Protein AF-A0A2D5IQH3-F1 (afdb_monomer_lite)

pLDDT: mean 72.13, std 28.24, range [25.78, 98.62]

Secondary structure (DSSP, 8-state):
-----------------------------S-SS-STTSSSSSS----------------------------------------------------------------------------------------------------------------------------------------------------------------------------HHHHHHHHHHHHHHHHHHHHHHHSSPPHHHHHHHHBSS-TT--TTT--EEEEE-----SS--PPP---EEEEEETTEEEEEESS-EEB-HHHHHHHHHHHHT-B-SEEEEGGG-SSSSS--TGGGTBTTBSEEEEEEETTEEEEEEEEEEETTTEEEEEETT-SEEEEEESHHHIIIIIS-GGGGB--BSS---S-EEEEEEEETTEEEEEEEETTEEEEEESS-EEB-HHHHHHHHHHHTT-B-SEEEEESS--GGGGTBTTBSEEEEEEETTS-EEEEEEEEESSSSS--EEEEETTS-EEEEE-HHHHHHHS--GGGTB--BS----GGGEEEEEEEETTEEEEEEEETTEEEEEEEETTEEEEEEE-HHHHHHHHIIIIIPBPSEEEES---GGGEEEEEEEEETTS-EEEEEEEEESSTTPPEEEE-SSSEEEEE-TT-----SGGGS--B--

Foldseek 3Di:
DDDDDDDDDDDDDDDDDDDDDDDDDDDDDDDPPPDPPPVPPPPDDDDDDDDDDDDDDDDDDDDDDDDDDDDDDDDDDDDDDDDDDDDDDDDDDDDDDDDDDDDDDDDDDDDDDDDDDDDDDDDDDDYDDDDDDDDDDDDDDDDDDDDDDDDDDDDDDDDDDDDDDDDDDDDDDDDDDDDDDDDDDDDDDDDDDDDDDDDDDDDDDDDDDDDDPCDPVVVVVVVVVVVVVVVVVVVVVVVDQDPVNLQQVFWDDHPPLDLVQFFKKKKFAQDPPDDDPADDGKIFIWGQDPVGIWTPPPHTAAFAVPLVSLLSVVNRSWTFPDKFFQVRCPCPNDHHCVRFCVVVARMWMWTQGPVGIKIKGWTDDDPDQWGWIDIDPDRIITITGCSNVCSRPVDDCVVRGFQALDADPFQFAWKWKDAPVDIWIWGHPPPWIFTPPPFTAGWDCVLVVLLSVLNNDPGFPWWDDADDDDCVVQQQVVANMKMWTAGPVGDIKIKGWGDAPDPPFNKGWIDTPPGRTITIHGPVSVDSNDDDPFNTHFLALDADDPVFFQWKWKDFPNWIWIWGDDPPWIKIWTADPNDIDIATWDPVQVVLQCCRRHPDGFPTKDQAADPPVQWGMKMFTAGPVRHTPWIWTWGAPPDLGWIWIHTPGSMTNTGHSPRDHQRHPVSIDGDHD

Sequence (673 aa):
MGPRWRRRRLGADLAGDRPASRIDEGAGRRSARRASRQAILRLARDADPRRRIDGRIGGGPLGDPTEPAPLDRGRLAGRRRAHRTDAERRTVRGGGPGGGRGRAVRDRRAAAIDGGRGRRLGPLGAGERGRKPRRRSTGAGESGKSGTRDQRRGLARRARRTGGDGVERPGGRPIRRRHRCGPDRLGLRIVRGARPRPAAAGHDRLVGTEGDDVSIRAVITTWVLAVLLSLLAAVAWRGGETAADVMLRTAVLDEGFDVEAIDRLVIERPRTTEGSDAPAPEDLVFELGPEGWRQTSPFEIVAEGFPIRKVLIAAADLAASRRTPLAGLDGRNGPDLAGIGLDPPEAVVRFRGPDGERRVQLGARTVAGRSWIRVGDDDEVLVVGDDLHARVLDDDPRNWRSRRLFSSDREIDGIAVRNGDAGIELEREGRRWSLTAPVASRGDATTVDGLVGILGRVEHDGFIRDGDFDRARFGLEPPVAEIEVSRDDGTTERLLIGGPAGLVSRDRFAMVDGIPMVVRLDEATLRGLLPSVATLVEPTGSGVRPADVKSIEITAGDEFVRLERDLDRWLVEFVEDGTRASGETSTELVDALMTTLVETRATEVVIQPFPQALMVATVVFNGFDGRPLDAVRIAREGPGGRWAFENGDGVLRIIPASAELPLAIDSWPRFDP

Structure (mmCIF, N/CA/C/O backbone):
data_AF-A0A2D5IQH3-F1
#
_entry.id   AF-A0A2D5IQH3-F1
#
loop_
_atom_site.group_PDB
_atom_site.id
_atom_site.type_symbol
_atom_site.label_atom_id
_atom_site.label_alt_id
_atom_site.label_comp_id
_atom_site.label_asym_id
_atom_site.label_entity_id
_atom_site.label_seq_id
_atom_site.pdbx_PDB_ins_code
_atom_site.Cartn_x
_atom_site.Cartn_y
_atom_site.Cartn_z
_atom_site.occupancy
_atom_site.B_iso_or_equiv
_atom_site.auth_seq_id
_atom_site.auth_comp_id
_atom_site.auth_asym_id
_atom_site.auth_atom_id
_atom_site.pdbx_PDB_model_num
ATOM 1 N N . MET A 1 1 ? -51.646 31.563 3.058 1.00 29.91 1 MET A N 1
ATOM 2 C CA . MET A 1 1 ? -51.705 32.787 2.218 1.00 29.91 1 MET A CA 1
ATOM 3 C C . MET A 1 1 ? -50.282 32.996 1.704 1.00 29.91 1 MET A C 1
ATOM 5 O O . MET A 1 1 ? -49.395 32.878 2.531 1.00 29.91 1 MET A O 1
ATOM 9 N N . GLY A 1 2 ? -49.936 33.153 0.423 1.00 34.53 2 GLY A N 1
ATOM 10 C CA . GLY A 1 2 ? -50.629 33.685 -0.769 1.00 34.53 2 GLY A CA 1
ATOM 11 C C . GLY A 1 2 ? -49.727 34.794 -1.371 1.00 34.53 2 GLY A C 1
ATOM 12 O O . GLY A 1 2 ? -49.015 35.398 -0.572 1.00 34.53 2 GLY A O 1
ATOM 13 N N . PRO A 1 3 ? -49.698 35.095 -2.695 1.00 48.75 3 PRO A N 1
ATOM 14 C CA . PRO A 1 3 ? -50.691 34.793 -3.737 1.00 48.75 3 PRO A CA 1
ATOM 15 C C . PRO A 1 3 ? -50.125 34.089 -5.008 1.00 48.75 3 PRO A C 1
ATOM 17 O O . PRO A 1 3 ? -48.994 33.616 -5.033 1.00 48.75 3 PRO A O 1
ATOM 20 N N . ARG A 1 4 ? -50.940 34.014 -6.078 1.00 29.56 4 ARG A N 1
ATOM 21 C CA . ARG A 1 4 ? -50.635 33.444 -7.413 1.00 29.56 4 ARG A CA 1
ATOM 22 C C . ARG A 1 4 ? -50.559 34.524 -8.507 1.00 29.56 4 ARG A C 1
ATOM 24 O O . ARG A 1 4 ? -51.340 35.465 -8.452 1.00 29.56 4 ARG A O 1
ATOM 31 N N . TRP A 1 5 ? -49.806 34.256 -9.580 1.00 27.14 5 TRP A N 1
ATOM 32 C CA . TRP A 1 5 ? -50.037 34.656 -10.992 1.00 27.14 5 TRP A CA 1
ATOM 33 C C . TRP A 1 5 ? -49.144 33.757 -11.891 1.00 27.14 5 TRP A C 1
ATOM 35 O O . TRP A 1 5 ? -48.173 33.215 -11.379 1.00 27.14 5 TRP A O 1
ATOM 45 N N . ARG A 1 6 ? -49.368 33.504 -13.195 1.00 27.27 6 ARG A N 1
ATOM 46 C CA . ARG A 1 6 ? -50.486 33.762 -14.143 1.00 27.27 6 ARG A CA 1
ATOM 47 C C . ARG A 1 6 ? -50.526 32.628 -15.205 1.00 27.27 6 ARG A C 1
ATOM 49 O O . ARG A 1 6 ? -49.784 31.661 -15.096 1.00 27.27 6 ARG A O 1
ATOM 56 N N . ARG A 1 7 ? -51.388 32.725 -16.231 1.00 30.42 7 ARG A N 1
ATOM 57 C CA . ARG A 1 7 ? -51.398 31.860 -17.441 1.00 30.42 7 ARG A CA 1
ATOM 58 C C . ARG A 1 7 ? -51.118 32.684 -18.706 1.00 30.42 7 ARG A C 1
ATOM 60 O O . ARG A 1 7 ? -51.590 33.816 -18.776 1.00 30.42 7 ARG A O 1
ATOM 67 N N . ARG A 1 8 ? -50.562 32.048 -19.747 1.00 26.47 8 ARG A N 1
ATOM 68 C CA . ARG A 1 8 ? -50.966 32.206 -21.166 1.00 26.47 8 ARG A CA 1
ATOM 69 C C . ARG A 1 8 ? -50.777 30.872 -21.919 1.00 26.47 8 ARG A C 1
ATOM 71 O O . ARG A 1 8 ? -50.085 29.989 -21.424 1.00 26.47 8 ARG A O 1
ATOM 78 N N . ARG A 1 9 ? -51.450 30.719 -23.065 1.00 29.36 9 ARG A N 1
ATOM 79 C CA . ARG A 1 9 ? -51.340 29.610 -24.039 1.00 29.36 9 ARG A CA 1
ATOM 80 C C . ARG A 1 9 ? -51.265 30.199 -25.453 1.00 29.36 9 ARG A C 1
ATOM 82 O O . ARG A 1 9 ? -51.853 31.257 -25.651 1.00 29.36 9 ARG A O 1
ATOM 89 N N . LEU A 1 10 ? -50.613 29.467 -26.360 1.00 29.09 10 LEU A N 1
ATOM 90 C CA . LEU A 1 10 ? -50.649 29.407 -27.844 1.00 29.09 10 LEU A CA 1
ATOM 91 C C . LEU A 1 10 ? -49.496 28.421 -28.206 1.00 29.09 10 LEU A C 1
ATOM 93 O O . LEU A 1 10 ? -48.498 28.438 -27.491 1.00 29.09 10 LEU A O 1
ATOM 97 N N . GLY A 1 11 ? -49.532 27.480 -29.162 1.00 25.78 11 GLY A N 1
ATOM 98 C CA . GLY A 1 11 ? -50.505 27.140 -30.214 1.00 25.78 11 GLY A CA 1
ATOM 99 C C . GLY A 1 11 ? -50.265 27.941 -31.502 1.00 25.78 11 GLY A C 1
ATOM 100 O O . GLY A 1 11 ? -50.287 29.162 -31.410 1.00 25.78 11 GLY A O 1
ATOM 101 N N . ALA A 1 12 ? -50.070 27.372 -32.700 1.00 30.41 12 ALA A N 1
ATOM 102 C CA . ALA A 1 12 ? -49.910 25.973 -33.167 1.00 30.41 12 ALA A CA 1
ATOM 103 C C . ALA A 1 12 ? -49.268 26.015 -34.602 1.00 30.41 12 ALA A C 1
ATOM 105 O O . ALA A 1 12 ? -48.980 27.123 -35.051 1.00 30.41 12 ALA A O 1
ATOM 106 N N . ASP A 1 13 ? -48.989 24.971 -35.403 1.00 28.50 13 ASP A N 1
ATOM 107 C CA . ASP A 1 13 ? -49.177 23.499 -35.358 1.00 28.50 13 ASP A CA 1
ATOM 108 C C . ASP A 1 13 ? -48.143 22.811 -36.326 1.00 28.50 13 ASP A C 1
ATOM 110 O O . ASP A 1 13 ? -47.063 23.371 -36.497 1.00 28.50 13 ASP A O 1
ATOM 114 N N . LEU A 1 14 ? -48.489 21.696 -37.010 1.00 29.44 14 LEU A N 1
ATOM 115 C CA . LEU A 1 14 ? -47.759 20.940 -38.073 1.00 29.44 14 LEU A CA 1
ATOM 116 C C . LEU A 1 14 ? -46.634 19.998 -37.560 1.00 29.44 14 LEU A C 1
ATOM 118 O O . LEU A 1 14 ? -45.684 20.468 -36.945 1.00 29.44 14 LEU A O 1
ATOM 122 N N . ALA A 1 15 ? -46.646 18.654 -37.670 1.00 29.05 15 ALA A N 1
ATOM 123 C CA . ALA A 1 15 ? -47.176 17.644 -38.624 1.00 29.05 15 ALA A CA 1
ATOM 124 C C . ALA A 1 15 ? -46.276 17.394 -39.863 1.00 29.05 15 ALA A C 1
ATOM 126 O O . ALA A 1 15 ? -45.847 18.356 -40.490 1.00 29.05 15 ALA A O 1
ATOM 127 N N . GLY A 1 16 ? -45.973 16.157 -40.302 1.00 27.75 16 GLY A N 1
ATOM 128 C CA . GLY A 1 16 ? -46.260 14.799 -39.772 1.00 27.75 16 GLY A CA 1
ATOM 129 C C . GLY A 1 16 ? -44.973 13.990 -39.469 1.00 27.75 16 GLY A C 1
ATOM 130 O O . GLY A 1 16 ? -43.931 14.588 -39.231 1.00 27.75 16 GLY A O 1
ATOM 131 N N . ASP A 1 17 ? -44.950 12.651 -39.434 1.00 29.45 17 ASP A N 1
ATOM 132 C CA . ASP A 1 17 ? -46.030 11.660 -39.614 1.00 29.45 17 ASP A CA 1
ATOM 133 C C . ASP A 1 17 ? -45.701 10.319 -38.884 1.00 29.45 17 ASP A C 1
ATOM 135 O O . ASP A 1 17 ? -44.611 10.173 -38.326 1.00 29.45 17 ASP A O 1
ATOM 139 N N . ARG A 1 18 ? -46.621 9.338 -38.846 1.00 28.70 18 ARG A N 1
ATOM 140 C CA . ARG A 1 18 ? -46.428 7.974 -38.270 1.00 28.70 18 ARG A CA 1
ATOM 141 C C . ARG A 1 18 ? -46.628 6.879 -39.347 1.00 28.70 18 ARG A C 1
ATOM 143 O O . ARG A 1 18 ? -47.262 7.164 -40.356 1.00 28.70 18 ARG A O 1
ATOM 150 N N . PRO A 1 19 ? -46.124 5.633 -39.172 1.00 42.91 19 PRO A N 1
ATOM 151 C CA . PRO A 1 19 ? -46.709 4.628 -38.255 1.00 42.91 19 PRO A CA 1
ATOM 152 C C . PRO A 1 19 ? -45.696 4.158 -37.183 1.00 42.91 19 PRO A C 1
ATOM 154 O O . PRO A 1 19 ? -44.499 4.174 -37.427 1.00 42.91 19 PRO A O 1
ATOM 157 N N . ALA A 1 20 ? -46.027 3.791 -35.940 1.00 29.33 20 ALA A N 1
ATOM 158 C CA . ALA A 1 20 ? -47.188 3.100 -35.357 1.00 29.33 20 ALA A CA 1
ATOM 159 C C . ALA A 1 20 ? -47.143 1.555 -35.428 1.00 29.33 20 ALA A C 1
ATOM 161 O O . ALA A 1 20 ? -47.828 0.932 -36.232 1.00 29.33 20 ALA A O 1
ATOM 162 N N . SER A 1 21 ? -46.446 0.947 -34.463 1.00 30.25 21 SER A N 1
ATOM 163 C CA . SER A 1 21 ? -46.799 -0.359 -33.884 1.00 30.25 21 SER A CA 1
ATOM 164 C C . SER A 1 21 ? -46.901 -0.206 -32.362 1.00 30.25 21 SER A C 1
ATOM 166 O O . SER A 1 21 ? -46.136 0.554 -31.768 1.00 30.25 21 SER A O 1
ATOM 168 N N . ARG A 1 22 ? -47.872 -0.872 -31.729 1.00 27.94 22 ARG A N 1
ATOM 169 C CA . ARG A 1 22 ? -48.274 -0.629 -30.335 1.00 27.94 22 ARG A CA 1
ATOM 170 C C . ARG A 1 22 ? -48.550 -1.953 -29.634 1.00 27.94 22 ARG A C 1
ATOM 172 O O . ARG A 1 22 ? -49.444 -2.672 -30.064 1.00 27.94 22 ARG A O 1
ATOM 179 N N . ILE A 1 23 ? -47.835 -2.215 -28.547 1.00 29.66 23 ILE A N 1
ATOM 180 C CA . ILE A 1 23 ? -48.188 -3.218 -27.538 1.00 29.66 23 ILE A CA 1
ATOM 181 C C . ILE A 1 23 ? -47.919 -2.567 -26.174 1.00 29.66 23 ILE A C 1
ATOM 183 O O . ILE A 1 23 ? -46.950 -1.817 -26.031 1.00 29.66 23 ILE A O 1
ATOM 187 N N . ASP A 1 24 ? -48.813 -2.793 -25.216 1.00 28.50 24 ASP A N 1
ATOM 188 C CA . ASP A 1 24 ? -48.656 -2.422 -23.805 1.00 28.50 24 ASP A CA 1
ATOM 189 C C . ASP A 1 24 ? -47.556 -3.311 -23.140 1.00 28.50 24 ASP A C 1
ATOM 191 O O . ASP A 1 24 ? -46.951 -4.152 -23.800 1.00 28.50 24 ASP A O 1
ATOM 195 N N . GLU A 1 25 ? -47.147 -3.196 -21.875 1.00 29.23 25 GLU A N 1
ATOM 196 C CA . GLU A 1 25 ? -47.757 -2.596 -20.685 1.00 29.23 25 GLU A CA 1
ATOM 197 C C . GLU A 1 25 ? -46.668 -2.389 -19.595 1.00 29.23 25 GLU A C 1
ATOM 199 O O . GLU A 1 25 ? -45.500 -2.713 -19.804 1.00 29.23 25 GLU A O 1
ATOM 204 N N . GLY A 1 26 ? -47.049 -1.944 -18.391 1.00 27.23 26 GLY A N 1
ATOM 205 C CA . GLY A 1 26 ? -46.356 -2.358 -17.156 1.00 27.23 26 GLY A CA 1
ATOM 206 C C . GLY A 1 26 ? -45.178 -1.501 -16.655 1.00 27.23 26 GLY A C 1
ATOM 207 O O . GLY A 1 26 ? -44.096 -1.441 -17.232 1.00 27.23 26 GLY A O 1
ATOM 208 N N . ALA A 1 27 ? -45.351 -0.894 -15.477 1.00 28.64 27 ALA A N 1
ATOM 209 C CA . ALA A 1 27 ? -44.287 -0.187 -14.759 1.00 28.64 27 ALA A CA 1
ATOM 210 C C . ALA A 1 27 ? -43.247 -1.146 -14.132 1.00 28.64 27 ALA A C 1
ATOM 212 O O . ALA A 1 27 ? -43.619 -2.162 -13.551 1.00 28.64 27 ALA A O 1
ATOM 213 N N . GLY A 1 28 ? -41.951 -0.788 -14.152 1.00 27.81 28 GLY A N 1
ATOM 214 C CA . GLY A 1 28 ? -40.895 -1.708 -13.688 1.00 27.81 28 GLY A CA 1
ATOM 215 C C . GLY A 1 28 ? -39.502 -1.124 -13.400 1.00 27.81 28 GLY A C 1
ATOM 216 O O . GLY A 1 28 ? -38.513 -1.656 -13.891 1.00 27.81 28 GLY A O 1
ATOM 217 N N . ARG A 1 29 ? -39.368 -0.056 -12.592 1.00 34.53 29 ARG A N 1
ATOM 218 C CA . ARG A 1 29 ? -38.046 0.448 -12.123 1.00 34.53 29 ARG A CA 1
ATOM 219 C C . ARG A 1 29 ? -37.938 0.645 -10.598 1.00 34.53 29 ARG A C 1
ATOM 221 O O . ARG A 1 29 ? -37.569 1.720 -10.137 1.00 34.53 29 ARG A O 1
ATOM 228 N N . ARG A 1 30 ? -38.240 -0.397 -9.804 1.00 34.50 30 ARG A N 1
ATOM 229 C CA . ARG A 1 30 ? -37.930 -0.474 -8.349 1.00 34.50 30 ARG A CA 1
ATOM 230 C C . ARG A 1 30 ? -37.618 -1.903 -7.842 1.00 34.50 30 ARG A C 1
ATOM 232 O O . ARG A 1 30 ? -38.095 -2.292 -6.780 1.00 34.50 30 ARG A O 1
ATOM 239 N N . SER A 1 31 ? -36.834 -2.712 -8.565 1.00 31.94 31 SER A N 1
ATOM 240 C CA . SER A 1 31 ? -36.517 -4.087 -8.112 1.00 31.94 31 SER A CA 1
ATOM 241 C C . SER A 1 31 ? -35.253 -4.706 -8.737 1.00 31.94 31 SER A C 1
ATOM 243 O O . SER A 1 31 ? -35.347 -5.663 -9.498 1.00 31.94 31 SER A O 1
ATOM 245 N N . ALA A 1 32 ? -34.065 -4.206 -8.376 1.00 34.56 32 ALA A N 1
ATOM 246 C CA . ALA A 1 32 ? -32.767 -4.771 -8.798 1.00 34.56 32 ALA A CA 1
ATOM 247 C C . ALA A 1 32 ? -31.888 -5.292 -7.631 1.00 34.56 32 ALA A C 1
ATOM 249 O O . ALA A 1 32 ? -30.698 -5.522 -7.796 1.00 34.56 32 ALA A O 1
ATOM 250 N N . ARG A 1 33 ? -32.470 -5.514 -6.440 1.00 36.88 33 ARG A N 1
ATOM 251 C CA . ARG A 1 33 ? -31.819 -6.164 -5.275 1.00 36.88 33 ARG A CA 1
ATOM 252 C C . ARG A 1 33 ? -32.570 -7.431 -4.818 1.00 36.88 33 ARG A C 1
ATOM 254 O O . ARG A 1 33 ? -32.704 -7.693 -3.626 1.00 36.88 33 ARG A O 1
ATOM 261 N N . ARG A 1 34 ? -33.146 -8.197 -5.759 1.00 34.56 34 ARG A N 1
ATOM 262 C CA . ARG A 1 34 ? -33.998 -9.368 -5.439 1.00 34.56 34 ARG A CA 1
ATOM 263 C C . ARG A 1 34 ? -33.831 -10.584 -6.367 1.00 34.56 34 ARG A C 1
ATOM 265 O O . ARG A 1 34 ? -34.757 -11.377 -6.477 1.00 34.56 34 ARG A O 1
ATOM 272 N N . ALA A 1 35 ? -32.663 -10.741 -6.996 1.00 34.38 35 ALA A N 1
ATOM 273 C CA . ALA A 1 35 ? -32.343 -11.888 -7.860 1.00 34.38 35 ALA A CA 1
ATOM 274 C C . ALA A 1 35 ? -31.505 -12.981 -7.153 1.00 34.38 35 ALA A C 1
ATOM 276 O O . ALA A 1 35 ? -31.739 -14.168 -7.353 1.00 34.38 35 ALA A O 1
ATOM 277 N N . SER A 1 36 ? -30.592 -12.609 -6.249 1.00 39.66 36 SER A N 1
ATOM 278 C CA . SER A 1 36 ? -29.598 -13.531 -5.661 1.00 39.66 36 SER A CA 1
ATOM 279 C C . SER A 1 36 ? -30.075 -14.341 -4.440 1.00 39.66 36 SER A C 1
ATOM 281 O O . SER A 1 36 ? -29.256 -14.900 -3.720 1.00 39.66 36 SER A O 1
ATOM 283 N N . ARG A 1 37 ? -31.389 -14.402 -4.158 1.00 33.38 37 ARG A N 1
ATOM 284 C CA . ARG A 1 37 ? -31.944 -15.043 -2.938 1.00 33.38 37 ARG A CA 1
ATOM 285 C C . ARG A 1 37 ? -32.948 -16.178 -3.201 1.00 33.38 37 ARG A C 1
ATOM 287 O O . ARG A 1 37 ? -33.639 -16.596 -2.278 1.00 33.38 37 ARG A O 1
ATOM 294 N N . GLN A 1 38 ? -33.034 -16.685 -4.436 1.00 33.81 38 GLN A N 1
ATOM 295 C CA . GLN A 1 38 ? -33.914 -17.815 -4.796 1.00 33.81 38 GLN A CA 1
ATOM 296 C C . GLN A 1 38 ? -33.190 -19.111 -5.206 1.00 33.81 38 GLN A C 1
ATOM 298 O O . GLN A 1 38 ? -33.846 -20.141 -5.326 1.00 33.81 38 GLN A O 1
ATOM 303 N N . ALA A 1 39 ? -31.858 -19.108 -5.330 1.00 36.06 39 ALA A N 1
ATOM 304 C CA . ALA A 1 39 ? -31.081 -20.331 -5.574 1.00 36.06 39 ALA A CA 1
ATOM 305 C C . ALA A 1 39 ? -30.900 -21.213 -4.316 1.00 36.06 39 ALA A C 1
ATOM 307 O O . ALA A 1 39 ? -30.740 -22.422 -4.429 1.00 36.06 39 ALA A O 1
ATOM 308 N N . ILE A 1 40 ? -30.960 -20.621 -3.114 1.00 34.56 40 ILE A N 1
ATOM 309 C CA . ILE A 1 40 ? -30.574 -21.267 -1.838 1.00 34.56 40 ILE A CA 1
ATOM 310 C C . ILE A 1 40 ? -31.798 -21.748 -1.014 1.00 34.56 40 ILE A C 1
ATOM 312 O O . ILE A 1 40 ? -31.662 -22.312 0.064 1.00 34.56 40 ILE A O 1
ATOM 316 N N . LEU A 1 41 ? -33.024 -21.608 -1.537 1.00 31.97 41 LEU A N 1
ATOM 317 C CA . LEU A 1 41 ? -34.266 -22.053 -0.874 1.00 31.97 41 LEU A CA 1
ATOM 318 C C . LEU A 1 41 ? -34.999 -23.153 -1.661 1.00 31.97 41 LEU A C 1
ATOM 320 O O . LEU A 1 41 ? -36.202 -23.068 -1.909 1.00 31.97 41 LEU A O 1
ATOM 324 N N . ARG A 1 42 ? -34.263 -24.203 -2.053 1.00 32.78 42 ARG A N 1
ATOM 325 C CA . ARG A 1 42 ? -34.822 -25.391 -2.732 1.00 32.78 42 ARG A CA 1
ATOM 326 C C . ARG A 1 42 ? -34.332 -26.753 -2.212 1.00 32.78 42 ARG A C 1
ATOM 328 O O . ARG A 1 42 ? -34.621 -27.765 -2.835 1.00 32.78 42 ARG A O 1
ATOM 335 N N . LEU A 1 43 ? -33.638 -26.775 -1.068 1.00 34.00 43 LEU A N 1
ATOM 336 C CA . LEU A 1 43 ? -33.095 -27.986 -0.421 1.00 34.00 43 LEU A CA 1
ATOM 337 C C . LEU A 1 43 ? -33.430 -28.089 1.086 1.00 34.00 43 LEU A C 1
ATOM 339 O O . LEU A 1 43 ? -32.768 -28.806 1.826 1.00 34.00 43 LEU A O 1
ATOM 343 N N . ALA A 1 44 ? -34.457 -27.373 1.557 1.00 34.16 44 ALA A N 1
ATOM 344 C CA . ALA A 1 44 ? -34.830 -27.323 2.976 1.00 34.16 44 ALA A CA 1
ATOM 345 C C . ALA A 1 44 ? -36.357 -27.341 3.191 1.00 34.16 44 ALA A C 1
ATOM 347 O O . ALA A 1 44 ? -36.930 -26.404 3.747 1.00 34.16 44 ALA A O 1
ATOM 348 N N . ARG A 1 45 ? -37.017 -28.407 2.718 1.00 31.06 45 ARG A N 1
ATOM 349 C CA . ARG A 1 45 ? -38.383 -28.819 3.096 1.00 31.06 45 ARG A CA 1
ATOM 350 C C . ARG A 1 45 ? -38.597 -30.286 2.712 1.00 31.06 45 ARG A C 1
ATOM 352 O O . ARG A 1 45 ? -38.592 -30.581 1.522 1.00 31.06 45 ARG A O 1
ATOM 359 N N . ASP A 1 46 ? -38.683 -31.160 3.721 1.00 29.08 46 ASP A N 1
ATOM 360 C CA . ASP A 1 46 ? -39.701 -32.226 3.880 1.00 29.08 46 ASP A CA 1
ATOM 361 C C . ASP A 1 46 ? -39.243 -33.332 4.860 1.00 29.08 46 ASP A C 1
ATOM 363 O O . ASP A 1 46 ? -38.770 -34.400 4.485 1.00 29.08 46 ASP A O 1
ATOM 367 N N . ALA A 1 47 ? -39.413 -33.032 6.150 1.00 29.84 47 ALA A N 1
ATOM 368 C CA . ALA A 1 47 ? -39.531 -33.927 7.310 1.00 29.84 47 ALA A CA 1
ATOM 369 C C . ALA A 1 47 ? -40.142 -33.046 8.424 1.00 29.84 47 ALA A C 1
ATOM 371 O O . ALA A 1 47 ? -39.777 -31.874 8.515 1.00 29.84 47 ALA A O 1
ATOM 372 N N . ASP A 1 48 ? -41.099 -33.431 9.266 1.00 36.72 48 ASP A N 1
ATOM 373 C CA . ASP A 1 48 ? -41.755 -34.701 9.660 1.00 36.72 48 ASP A CA 1
ATOM 374 C C . ASP A 1 48 ? -43.306 -34.368 9.785 1.00 36.72 48 ASP A C 1
ATOM 376 O O . ASP A 1 48 ? -43.630 -33.209 9.497 1.00 36.72 48 ASP A O 1
ATOM 380 N N . PRO A 1 49 ? -44.307 -35.204 10.216 1.00 43.16 49 PRO A N 1
ATOM 381 C CA . PRO A 1 49 ? -44.149 -36.444 10.981 1.00 43.16 49 PRO A CA 1
ATOM 382 C C . PRO A 1 49 ? -45.208 -37.593 10.905 1.00 43.16 49 PRO A C 1
ATOM 384 O O . PRO A 1 49 ? -46.321 -37.451 10.401 1.00 43.16 49 PRO A O 1
ATOM 387 N N . ARG A 1 50 ? -44.885 -38.691 11.621 1.00 29.66 50 ARG A N 1
ATOM 388 C CA . ARG A 1 50 ? -45.755 -39.775 12.182 1.00 29.66 50 ARG A CA 1
ATOM 389 C C . ARG A 1 50 ? -46.362 -40.857 11.255 1.00 29.66 50 ARG A C 1
ATOM 391 O O . ARG A 1 50 ? -47.426 -40.656 10.674 1.00 29.66 50 ARG A O 1
ATOM 398 N N . ARG A 1 51 ? -45.926 -42.117 11.459 1.00 28.86 51 ARG A N 1
ATOM 399 C CA . ARG A 1 51 ? -46.819 -43.237 11.877 1.00 28.86 51 ARG A CA 1
ATOM 400 C C . ARG A 1 51 ? -46.059 -44.423 12.512 1.00 28.86 51 ARG A C 1
ATOM 402 O O . ARG A 1 51 ? -44.850 -44.530 12.368 1.00 28.86 51 ARG A O 1
ATOM 409 N N . ARG A 1 52 ? -46.783 -45.268 13.267 1.00 30.33 52 ARG A N 1
ATOM 410 C CA . ARG A 1 52 ? -46.290 -46.477 13.977 1.00 30.33 52 ARG A CA 1
ATOM 411 C C . ARG A 1 52 ? -46.218 -47.714 13.067 1.00 30.33 52 ARG A C 1
ATOM 413 O O . ARG A 1 52 ? -47.005 -47.783 12.127 1.00 30.33 52 ARG A O 1
ATOM 420 N N . ILE A 1 53 ? -45.464 -48.737 13.497 1.00 30.50 53 ILE A N 1
ATOM 421 C CA . ILE A 1 53 ? -45.958 -50.114 13.767 1.00 30.50 53 ILE A CA 1
ATOM 422 C C . ILE A 1 53 ? -44.961 -50.858 14.696 1.00 30.50 53 ILE A C 1
ATOM 424 O O . ILE A 1 53 ? -43.837 -50.394 14.880 1.00 30.50 53 ILE A O 1
ATOM 428 N N . ASP A 1 54 ? -45.412 -51.922 15.368 1.00 32.09 54 ASP A N 1
ATOM 429 C CA . ASP A 1 54 ? -44.787 -52.552 16.549 1.00 32.09 54 ASP A CA 1
ATOM 430 C C . ASP A 1 54 ? -43.918 -53.809 16.260 1.00 32.09 54 ASP A C 1
ATOM 432 O O . ASP A 1 54 ? -44.043 -54.427 15.205 1.00 32.09 54 ASP A O 1
ATOM 436 N N . GLY A 1 55 ? -43.118 -54.256 17.251 1.00 29.27 55 GLY A N 1
ATOM 437 C CA . GLY A 1 55 ? -42.432 -55.574 17.277 1.00 29.27 55 GLY A CA 1
ATOM 438 C C . GLY A 1 55 ? -40.924 -55.503 17.611 1.00 29.27 55 GLY A C 1
ATOM 439 O O . GLY A 1 55 ? -40.173 -55.101 16.738 1.00 29.27 55 GLY A O 1
ATOM 440 N N . ARG A 1 56 ? -40.326 -55.814 18.780 1.00 30.52 56 ARG A N 1
ATOM 441 C CA . ARG A 1 56 ? -40.576 -56.634 20.002 1.00 30.52 56 ARG A CA 1
ATOM 442 C C . ARG A 1 56 ? -39.485 -57.732 20.100 1.00 30.52 56 ARG A C 1
ATOM 444 O O . ARG A 1 56 ? -39.304 -58.472 19.145 1.00 30.52 56 ARG A O 1
ATOM 451 N N . ILE A 1 57 ? -38.890 -57.904 21.296 1.00 31.20 57 ILE A N 1
ATOM 452 C CA . ILE A 1 57 ? -37.840 -58.894 21.681 1.00 31.20 57 ILE A CA 1
ATOM 453 C C . ILE A 1 57 ? -36.427 -58.573 21.119 1.00 31.20 57 ILE A C 1
ATOM 455 O O . ILE A 1 57 ? -36.295 -58.311 19.934 1.00 31.20 57 ILE A O 1
ATOM 459 N N . GLY A 1 58 ? -35.330 -58.593 21.894 1.00 29.33 58 GLY A N 1
ATOM 460 C CA . GLY A 1 58 ? -35.190 -58.687 23.360 1.00 29.33 58 GLY A CA 1
ATOM 461 C C . GLY A 1 58 ? -33.800 -59.177 23.823 1.00 29.33 58 GLY A C 1
ATOM 462 O O . GLY A 1 58 ? -33.143 -59.908 23.095 1.00 29.33 58 GLY A O 1
ATOM 463 N N . GLY A 1 59 ? -33.402 -58.835 25.058 1.00 29.23 59 GLY A N 1
ATOM 464 C CA . GLY A 1 59 ? -32.223 -59.397 25.751 1.00 29.23 59 GLY A CA 1
ATOM 465 C C . GLY A 1 59 ? -30.901 -58.618 25.609 1.00 29.23 59 GLY A C 1
ATOM 466 O O . GLY A 1 59 ? -30.555 -58.148 24.532 1.00 29.23 59 GLY A O 1
ATOM 467 N N . GLY A 1 60 ? -30.161 -58.499 26.719 1.00 28.73 60 GLY A N 1
ATOM 468 C CA . GLY A 1 60 ? -28.724 -58.156 26.768 1.00 28.73 60 GLY A CA 1
ATOM 469 C C . GLY A 1 60 ? -27.931 -59.347 27.348 1.00 28.73 60 GLY A C 1
ATOM 470 O O . GLY A 1 60 ? -28.409 -60.470 27.177 1.00 28.73 60 GLY A O 1
ATOM 471 N N . PRO A 1 61 ? -26.834 -59.163 28.123 1.00 49.84 61 PRO A N 1
ATOM 472 C CA . PRO A 1 61 ? -26.175 -57.906 28.521 1.00 49.84 61 PRO A CA 1
ATOM 473 C C . PRO A 1 61 ? -24.615 -57.941 28.457 1.00 49.84 61 PRO A C 1
ATOM 475 O O . PRO A 1 61 ? -24.033 -58.938 28.058 1.00 49.84 61 PRO A O 1
ATOM 478 N N . LEU A 1 62 ? -23.973 -56.854 28.927 1.00 33.62 62 LEU A N 1
ATOM 479 C CA . LEU A 1 62 ? -22.658 -56.767 29.618 1.00 33.62 62 LEU A CA 1
ATOM 480 C C . LEU A 1 62 ? -21.436 -57.584 29.121 1.00 33.62 62 LEU A C 1
ATOM 482 O O . LEU A 1 62 ? -21.405 -58.805 29.238 1.00 33.62 62 LEU A O 1
ATOM 486 N N . GLY A 1 63 ? -20.334 -56.885 28.806 1.00 28.95 63 GLY A N 1
ATOM 487 C CA . GLY A 1 63 ? -18.985 -57.477 28.787 1.00 28.95 63 GLY A CA 1
ATOM 488 C C . GLY A 1 63 ? -17.903 -56.611 28.126 1.00 28.95 63 GLY A C 1
ATOM 489 O O . GLY A 1 63 ? -17.826 -56.568 26.905 1.00 28.95 63 GLY A O 1
ATOM 490 N N . ASP A 1 64 ? -17.049 -55.977 28.932 1.00 37.72 64 ASP A N 1
ATOM 491 C CA . ASP A 1 64 ? -15.711 -55.489 28.540 1.00 37.72 64 ASP A CA 1
ATOM 492 C C . ASP A 1 64 ? -14.674 -56.538 28.994 1.00 37.72 64 ASP A C 1
ATOM 494 O O . ASP A 1 64 ? -14.866 -57.129 30.067 1.00 37.72 64 ASP A O 1
ATOM 498 N N . PRO A 1 65 ? -13.640 -56.855 28.189 1.00 48.59 65 PRO A N 1
ATOM 499 C CA . PRO A 1 65 ? -12.295 -56.527 28.678 1.00 48.59 65 PRO A CA 1
ATOM 500 C C . PRO A 1 65 ? -11.229 -56.150 27.618 1.00 48.59 65 PRO A C 1
ATOM 502 O O . PRO A 1 65 ? -11.171 -56.676 26.507 1.00 48.59 65 PRO A O 1
ATOM 505 N N . THR A 1 66 ? -10.297 -55.322 28.094 1.00 33.84 66 THR A N 1
ATOM 506 C CA . THR A 1 66 ? -8.901 -55.039 27.678 1.00 33.84 66 THR A CA 1
ATOM 507 C C . THR A 1 66 ? -8.126 -56.023 26.767 1.00 33.84 66 THR A C 1
ATOM 509 O O . THR A 1 66 ? -8.192 -57.232 26.963 1.00 33.84 66 THR A O 1
ATOM 512 N N . GLU A 1 67 ? -7.274 -55.429 25.904 1.00 36.41 67 GLU A N 1
ATOM 513 C CA . GLU A 1 67 ? -5.933 -55.810 25.352 1.00 36.41 67 GLU A CA 1
ATOM 514 C C . GLU A 1 67 ? -5.266 -57.180 25.688 1.00 36.41 67 GLU A C 1
ATOM 516 O O . GLU A 1 67 ? -5.478 -57.688 26.789 1.00 36.41 67 GLU A O 1
ATOM 521 N N . PRO A 1 68 ? -4.339 -57.741 24.845 1.00 45.75 68 PRO A N 1
ATOM 522 C CA . PRO A 1 68 ? -3.415 -57.050 23.909 1.00 45.75 68 PRO A CA 1
ATOM 523 C C . PRO A 1 68 ? -3.144 -57.737 22.526 1.00 45.75 68 PRO A C 1
ATOM 525 O O . PRO A 1 68 ? -3.794 -58.701 22.133 1.00 45.75 68 PRO A O 1
ATOM 528 N N . ALA A 1 69 ? -2.149 -57.222 21.780 1.00 33.22 69 ALA A N 1
ATOM 529 C CA . ALA A 1 69 ? -1.565 -57.749 20.519 1.00 33.22 69 ALA A CA 1
ATOM 530 C C . ALA A 1 69 ? -0.444 -58.817 20.773 1.00 33.22 69 ALA A C 1
ATOM 532 O O . ALA A 1 69 ? -0.284 -59.189 21.939 1.00 33.22 69 ALA A O 1
ATOM 533 N N . PRO A 1 70 ? 0.414 -59.282 19.809 1.00 63.25 70 PRO A N 1
ATOM 534 C CA . PRO A 1 70 ? 0.524 -59.067 18.341 1.00 63.25 70 PRO A CA 1
ATOM 535 C C . PRO A 1 70 ? 0.783 -60.377 17.519 1.00 63.25 70 PRO A C 1
ATOM 537 O O . PRO A 1 70 ? 0.631 -61.457 18.071 1.00 63.25 70 PRO A O 1
ATOM 540 N N . LEU A 1 71 ? 1.194 -60.284 16.228 1.00 30.12 71 LEU A N 1
ATOM 541 C CA . LEU A 1 71 ? 2.072 -61.186 15.400 1.00 30.12 71 LEU A CA 1
ATOM 542 C C . LEU A 1 71 ? 1.892 -60.847 13.876 1.00 30.12 71 LEU A C 1
ATOM 544 O O . LEU A 1 71 ? 0.864 -60.279 13.528 1.00 30.12 71 LEU A O 1
ATOM 548 N N . ASP A 1 72 ? 2.723 -61.222 12.878 1.00 33.66 72 ASP A N 1
ATOM 549 C CA . ASP A 1 72 ? 4.194 -61.125 12.683 1.00 33.66 72 ASP A CA 1
ATOM 550 C C . ASP A 1 72 ? 4.595 -61.369 11.185 1.00 33.66 72 ASP A C 1
ATOM 552 O O . ASP A 1 72 ? 3.911 -62.090 10.469 1.00 33.66 72 ASP A O 1
ATOM 556 N N . ARG A 1 73 ? 5.751 -60.821 10.763 1.00 32.47 73 ARG A N 1
ATOM 557 C CA . ARG A 1 73 ? 6.701 -61.240 9.689 1.00 32.47 73 ARG A CA 1
ATOM 558 C C . ARG A 1 73 ? 6.286 -61.507 8.216 1.00 32.47 73 ARG A C 1
ATOM 560 O O . ARG A 1 73 ? 5.546 -62.428 7.906 1.00 32.47 73 ARG A O 1
ATOM 567 N N . GLY A 1 74 ? 7.040 -60.877 7.289 1.00 27.94 74 GLY A N 1
ATOM 568 C CA . GLY A 1 74 ? 7.239 -61.341 5.892 1.00 27.94 74 GLY A CA 1
ATOM 569 C C . GLY A 1 74 ? 7.428 -60.228 4.835 1.00 27.94 74 GLY A C 1
ATOM 570 O O . GLY A 1 74 ? 6.531 -60.014 4.038 1.00 27.94 74 GLY A O 1
ATOM 571 N N . ARG A 1 75 ? 8.455 -59.359 4.825 1.00 34.75 75 ARG A N 1
ATOM 572 C CA . ARG A 1 75 ? 9.931 -59.547 4.740 1.00 34.75 75 ARG A CA 1
ATOM 573 C C . ARG A 1 75 ? 10.456 -60.042 3.372 1.00 34.75 75 ARG A C 1
ATOM 575 O O . ARG A 1 75 ? 10.444 -61.244 3.156 1.00 34.75 75 ARG A O 1
ATOM 582 N N . LEU A 1 76 ? 11.077 -59.147 2.578 1.00 30.95 76 LEU A N 1
ATOM 583 C CA . LEU A 1 76 ? 12.299 -59.307 1.730 1.00 30.95 76 LEU A CA 1
ATOM 584 C C . LEU A 1 76 ? 12.521 -58.028 0.860 1.00 30.95 76 LEU A C 1
ATOM 586 O O . LEU A 1 76 ? 11.562 -57.306 0.629 1.00 30.95 76 LEU A O 1
ATOM 590 N N . ALA A 1 77 ? 13.696 -57.726 0.275 1.00 34.00 77 ALA A N 1
ATOM 591 C CA . ALA A 1 77 ? 14.963 -57.304 0.915 1.00 34.00 77 ALA A CA 1
ATOM 592 C C . ALA A 1 77 ? 15.950 -56.615 -0.080 1.00 34.00 77 ALA A C 1
ATOM 594 O O . ALA A 1 77 ? 16.056 -57.038 -1.224 1.00 34.00 77 ALA A O 1
ATOM 595 N N . GLY A 1 78 ? 16.770 -55.653 0.390 1.00 28.27 78 GLY A N 1
ATOM 596 C CA . GLY A 1 78 ? 17.921 -55.059 -0.343 1.00 28.27 78 GLY A CA 1
ATOM 597 C C . GLY A 1 78 ? 18.288 -53.650 0.177 1.00 28.27 78 GLY A C 1
ATOM 598 O O . GLY A 1 78 ? 17.525 -52.729 -0.053 1.00 28.27 78 GLY A O 1
ATOM 599 N N . ARG A 1 79 ? 19.265 -53.443 1.088 1.00 33.91 79 ARG A N 1
ATOM 600 C CA . ARG A 1 79 ? 20.757 -53.396 0.937 1.00 33.91 79 ARG A CA 1
ATOM 601 C C . ARG A 1 79 ? 21.262 -52.178 0.127 1.00 33.91 79 ARG A C 1
ATOM 603 O O . ARG A 1 79 ? 20.700 -51.934 -0.923 1.00 33.91 79 ARG A O 1
ATOM 610 N N . ARG A 1 80 ? 22.372 -51.466 0.429 1.00 33.34 80 ARG A N 1
ATOM 611 C CA . ARG A 1 80 ? 23.323 -51.235 1.577 1.00 33.34 80 ARG A CA 1
ATOM 612 C C . ARG A 1 80 ? 24.270 -50.082 1.104 1.00 33.34 80 ARG A C 1
ATOM 614 O O . ARG A 1 80 ? 24.415 -49.949 -0.101 1.00 33.34 80 ARG A O 1
ATOM 621 N N . ARG A 1 81 ? 24.998 -49.250 1.875 1.00 31.33 81 ARG A N 1
ATOM 622 C CA . ARG A 1 81 ? 25.387 -49.091 3.309 1.00 31.33 81 ARG A CA 1
ATOM 623 C C . ARG A 1 81 ? 25.020 -47.649 3.791 1.00 31.33 81 ARG A C 1
ATOM 625 O O . ARG A 1 81 ? 24.515 -46.904 2.969 1.00 31.33 81 ARG A O 1
ATOM 632 N N . ALA A 1 82 ? 25.198 -47.125 5.019 1.00 33.81 82 ALA A N 1
ATOM 633 C CA . ALA A 1 82 ? 25.801 -47.510 6.320 1.00 33.81 82 ALA A CA 1
ATOM 634 C C . ALA A 1 82 ? 27.327 -47.272 6.590 1.00 33.81 82 ALA A C 1
ATOM 636 O O . ALA A 1 82 ? 28.158 -48.107 6.236 1.00 33.81 82 ALA A O 1
ATOM 637 N N . HIS A 1 83 ? 27.684 -46.220 7.356 1.00 30.53 83 HIS A N 1
ATOM 638 C CA . HIS A 1 83 ? 28.902 -46.149 8.202 1.00 30.53 83 HIS A CA 1
ATOM 639 C C . HIS A 1 83 ? 28.635 -45.400 9.530 1.00 30.53 83 HIS A C 1
ATOM 641 O O . HIS A 1 83 ? 27.718 -44.584 9.590 1.00 30.53 83 HIS A O 1
ATOM 647 N N . ARG A 1 84 ? 29.385 -45.730 10.597 1.00 31.36 84 ARG A N 1
ATOM 648 C CA . ARG A 1 84 ? 29.168 -45.294 11.998 1.00 31.36 84 ARG A CA 1
ATOM 649 C C . ARG A 1 84 ? 30.453 -45.407 12.841 1.00 31.36 84 ARG A C 1
ATOM 651 O O . ARG A 1 84 ? 31.169 -46.390 12.675 1.00 31.36 84 ARG A O 1
ATOM 658 N N . THR A 1 85 ? 30.628 -44.479 13.787 1.00 32.62 85 THR A N 1
ATOM 659 C CA . THR A 1 85 ? 31.484 -44.486 15.007 1.00 32.62 85 THR A CA 1
ATOM 660 C C . THR A 1 85 ? 30.876 -43.416 15.948 1.00 32.62 85 THR A C 1
ATOM 662 O O . THR A 1 85 ? 30.569 -42.344 15.432 1.00 32.62 85 THR A O 1
ATOM 665 N N . ASP A 1 86 ? 30.517 -43.577 17.233 1.00 34.34 86 ASP A N 1
ATOM 666 C CA . ASP A 1 86 ? 31.061 -44.310 18.409 1.00 34.34 86 ASP A CA 1
ATOM 667 C C . ASP A 1 86 ? 32.474 -43.819 18.804 1.00 34.34 86 ASP A C 1
ATOM 669 O O . ASP A 1 86 ? 33.333 -43.754 17.935 1.00 34.34 86 ASP A O 1
ATOM 673 N N . ALA A 1 87 ? 32.836 -43.466 20.051 1.00 33.53 87 ALA A N 1
ATOM 674 C CA . ALA A 1 87 ? 32.157 -43.402 21.369 1.00 33.53 87 ALA A CA 1
ATOM 675 C C . ALA A 1 87 ? 32.784 -42.216 22.197 1.00 33.53 87 ALA A C 1
ATOM 677 O O . ALA A 1 87 ? 33.411 -41.359 21.584 1.00 33.53 87 ALA A O 1
ATOM 678 N N . GLU A 1 88 ? 32.714 -42.000 23.526 1.00 30.45 88 GLU A N 1
ATOM 679 C CA . GLU A 1 88 ? 32.262 -42.783 24.700 1.00 30.45 88 GLU A CA 1
ATOM 680 C C . GLU A 1 88 ? 31.702 -41.850 25.821 1.00 30.45 88 GLU A C 1
ATOM 682 O O . GLU A 1 88 ? 30.598 -41.335 25.650 1.00 30.45 88 GLU A O 1
ATOM 687 N N . ARG A 1 89 ? 32.391 -41.610 26.959 1.00 32.03 89 ARG A N 1
ATOM 688 C CA . ARG A 1 89 ? 31.888 -40.838 28.129 1.00 32.03 89 ARG A CA 1
ATOM 689 C C . ARG A 1 89 ? 32.976 -40.059 28.893 1.00 32.03 89 ARG A C 1
ATOM 691 O O . ARG A 1 89 ? 34.150 -40.410 28.849 1.00 32.03 89 ARG A O 1
ATOM 698 N N . ARG A 1 90 ? 32.551 -39.132 29.776 1.00 28.84 90 ARG A N 1
ATOM 699 C CA . ARG A 1 90 ? 32.957 -39.127 31.209 1.00 28.84 90 ARG A CA 1
ATOM 700 C C . ARG A 1 90 ? 32.037 -38.277 32.100 1.00 28.84 90 ARG A C 1
ATOM 702 O O . ARG A 1 90 ? 31.336 -37.396 31.621 1.00 28.84 90 ARG A O 1
ATOM 709 N N . THR A 1 91 ? 32.033 -38.576 33.401 1.00 34.38 91 THR A N 1
ATOM 710 C CA . THR A 1 91 ? 31.098 -38.054 34.421 1.00 34.38 91 THR A CA 1
ATOM 711 C C . THR A 1 91 ? 31.824 -37.463 35.633 1.00 34.38 91 THR A C 1
ATOM 713 O O . THR A 1 91 ? 32.740 -38.110 36.140 1.00 34.38 91 THR A O 1
ATOM 716 N N . VAL A 1 92 ? 31.334 -36.346 36.188 1.00 30.48 92 VAL A N 1
ATOM 717 C CA . VAL A 1 92 ? 31.534 -35.927 37.599 1.00 30.48 92 VAL A CA 1
ATOM 718 C C . VAL A 1 92 ? 30.198 -35.366 38.141 1.00 30.48 92 VAL A C 1
ATOM 720 O O . VAL A 1 92 ? 29.262 -35.156 37.373 1.00 30.48 92 VAL A O 1
ATOM 723 N N . ARG A 1 93 ? 30.058 -35.238 39.468 1.00 33.03 93 ARG A N 1
ATOM 724 C CA . ARG A 1 93 ? 28.791 -35.243 40.225 1.00 33.03 93 ARG A CA 1
ATOM 725 C C . ARG A 1 93 ? 28.782 -34.180 41.337 1.00 33.03 93 ARG A C 1
ATOM 727 O O . ARG A 1 93 ? 29.783 -34.057 42.032 1.00 33.03 93 ARG A O 1
ATOM 734 N N . GLY A 1 94 ? 27.617 -33.583 41.615 1.00 29.36 94 GLY A N 1
ATOM 735 C CA . GLY A 1 94 ? 27.247 -33.090 42.958 1.00 29.36 94 GLY A CA 1
ATOM 736 C C . GLY A 1 94 ? 27.096 -31.571 43.148 1.00 29.36 94 GLY A C 1
ATOM 737 O O . GLY A 1 94 ? 27.777 -30.786 42.500 1.00 29.36 94 GLY A O 1
ATOM 738 N N . GLY A 1 95 ? 26.214 -31.185 44.082 1.00 28.50 95 GLY A N 1
ATOM 739 C CA . GLY A 1 95 ? 25.994 -29.798 44.531 1.00 28.50 95 GLY A CA 1
ATOM 740 C C . GLY A 1 95 ? 24.509 -29.453 44.719 1.00 28.50 95 GLY A C 1
ATOM 741 O O . GLY A 1 95 ? 23.822 -29.171 43.745 1.00 28.50 95 GLY A O 1
ATOM 742 N N . GLY A 1 96 ? 24.008 -29.505 45.961 1.00 31.81 96 GLY A N 1
ATOM 743 C CA . GLY A 1 96 ? 22.631 -29.122 46.321 1.00 31.81 96 GLY A CA 1
ATOM 744 C C . GLY A 1 96 ? 22.482 -27.643 46.732 1.00 31.81 96 GLY A C 1
ATOM 745 O O . GLY A 1 96 ? 23.484 -26.932 46.810 1.00 31.81 96 GLY A O 1
ATOM 746 N N . PRO A 1 97 ? 21.248 -27.165 46.993 1.00 57.69 97 PRO A N 1
ATOM 747 C CA . PRO A 1 97 ? 20.941 -25.738 47.133 1.00 57.69 97 PRO A CA 1
ATOM 748 C C . PRO A 1 97 ? 21.101 -25.182 48.559 1.00 57.69 97 PRO A C 1
ATOM 750 O O . PRO A 1 97 ? 21.032 -25.912 49.546 1.00 57.69 97 PRO A O 1
ATOM 753 N N . GLY A 1 98 ? 21.196 -23.852 48.663 1.00 29.56 98 GLY A N 1
ATOM 754 C CA . GLY A 1 98 ? 21.078 -23.098 49.914 1.00 29.56 98 GLY A CA 1
ATOM 755 C C . GLY A 1 98 ? 20.477 -21.710 49.665 1.00 29.56 98 GLY A C 1
ATOM 756 O O . GLY A 1 98 ? 20.858 -21.036 48.712 1.00 29.56 98 GLY A O 1
ATOM 757 N N . GLY A 1 99 ? 19.518 -21.294 50.496 1.00 31.75 99 GLY A N 1
ATOM 758 C CA . GLY A 1 99 ? 18.877 -19.973 50.424 1.00 31.75 99 GLY A CA 1
ATOM 759 C C . GLY A 1 99 ? 19.314 -19.040 51.558 1.00 31.75 99 GLY A C 1
ATOM 760 O O . GLY A 1 99 ? 19.817 -19.498 52.581 1.00 31.75 99 GLY A O 1
ATOM 761 N N . GLY A 1 100 ? 19.077 -17.732 51.410 1.00 28.83 100 GLY A N 1
ATOM 762 C CA . GLY A 1 100 ? 19.409 -16.734 52.434 1.00 28.83 100 GLY A CA 1
ATOM 763 C C . GLY A 1 100 ? 18.481 -15.516 52.418 1.00 28.83 100 GLY A C 1
ATOM 764 O O . GLY A 1 100 ? 18.285 -14.891 51.382 1.00 28.83 100 GLY A O 1
ATOM 765 N N . ARG A 1 101 ? 17.918 -15.163 53.583 1.00 33.88 101 ARG A N 1
ATOM 766 C CA . ARG A 1 101 ? 17.188 -13.901 53.826 1.00 33.88 101 ARG A CA 1
ATOM 767 C C . ARG A 1 101 ? 18.142 -12.895 54.490 1.00 33.88 101 ARG A C 1
ATOM 769 O O . ARG A 1 101 ? 18.820 -13.277 55.438 1.00 33.88 101 ARG A O 1
ATOM 776 N N . GLY A 1 102 ? 18.161 -11.623 54.069 1.00 29.44 102 GLY A N 1
ATOM 777 C CA . GLY A 1 102 ? 19.179 -10.652 54.525 1.00 29.44 102 GLY A CA 1
ATOM 778 C C . GLY A 1 102 ? 18.739 -9.181 54.579 1.00 29.44 102 GLY A C 1
ATOM 779 O O . GLY A 1 102 ? 19.086 -8.401 53.708 1.00 29.44 102 GLY A O 1
ATOM 780 N N . ARG A 1 103 ? 17.979 -8.833 55.625 1.00 30.44 103 ARG A N 1
ATOM 781 C CA . ARG A 1 103 ? 17.653 -7.491 56.174 1.00 30.44 103 ARG A CA 1
ATOM 782 C C . ARG A 1 103 ? 18.112 -6.200 55.451 1.00 30.44 103 ARG A C 1
ATOM 784 O O . ARG A 1 103 ? 19.286 -5.854 55.425 1.00 30.44 103 ARG A O 1
ATOM 791 N N . ALA A 1 104 ? 17.095 -5.397 55.138 1.00 31.44 104 ALA A N 1
ATOM 792 C CA . ALA A 1 104 ? 16.964 -3.948 55.345 1.00 31.44 104 ALA A CA 1
ATOM 793 C C . ALA A 1 104 ? 18.080 -3.164 56.080 1.00 31.44 104 ALA A C 1
ATOM 795 O O . ALA A 1 104 ? 18.489 -3.512 57.189 1.00 31.44 104 ALA A O 1
ATOM 796 N N . VAL A 1 105 ? 18.360 -1.967 55.551 1.00 30.92 105 VAL A N 1
ATOM 797 C CA . VAL A 1 105 ? 18.939 -0.818 56.268 1.00 30.92 105 VAL A CA 1
ATOM 798 C C . VAL A 1 105 ? 17.908 0.319 56.268 1.00 30.92 105 VAL A C 1
ATOM 800 O O . VAL A 1 105 ? 17.269 0.579 55.252 1.00 30.92 105 VAL A O 1
ATOM 803 N N . ARG A 1 106 ? 17.721 0.982 57.415 1.00 34.94 106 ARG A N 1
ATOM 804 C CA . ARG A 1 106 ? 17.020 2.275 57.507 1.00 34.94 106 ARG A CA 1
ATOM 805 C C . ARG A 1 106 ? 18.037 3.388 57.296 1.00 34.94 106 ARG A C 1
ATOM 807 O O . ARG A 1 106 ? 19.131 3.272 57.837 1.00 34.94 106 ARG A O 1
ATOM 814 N N . ASP A 1 107 ? 17.606 4.522 56.758 1.00 33.91 107 ASP A N 1
ATOM 815 C CA . ASP A 1 107 ? 18.070 5.781 57.339 1.00 33.91 107 ASP A CA 1
ATOM 816 C C . ASP A 1 107 ? 16.965 6.845 57.383 1.00 33.91 107 ASP A C 1
ATOM 818 O O . ASP A 1 107 ? 15.957 6.755 56.680 1.00 33.91 107 ASP A O 1
ATOM 822 N N . ARG A 1 108 ? 17.125 7.818 58.280 1.00 34.22 108 ARG A N 1
ATOM 823 C CA . ARG A 1 108 ? 16.218 8.950 58.496 1.00 34.22 108 ARG A CA 1
ATOM 824 C C . ARG A 1 108 ? 16.958 10.245 58.195 1.00 34.22 108 ARG A C 1
ATOM 826 O O . ARG A 1 108 ? 18.032 10.468 58.744 1.00 34.22 108 ARG A O 1
ATOM 833 N N . ARG A 1 109 ? 16.288 11.193 57.541 1.00 28.83 109 ARG A N 1
ATOM 834 C CA . ARG A 1 109 ? 16.427 12.621 57.874 1.00 28.83 109 ARG A CA 1
ATOM 835 C C . ARG A 1 109 ? 15.168 13.376 57.480 1.00 28.83 109 ARG A C 1
ATOM 837 O O . ARG A 1 109 ? 14.603 13.132 56.423 1.00 28.83 109 ARG A O 1
ATOM 844 N N . ALA A 1 110 ? 14.742 14.270 58.363 1.00 30.95 110 ALA A N 1
ATOM 845 C CA . ALA A 1 110 ? 13.647 15.196 58.130 1.00 30.95 110 ALA A CA 1
ATOM 846 C C . ALA A 1 110 ? 14.205 16.621 58.186 1.00 30.95 110 ALA A C 1
ATOM 848 O O . ALA A 1 110 ? 15.132 16.885 58.954 1.00 30.95 110 ALA A O 1
ATOM 849 N N . ALA A 1 111 ? 13.619 17.528 57.412 1.00 30.56 111 ALA A N 1
ATOM 850 C CA . ALA A 1 111 ? 13.763 18.966 57.587 1.00 30.56 111 ALA A CA 1
ATOM 851 C C . ALA A 1 111 ? 12.497 19.643 57.049 1.00 30.56 111 ALA A C 1
ATOM 853 O O . ALA A 1 111 ? 12.083 19.369 55.925 1.00 30.56 111 ALA A O 1
ATOM 854 N N . ALA A 1 112 ? 11.887 20.504 57.858 1.00 32.56 112 ALA A N 1
ATOM 855 C CA . ALA A 1 112 ? 10.765 21.356 57.480 1.00 32.56 112 ALA A CA 1
ATOM 856 C C . ALA A 1 112 ? 10.922 22.711 58.184 1.00 32.56 112 ALA A C 1
ATOM 858 O O . ALA A 1 112 ? 11.337 22.731 59.339 1.00 32.56 112 ALA A O 1
ATOM 859 N N . ILE A 1 113 ? 10.625 23.791 57.455 1.00 30.56 113 ILE A N 1
ATOM 860 C CA . ILE A 1 113 ? 10.507 25.225 57.813 1.00 30.56 113 ILE A CA 1
ATOM 861 C C . ILE A 1 113 ? 10.071 25.867 56.470 1.00 30.56 113 ILE A C 1
ATOM 863 O O . ILE A 1 113 ? 10.707 25.593 55.455 1.00 30.56 113 ILE A O 1
ATOM 867 N N . ASP A 1 114 ? 8.866 26.423 56.290 1.00 29.95 114 ASP A N 1
ATOM 868 C CA . ASP A 1 114 ? 8.266 27.645 56.880 1.00 29.95 114 ASP A CA 1
ATOM 869 C C . ASP A 1 114 ? 8.924 28.946 56.343 1.00 29.95 114 ASP A C 1
ATOM 871 O O . ASP A 1 114 ? 10.145 29.048 56.331 1.00 29.95 114 ASP A O 1
ATOM 875 N N . GLY A 1 115 ? 8.211 29.966 55.836 1.00 28.95 115 GLY A N 1
ATOM 876 C CA . GLY A 1 115 ? 6.758 30.131 55.647 1.00 28.95 115 GLY A CA 1
ATOM 877 C C . GLY A 1 115 ? 6.361 31.504 55.050 1.00 28.95 115 GLY A C 1
ATOM 878 O O . GLY A 1 115 ? 7.206 32.227 54.532 1.00 28.95 115 GLY A O 1
ATOM 879 N N . GLY A 1 116 ? 5.074 31.881 55.165 1.00 27.97 116 GLY A N 1
ATOM 880 C CA . GLY A 1 116 ? 4.503 33.197 54.770 1.00 27.97 116 GLY A CA 1
ATOM 881 C C . GLY A 1 116 ? 3.830 33.217 53.376 1.00 27.97 116 GLY A C 1
ATOM 882 O O . GLY A 1 116 ? 4.447 32.771 52.421 1.00 27.97 116 GLY A O 1
ATOM 883 N N . ARG A 1 117 ? 2.566 33.614 53.101 1.00 32.09 117 ARG A N 1
ATOM 884 C CA . ARG A 1 117 ? 1.470 34.454 53.684 1.00 32.09 117 ARG A CA 1
ATOM 885 C C . ARG A 1 117 ? 1.290 35.851 53.036 1.00 32.09 117 ARG A C 1
ATOM 887 O O . ARG A 1 117 ? 2.111 36.731 53.243 1.00 32.09 117 ARG A O 1
ATOM 894 N N . GLY A 1 118 ? 0.117 36.082 52.414 1.00 29.16 118 GLY A N 1
ATOM 895 C CA . GLY A 1 118 ? -0.439 37.403 52.016 1.00 29.16 118 GLY A CA 1
ATOM 896 C C . GLY A 1 118 ? -1.324 37.328 50.749 1.00 29.16 118 GLY A C 1
ATOM 897 O O . GLY A 1 118 ? -0.787 37.204 49.660 1.00 29.16 118 GLY A O 1
ATOM 898 N N . ARG A 1 119 ? -2.657 37.134 50.817 1.00 32.75 119 ARG A N 1
ATOM 899 C CA . ARG A 1 119 ? -3.763 38.130 50.987 1.00 32.75 119 ARG A CA 1
ATOM 900 C C . ARG A 1 119 ? -3.814 39.208 49.870 1.00 32.75 119 ARG A C 1
ATOM 902 O O . ARG A 1 119 ? -2.866 39.962 49.747 1.00 32.75 119 ARG A O 1
ATOM 909 N N . ARG A 1 120 ? -4.825 39.192 48.969 1.00 32.25 120 ARG A N 1
ATOM 910 C CA . ARG A 1 120 ? -6.194 39.823 49.040 1.00 32.25 120 ARG A CA 1
ATOM 911 C C . ARG A 1 120 ? -6.143 41.372 48.911 1.00 32.25 120 ARG A C 1
ATOM 913 O O . ARG A 1 120 ? -5.333 41.955 49.611 1.00 32.25 120 ARG A O 1
ATOM 920 N N . LEU A 1 121 ? -6.961 42.110 48.128 1.00 30.06 121 LEU A N 1
ATOM 921 C CA . LEU A 1 121 ? -8.276 41.895 47.454 1.00 30.06 121 LEU A CA 1
ATOM 922 C C . LEU A 1 121 ? -8.351 42.537 46.021 1.00 30.06 121 LEU A C 1
ATOM 924 O O . LEU A 1 121 ? -7.375 43.128 45.577 1.00 30.06 121 LEU A O 1
ATOM 928 N N . GLY A 1 122 ? -9.504 42.432 45.321 1.00 26.92 122 GLY A N 1
ATOM 929 C CA . GLY A 1 122 ? -9.887 43.201 44.099 1.00 26.92 122 GLY A CA 1
ATOM 930 C C . GLY A 1 122 ? -10.640 44.521 44.421 1.00 26.92 122 GLY A C 1
ATOM 931 O O . GLY A 1 122 ? -10.253 45.132 45.417 1.00 26.92 122 GLY A O 1
ATOM 932 N N . PRO A 1 123 ? -11.742 44.939 43.725 1.00 55.75 123 PRO A N 1
ATOM 933 C CA . PRO A 1 123 ? -12.479 44.273 42.620 1.00 55.75 123 PRO A CA 1
ATOM 934 C C . PRO A 1 123 ? -13.167 45.212 41.551 1.00 55.75 123 PRO A C 1
ATOM 936 O O . PRO A 1 123 ? -12.984 46.422 41.569 1.00 55.75 123 PRO A O 1
ATOM 939 N N . LEU A 1 124 ? -14.066 44.630 40.723 1.00 31.45 124 LEU A N 1
ATOM 940 C CA . LEU A 1 124 ? -15.250 45.212 40.016 1.00 31.45 124 LEU A CA 1
ATOM 941 C C . LEU A 1 124 ? -15.120 46.142 38.774 1.00 31.45 124 LEU A C 1
ATOM 943 O O . LEU A 1 124 ? -14.272 47.021 38.698 1.00 31.45 124 LEU A O 1
ATOM 947 N N . GLY A 1 125 ? -16.116 46.006 37.871 1.00 28.17 125 GLY A N 1
ATOM 948 C CA . GLY A 1 125 ? -16.539 47.003 36.862 1.00 28.17 125 GLY A CA 1
ATOM 949 C C . GLY A 1 125 ? -16.133 46.739 35.393 1.00 28.17 125 GLY A C 1
ATOM 950 O O . GLY A 1 125 ? -14.948 46.617 35.122 1.00 28.17 125 GLY A O 1
ATOM 951 N N . ALA A 1 126 ? -16.974 46.809 34.346 1.00 30.62 126 ALA A N 1
ATOM 952 C CA . ALA A 1 126 ? -18.350 46.354 34.047 1.00 30.62 126 ALA A CA 1
ATOM 953 C C . ALA A 1 126 ? -18.907 47.164 32.838 1.00 30.62 126 ALA A C 1
ATOM 955 O O . ALA A 1 126 ? -19.136 48.363 32.965 1.00 30.62 126 ALA A O 1
ATOM 956 N N . GLY A 1 127 ? -19.186 46.507 31.699 1.00 29.56 127 GLY A N 1
ATOM 957 C CA . GLY A 1 127 ? -19.902 47.075 30.532 1.00 29.56 127 GLY A CA 1
ATOM 958 C C . GLY A 1 127 ? -19.114 48.031 29.603 1.00 29.56 127 GLY A C 1
ATOM 959 O O . GLY A 1 127 ? -18.021 48.466 29.936 1.00 29.56 127 GLY A O 1
ATOM 960 N N . GLU A 1 128 ? -19.601 48.390 28.402 1.00 33.62 128 GLU A N 1
ATOM 961 C CA . GLU A 1 128 ? -20.695 47.799 27.604 1.00 33.62 128 GLU A CA 1
ATOM 962 C C . GLU A 1 128 ? -20.677 48.260 26.112 1.00 33.62 128 GLU A C 1
ATOM 964 O O . GLU A 1 128 ? -20.143 49.313 25.789 1.00 33.62 128 GLU A O 1
ATOM 969 N N . ARG A 1 129 ? -21.313 47.474 25.218 1.00 30.95 129 ARG A N 1
ATOM 970 C CA . ARG A 1 129 ? -21.894 47.798 23.875 1.00 30.95 129 ARG A CA 1
ATOM 971 C C . ARG A 1 129 ? -21.186 48.810 22.924 1.00 30.95 129 ARG A C 1
ATOM 973 O O . ARG A 1 129 ? -21.242 50.015 23.128 1.00 30.95 129 ARG A O 1
ATOM 980 N N . GLY A 1 130 ? -20.792 48.360 21.717 1.00 29.42 130 GLY A N 1
ATOM 981 C CA . GLY A 1 130 ? -20.425 49.247 20.584 1.00 29.42 130 GLY A CA 1
ATOM 982 C C . GLY A 1 130 ? -20.632 48.629 19.184 1.00 29.42 130 GLY A C 1
ATOM 983 O O . GLY A 1 130 ? -19.850 47.796 18.743 1.00 29.42 130 GLY A O 1
ATOM 984 N N . ARG A 1 131 ? -21.704 48.999 18.462 1.00 30.78 131 ARG A N 1
ATOM 985 C CA . ARG A 1 131 ? -22.120 48.374 17.178 1.00 30.78 131 ARG A CA 1
ATOM 986 C C . ARG A 1 131 ? -21.563 49.071 15.912 1.00 30.78 131 ARG A C 1
ATOM 988 O O . ARG A 1 131 ? -21.890 50.233 15.715 1.00 30.78 131 ARG A O 1
ATOM 995 N N . LYS A 1 132 ? -21.092 48.260 14.934 1.00 30.83 132 LYS A N 1
ATOM 996 C CA . LYS A 1 132 ? -21.295 48.415 13.452 1.00 30.83 132 LYS A CA 1
ATOM 997 C C . LYS A 1 132 ? -20.611 49.624 12.728 1.00 30.83 132 LYS A C 1
ATOM 999 O O . LYS A 1 132 ? -20.150 50.529 13.403 1.00 30.83 132 LYS A O 1
ATOM 1004 N N . PRO A 1 133 ? -20.643 49.735 11.366 1.00 48.44 133 PRO A N 1
ATOM 1005 C CA . PRO A 1 133 ? -20.549 48.695 10.310 1.00 48.44 133 PRO A CA 1
ATOM 1006 C C . PRO A 1 133 ? -19.742 49.060 9.013 1.00 48.44 133 PRO A C 1
ATOM 1008 O O . PRO A 1 133 ? -19.629 50.213 8.628 1.00 48.44 133 PRO A O 1
ATOM 1011 N N . ARG A 1 134 ? -19.378 48.022 8.231 1.00 31.55 134 ARG A N 1
ATOM 1012 C CA . ARG A 1 134 ? -19.363 47.900 6.735 1.00 31.55 134 ARG A CA 1
ATOM 1013 C C . ARG A 1 134 ? -19.127 49.127 5.803 1.00 31.55 134 ARG A C 1
ATOM 1015 O O . ARG A 1 134 ? -20.037 49.934 5.631 1.00 31.55 134 ARG A O 1
ATOM 1022 N N . ARG A 1 135 ? -18.109 49.006 4.925 1.00 28.75 135 ARG A N 1
ATOM 1023 C CA . ARG A 1 135 ? -18.099 48.954 3.414 1.00 28.75 135 ARG A CA 1
ATOM 1024 C C . ARG A 1 135 ? -16.628 49.158 2.966 1.00 28.75 135 ARG A C 1
ATOM 1026 O O . ARG A 1 135 ? -15.954 49.942 3.610 1.00 28.75 135 ARG A O 1
ATOM 1033 N N . ARG A 1 136 ? -15.972 48.456 2.025 1.00 34.81 136 ARG A N 1
ATOM 1034 C CA . ARG A 1 136 ? -16.261 47.736 0.754 1.00 34.81 136 ARG A CA 1
ATOM 1035 C C . ARG A 1 136 ? -16.293 48.620 -0.518 1.00 34.81 136 ARG A C 1
ATOM 1037 O O . ARG A 1 136 ? -17.366 49.040 -0.938 1.00 34.81 136 ARG A O 1
ATOM 1044 N N . SER A 1 137 ? -15.115 48.773 -1.135 1.00 30.16 137 SER A N 1
ATOM 1045 C CA . SER A 1 137 ? -14.785 49.215 -2.514 1.00 30.16 137 SER A CA 1
ATOM 1046 C C . SER A 1 137 ? -13.361 48.683 -2.820 1.00 30.16 137 SER A C 1
ATOM 1048 O O . SER A 1 137 ? -12.530 48.784 -1.923 1.00 30.16 137 SER A O 1
ATOM 1050 N N . THR A 1 138 ? -13.019 47.908 -3.863 1.00 31.09 138 THR A N 1
ATOM 1051 C CA . THR A 1 138 ? -13.105 48.045 -5.347 1.00 31.09 138 THR A CA 1
ATOM 1052 C C . THR A 1 138 ? -12.061 48.993 -5.961 1.00 31.09 138 THR A C 1
ATOM 1054 O O . THR A 1 138 ? -11.978 50.141 -5.544 1.00 31.09 138 THR A O 1
ATOM 1057 N N . GLY A 1 139 ? -11.325 48.499 -6.973 1.00 27.88 139 GLY A N 1
ATOM 1058 C CA . GLY A 1 139 ? -10.055 49.041 -7.510 1.00 27.88 139 GLY A CA 1
ATOM 1059 C C . GLY A 1 139 ? -8.898 48.087 -7.144 1.00 27.88 139 GLY A C 1
ATOM 1060 O O . GLY A 1 139 ? -8.819 47.691 -5.986 1.00 27.88 139 GLY A O 1
ATOM 1061 N N . ALA A 1 140 ? -8.040 47.556 -8.026 1.00 29.44 140 ALA A N 1
ATOM 1062 C CA . ALA A 1 140 ? -7.611 47.962 -9.374 1.00 29.44 140 ALA A CA 1
ATOM 1063 C C . ALA A 1 140 ? -6.955 49.363 -9.398 1.00 29.44 140 ALA A C 1
ATOM 1065 O O . ALA A 1 140 ? -7.642 50.334 -9.105 1.00 29.44 140 ALA A O 1
ATOM 1066 N N . GLY A 1 141 ? -5.667 49.548 -9.720 1.00 27.69 141 GLY A N 1
ATOM 1067 C CA . GLY A 1 141 ? -4.566 48.586 -9.931 1.00 27.69 141 GLY A CA 1
ATOM 1068 C C . GLY A 1 141 ? -3.698 48.968 -11.135 1.00 27.69 141 GLY A C 1
ATOM 1069 O O . GLY A 1 141 ? -4.233 49.073 -12.231 1.00 27.69 141 GLY A O 1
ATOM 1070 N N . GLU A 1 142 ? -2.384 49.161 -10.952 1.00 28.80 142 GLU A N 1
ATOM 1071 C CA . GLU A 1 142 ? -1.475 49.531 -12.052 1.00 28.80 142 GLU A CA 1
ATOM 1072 C C . GLU A 1 142 ? 0.015 49.210 -11.775 1.00 28.80 142 GLU A C 1
ATOM 1074 O O . GLU A 1 142 ? 0.401 48.838 -10.667 1.00 28.80 142 GLU A O 1
ATOM 1079 N N . SER A 1 143 ? 0.845 49.312 -12.818 1.00 29.58 143 SER A N 1
ATOM 1080 C CA . SER A 1 143 ? 2.259 48.892 -12.895 1.00 29.58 143 SER A CA 1
ATOM 1081 C C . SER A 1 143 ? 3.279 49.824 -12.209 1.00 29.58 143 SER A C 1
ATOM 1083 O O . SER A 1 143 ? 3.099 51.039 -12.235 1.00 29.58 143 SER A O 1
ATOM 1085 N N . GLY A 1 144 ? 4.425 49.296 -11.730 1.00 27.91 144 GLY A N 1
ATOM 1086 C CA . GLY A 1 144 ? 5.444 50.104 -11.019 1.00 27.91 144 GLY A CA 1
ATOM 1087 C C . GLY A 1 144 ? 6.899 49.582 -10.972 1.00 27.91 144 GLY A C 1
ATOM 1088 O O . GLY A 1 144 ? 7.390 49.231 -9.910 1.00 27.91 144 GLY A O 1
ATOM 1089 N N . LYS A 1 145 ? 7.591 49.570 -12.121 1.00 30.61 145 LYS A N 1
ATOM 1090 C CA . LYS A 1 145 ? 9.059 49.744 -12.339 1.00 30.61 145 LYS A CA 1
ATOM 1091 C C . LYS A 1 145 ? 10.096 49.474 -11.205 1.00 30.61 145 LYS A C 1
ATOM 1093 O O . LYS A 1 145 ? 10.335 50.318 -10.354 1.00 30.61 145 LYS A O 1
ATOM 1098 N N . SER A 1 146 ? 10.872 48.396 -11.392 1.00 28.31 146 SER A N 1
ATOM 1099 C CA . SER A 1 146 ? 12.362 48.334 -11.484 1.00 28.31 146 SER A CA 1
ATOM 1100 C C . SER A 1 146 ? 13.316 49.154 -10.570 1.00 28.31 146 SER A C 1
ATOM 1102 O O . SER A 1 146 ? 13.349 50.380 -10.646 1.00 28.31 146 SER A O 1
ATOM 1104 N N . GLY A 1 147 ? 14.302 48.456 -9.973 1.00 27.75 147 GLY A N 1
ATOM 1105 C CA . GLY A 1 147 ? 15.576 49.004 -9.439 1.00 27.75 147 GLY A CA 1
ATOM 1106 C C . GLY A 1 147 ? 15.561 49.301 -7.927 1.00 27.75 147 GLY A C 1
ATOM 1107 O O . GLY A 1 147 ? 14.513 49.632 -7.395 1.00 27.75 147 GLY A O 1
ATOM 1108 N N . THR A 1 148 ? 16.646 49.180 -7.147 1.00 29.27 148 THR A N 1
ATOM 1109 C CA . THR A 1 148 ? 18.077 48.831 -7.379 1.00 29.27 148 THR A CA 1
ATOM 1110 C C . THR A 1 148 ? 18.611 47.988 -6.190 1.00 29.27 148 THR A C 1
ATOM 1112 O O . THR A 1 148 ? 17.975 47.952 -5.145 1.00 29.27 148 THR A O 1
ATOM 1115 N N . ARG A 1 149 ? 19.672 47.163 -6.314 1.00 30.61 149 ARG A N 1
ATOM 1116 C CA . ARG A 1 149 ? 21.096 47.479 -5.973 1.00 30.61 149 ARG A CA 1
ATOM 1117 C C . ARG A 1 149 ? 21.256 48.368 -4.711 1.00 30.61 149 ARG A C 1
ATOM 1119 O O . ARG A 1 149 ? 20.596 49.394 -4.628 1.00 30.61 149 ARG A O 1
ATOM 1126 N N . ASP A 1 150 ? 22.153 48.104 -3.751 1.00 34.34 150 ASP A N 1
ATOM 1127 C CA . ASP A 1 150 ? 23.361 47.245 -3.719 1.00 34.34 150 ASP A CA 1
ATOM 1128 C C . ASP A 1 150 ? 23.836 46.977 -2.254 1.00 34.34 150 ASP A C 1
ATOM 1130 O O . ASP A 1 150 ? 23.243 47.498 -1.313 1.00 34.34 150 ASP A O 1
ATOM 1134 N N . GLN A 1 151 ? 24.972 46.275 -2.099 1.00 31.78 151 GLN A N 1
ATOM 1135 C CA . GLN A 1 151 ? 25.997 46.348 -1.028 1.00 31.78 151 GLN A CA 1
ATOM 1136 C C . GLN A 1 151 ? 26.264 45.090 -0.169 1.00 31.78 151 GLN A C 1
ATOM 1138 O O . GLN A 1 151 ? 25.546 44.095 -0.187 1.00 31.78 151 GLN A O 1
ATOM 1143 N N . ARG A 1 152 ? 27.447 45.094 0.472 1.00 32.81 152 ARG A N 1
ATOM 1144 C CA . ARG A 1 152 ? 28.240 43.926 0.914 1.00 32.81 152 ARG A CA 1
ATOM 1145 C C . ARG A 1 152 ? 28.702 44.044 2.380 1.00 32.81 152 ARG A C 1
ATOM 1147 O O . ARG A 1 152 ? 28.735 45.142 2.922 1.00 32.81 152 ARG A O 1
ATOM 1154 N N . ARG A 1 153 ? 29.323 42.951 2.871 1.00 32.59 153 ARG A N 1
ATOM 1155 C CA . ARG A 1 153 ? 30.098 42.780 4.132 1.00 32.59 153 ARG A CA 1
ATOM 1156 C C . ARG A 1 153 ? 29.198 42.541 5.361 1.00 32.59 153 ARG A C 1
ATOM 1158 O O . ARG A 1 153 ? 28.250 43.278 5.560 1.00 32.59 153 ARG A O 1
ATOM 1165 N N . GLY A 1 154 ? 29.424 41.556 6.238 1.00 28.22 154 GLY A N 1
ATOM 1166 C CA . GLY A 1 154 ? 30.423 40.473 6.268 1.00 28.22 154 GLY A CA 1
ATOM 1167 C C . GLY A 1 154 ? 31.556 40.692 7.283 1.00 28.22 154 GLY A C 1
ATOM 1168 O O . GLY A 1 154 ? 32.315 41.650 7.154 1.00 28.22 154 GLY A O 1
ATOM 1169 N N . LEU A 1 155 ? 31.695 39.784 8.261 1.00 31.89 155 LEU A N 1
ATOM 1170 C CA . LEU A 1 155 ? 32.769 39.767 9.269 1.00 31.89 155 LEU A CA 1
ATOM 1171 C C . LEU A 1 155 ? 32.919 38.370 9.913 1.00 31.89 155 LEU A C 1
ATOM 1173 O O . LEU A 1 155 ? 31.930 37.668 10.091 1.00 31.89 155 LEU A O 1
ATOM 1177 N N . ALA A 1 156 ? 34.147 37.982 10.288 1.00 36.22 156 ALA A N 1
ATOM 1178 C CA . ALA A 1 156 ? 34.457 36.732 11.004 1.00 36.22 156 ALA A CA 1
ATOM 1179 C C . ALA A 1 156 ? 35.750 36.855 11.847 1.00 36.22 156 ALA A C 1
ATOM 1181 O O . ALA A 1 156 ? 36.679 37.548 11.427 1.00 36.22 156 ALA A O 1
ATOM 1182 N N . ARG A 1 157 ? 35.803 36.191 13.022 1.00 33.88 157 ARG A N 1
ATOM 1183 C CA . ARG A 1 157 ? 36.934 35.971 13.984 1.00 33.88 157 ARG A CA 1
ATOM 1184 C C . ARG A 1 157 ? 36.346 35.282 15.246 1.00 33.88 157 ARG A C 1
ATOM 1186 O O . ARG A 1 157 ? 35.177 35.518 15.507 1.00 33.88 157 ARG A O 1
ATOM 1193 N N . ARG A 1 158 ? 37.019 34.507 16.122 1.00 34.53 158 ARG A N 1
ATOM 1194 C CA . ARG A 1 158 ? 38.327 33.785 16.227 1.00 34.53 158 ARG A CA 1
ATOM 1195 C C . ARG A 1 158 ? 38.164 32.789 17.418 1.00 34.53 158 ARG A C 1
ATOM 1197 O O . ARG A 1 158 ? 37.583 33.191 18.412 1.00 34.53 158 ARG A O 1
ATOM 1204 N N . ALA A 1 159 ? 38.489 31.491 17.360 1.00 35.16 159 ALA A N 1
ATOM 1205 C CA . ALA A 1 159 ? 39.806 30.810 17.349 1.00 35.16 159 ALA A CA 1
ATOM 1206 C C . ALA A 1 159 ? 40.628 30.820 18.675 1.00 35.16 159 ALA A C 1
ATOM 1208 O O . ALA A 1 159 ? 41.030 31.895 19.119 1.00 35.16 159 ALA A O 1
ATOM 1209 N N . ARG A 1 160 ? 40.984 29.626 19.215 1.00 31.12 160 ARG A N 1
ATOM 1210 C CA . ARG A 1 160 ? 42.152 29.302 20.100 1.00 31.12 160 ARG A CA 1
ATOM 1211 C C . ARG A 1 160 ? 42.426 27.766 20.156 1.00 31.12 160 ARG A C 1
ATOM 1213 O O . ARG A 1 160 ? 41.720 27.028 19.480 1.00 31.12 160 ARG A O 1
ATOM 1220 N N . ARG A 1 161 ? 43.493 27.305 20.849 1.00 36.34 161 ARG A N 1
ATOM 1221 C CA . ARG A 1 161 ? 44.132 25.953 20.750 1.00 36.34 161 ARG A CA 1
ATOM 1222 C C . ARG A 1 161 ? 44.498 25.288 22.104 1.00 36.34 161 ARG A C 1
ATOM 1224 O O . ARG A 1 161 ? 44.917 26.005 23.008 1.00 36.34 161 ARG A O 1
ATOM 1231 N N . THR A 1 162 ? 44.536 23.944 22.107 1.00 32.28 162 THR A N 1
ATOM 1232 C CA . THR A 1 162 ? 45.274 22.953 22.962 1.00 32.28 162 THR A CA 1
ATOM 1233 C C . THR A 1 162 ? 45.611 21.712 22.077 1.00 32.28 162 THR A C 1
ATOM 1235 O O . THR A 1 162 ? 45.301 21.770 20.887 1.00 32.28 162 THR A O 1
ATOM 1238 N N . GLY A 1 163 ? 46.275 20.597 22.454 1.00 29.31 163 GLY A N 1
ATOM 1239 C CA . GLY A 1 163 ? 46.931 20.123 23.699 1.00 29.31 163 GLY A CA 1
ATOM 1240 C C . GLY A 1 163 ? 46.193 18.935 24.370 1.00 29.31 163 GLY A C 1
ATOM 1241 O O . GLY A 1 163 ? 45.022 19.115 24.683 1.00 29.31 163 GLY A O 1
ATOM 1242 N N . GLY A 1 164 ? 46.778 17.747 24.630 1.00 28.75 164 GLY A N 1
ATOM 1243 C CA . GLY A 1 164 ? 48.124 17.211 24.311 1.00 28.75 164 GLY A CA 1
ATOM 1244 C C . GLY A 1 164 ? 48.382 15.770 24.848 1.00 28.75 164 GLY A C 1
ATOM 1245 O O . GLY A 1 164 ? 47.504 15.206 25.489 1.00 28.75 164 GLY A O 1
ATOM 1246 N N . ASP A 1 165 ? 49.600 15.248 24.608 1.00 30.16 165 ASP A N 1
ATOM 1247 C CA . ASP A 1 165 ? 50.319 14.112 25.263 1.00 30.16 165 ASP A CA 1
ATOM 1248 C C . ASP A 1 165 ? 49.857 12.621 25.135 1.00 30.16 165 ASP A C 1
ATOM 1250 O O . ASP A 1 165 ? 48.702 12.323 24.859 1.00 30.16 165 ASP A O 1
ATOM 1254 N N . GLY A 1 166 ? 50.813 11.681 25.349 1.00 28.19 166 GLY A N 1
ATOM 1255 C CA . GLY A 1 166 ? 50.668 10.196 25.459 1.00 28.19 166 GLY A CA 1
ATOM 1256 C C . GLY A 1 166 ? 50.590 9.410 24.123 1.00 28.19 166 GLY A C 1
ATOM 1257 O O . GLY A 1 166 ? 49.683 9.653 23.342 1.00 28.19 166 GLY A O 1
ATOM 1258 N N . VAL A 1 167 ? 51.496 8.509 23.680 1.00 29.48 167 VAL A N 1
ATOM 1259 C CA . VAL A 1 167 ? 52.202 7.342 24.299 1.00 29.48 167 VAL A CA 1
ATOM 1260 C C . VAL A 1 167 ? 51.187 6.264 24.742 1.00 29.48 167 VAL A C 1
ATOM 1262 O O . VAL A 1 167 ? 50.316 6.577 25.535 1.00 29.48 167 VAL A O 1
ATOM 1265 N N . GLU A 1 168 ? 51.151 5.022 24.219 1.00 27.92 168 GLU A N 1
ATOM 1266 C CA . GLU A 1 168 ? 52.229 4.004 24.173 1.00 27.92 168 GLU A CA 1
ATOM 1267 C C . GLU A 1 168 ? 52.016 2.865 23.118 1.00 27.92 168 GLU A C 1
ATOM 1269 O O . GLU A 1 168 ? 50.952 2.742 22.512 1.00 27.92 168 GLU A O 1
ATOM 1274 N N . ARG A 1 169 ? 53.024 1.992 22.909 1.00 37.53 169 ARG A N 1
ATOM 1275 C CA . ARG A 1 169 ? 52.944 0.670 22.226 1.00 37.53 169 ARG A CA 1
ATOM 1276 C C . ARG A 1 169 ? 53.973 -0.305 22.826 1.00 37.53 169 ARG A C 1
ATOM 1278 O O . ARG A 1 169 ? 55.129 0.090 22.976 1.00 37.53 169 ARG A O 1
ATOM 1285 N N . PRO A 1 170 ? 53.640 -1.602 22.970 1.00 46.94 170 PRO A N 1
ATOM 1286 C CA . PRO A 1 170 ? 54.631 -2.647 22.663 1.00 46.94 170 PRO A CA 1
ATOM 1287 C C . PRO A 1 170 ? 54.057 -3.903 21.967 1.00 46.94 170 PRO A C 1
ATOM 1289 O O . PRO A 1 170 ? 52.868 -4.189 22.047 1.00 46.94 170 PRO A O 1
ATOM 1292 N N . GLY A 1 171 ? 54.930 -4.696 21.326 1.00 28.20 171 GLY A N 1
ATOM 1293 C CA . GLY A 1 171 ? 54.612 -6.055 20.845 1.00 28.20 171 GLY A CA 1
ATOM 1294 C C . GLY A 1 171 ? 55.246 -6.419 19.495 1.00 28.20 171 GLY A C 1
ATOM 1295 O O . GLY A 1 171 ? 54.843 -5.903 18.458 1.00 28.20 171 GLY A O 1
ATOM 1296 N N . GLY A 1 172 ? 56.232 -7.323 19.480 1.00 27.47 172 GLY A N 1
ATOM 1297 C CA . GLY A 1 172 ? 56.810 -7.865 18.240 1.00 27.47 172 GLY A CA 1
ATOM 1298 C C . GLY A 1 172 ? 58.052 -8.736 18.463 1.00 27.47 172 GLY A C 1
ATOM 1299 O O . GLY A 1 172 ? 58.420 -8.973 19.613 1.00 27.47 172 GLY A O 1
ATOM 1300 N N . ARG A 1 173 ? 58.737 -9.087 17.350 1.00 33.69 173 ARG A N 1
ATOM 1301 C CA . ARG A 1 173 ? 59.971 -9.919 17.194 1.00 33.69 173 ARG A CA 1
ATOM 1302 C C . ARG A 1 173 ? 59.730 -11.432 16.972 1.00 33.69 173 ARG A C 1
ATOM 1304 O O . ARG A 1 173 ? 58.719 -11.943 17.432 1.00 33.69 173 ARG A O 1
ATOM 1311 N N . PRO A 1 174 ? 60.732 -12.185 16.456 1.00 54.50 174 PRO A N 1
ATOM 1312 C CA . PRO A 1 174 ? 61.639 -11.892 15.319 1.00 54.50 174 PRO A CA 1
ATOM 1313 C C . PRO A 1 174 ? 61.886 -13.147 14.429 1.00 54.50 174 PRO A C 1
ATOM 1315 O O . PRO A 1 174 ? 61.330 -14.199 14.710 1.00 54.50 174 PRO A O 1
ATOM 1318 N N . ILE A 1 175 ? 62.852 -13.113 13.485 1.00 31.22 175 ILE A N 1
ATOM 1319 C CA . ILE A 1 175 ? 63.944 -14.122 13.466 1.00 31.22 175 ILE A CA 1
ATOM 1320 C C . ILE A 1 175 ? 65.211 -13.694 12.673 1.00 31.22 175 ILE A C 1
ATOM 1322 O O . ILE A 1 175 ? 65.153 -13.118 11.598 1.00 31.22 175 ILE A O 1
ATOM 1326 N N . ARG A 1 176 ? 66.349 -13.977 13.326 1.00 30.83 176 ARG A N 1
ATOM 1327 C CA . ARG A 1 176 ? 67.799 -14.062 12.995 1.00 30.83 176 ARG A CA 1
ATOM 1328 C C . ARG A 1 176 ? 68.439 -13.490 11.702 1.00 30.83 176 ARG A C 1
ATOM 1330 O O . ARG A 1 176 ? 68.019 -13.721 10.580 1.00 30.83 176 ARG A O 1
ATOM 1337 N N . ARG A 1 177 ? 69.627 -12.899 11.931 1.00 30.19 177 ARG A N 1
ATOM 1338 C CA . ARG A 1 177 ? 70.684 -12.490 10.974 1.00 30.19 177 ARG A CA 1
ATOM 1339 C C . ARG A 1 177 ? 71.582 -13.661 10.522 1.00 30.19 177 ARG A C 1
ATOM 1341 O O . ARG A 1 177 ? 71.729 -14.628 11.270 1.00 30.19 177 ARG A O 1
ATOM 1348 N N . ARG A 1 178 ? 72.423 -13.412 9.504 1.00 30.70 178 ARG A N 1
ATOM 1349 C CA . ARG A 1 178 ? 73.890 -13.644 9.588 1.00 30.70 178 ARG A CA 1
ATOM 1350 C C . ARG A 1 178 ? 74.680 -12.417 9.079 1.00 30.70 178 ARG A C 1
ATOM 1352 O O . ARG A 1 178 ? 74.091 -11.485 8.548 1.00 30.70 178 ARG A O 1
ATOM 1359 N N . HIS A 1 179 ? 75.983 -12.383 9.370 1.00 32.91 179 HIS A N 1
ATOM 1360 C CA . HIS A 1 179 ? 76.951 -11.317 9.029 1.00 32.91 179 HIS A CA 1
ATOM 1361 C C . HIS A 1 179 ? 77.699 -11.666 7.698 1.00 32.91 179 HIS A C 1
ATOM 1363 O O . HIS A 1 179 ? 77.417 -12.731 7.160 1.00 32.91 179 HIS A O 1
ATOM 1369 N N . ARG A 1 180 ? 78.651 -10.905 7.109 1.00 30.11 180 ARG A N 1
ATOM 1370 C CA . ARG A 1 180 ? 79.629 -9.914 7.639 1.00 30.11 180 ARG A CA 1
ATOM 1371 C C . ARG A 1 180 ? 80.333 -9.123 6.495 1.00 30.11 180 ARG A C 1
ATOM 1373 O O . ARG A 1 180 ? 80.445 -9.663 5.406 1.00 30.11 180 ARG A O 1
ATOM 1380 N N . CYS A 1 181 ? 80.947 -7.977 6.835 1.00 29.03 181 CYS A N 1
ATOM 1381 C CA . CYS A 1 181 ? 82.045 -7.264 6.125 1.00 29.03 181 CYS A CA 1
ATOM 1382 C C . CYS A 1 181 ? 81.801 -6.590 4.749 1.00 29.03 181 CYS A C 1
ATOM 1384 O O . CYS A 1 181 ? 81.019 -7.063 3.939 1.00 29.03 181 CYS A O 1
ATOM 1386 N N . GLY A 1 182 ? 82.595 -5.535 4.481 1.00 27.11 182 GLY A N 1
ATOM 1387 C CA . GLY A 1 182 ? 82.829 -4.938 3.151 1.00 27.11 182 GLY A CA 1
ATOM 1388 C C . GLY A 1 182 ? 82.111 -3.598 2.895 1.00 27.11 182 GLY A C 1
ATOM 1389 O O . GLY A 1 182 ? 80.884 -3.575 2.954 1.00 27.11 182 GLY A O 1
ATOM 1390 N N . PRO A 1 183 ? 82.826 -2.484 2.622 1.00 48.44 183 PRO A N 1
ATOM 1391 C CA . PRO A 1 183 ? 82.213 -1.196 2.285 1.00 48.44 183 PRO A CA 1
ATOM 1392 C C . PRO A 1 183 ? 82.247 -0.884 0.778 1.00 48.44 183 PRO A C 1
ATOM 1394 O O . PRO A 1 183 ? 83.236 -1.193 0.120 1.00 48.44 183 PRO A O 1
ATOM 1397 N N . ASP A 1 184 ? 81.258 -0.134 0.278 1.00 29.72 184 ASP A N 1
ATOM 1398 C CA . ASP A 1 184 ? 81.551 1.037 -0.565 1.00 29.72 184 ASP A CA 1
ATOM 1399 C C . ASP A 1 184 ? 80.419 2.096 -0.520 1.00 29.72 184 ASP A C 1
ATOM 1401 O O . ASP A 1 184 ? 79.268 1.780 -0.226 1.00 29.72 184 ASP A O 1
ATOM 1405 N N . ARG A 1 185 ? 80.791 3.346 -0.828 1.00 32.72 185 ARG A N 1
ATOM 1406 C CA . ARG A 1 185 ? 79.983 4.534 -1.203 1.00 32.72 185 ARG A CA 1
ATOM 1407 C C . ARG A 1 185 ? 78.862 5.045 -0.275 1.00 32.72 185 ARG A C 1
ATOM 1409 O O . ARG A 1 185 ? 77.720 4.593 -0.267 1.00 32.72 185 ARG A O 1
ATOM 1416 N N . LEU A 1 186 ? 79.201 6.163 0.375 1.00 30.80 186 LEU A N 1
ATOM 1417 C CA . LEU A 1 186 ? 78.300 7.212 0.874 1.00 30.80 186 LEU A CA 1
ATOM 1418 C C . LEU A 1 186 ? 77.476 7.846 -0.280 1.00 30.80 186 LEU A C 1
ATOM 1420 O O . LEU A 1 186 ? 77.855 7.724 -1.440 1.00 30.80 186 LEU A O 1
ATOM 1424 N N . GLY A 1 187 ? 76.388 8.597 -0.063 1.00 27.33 187 GLY A N 1
ATOM 1425 C CA . GLY A 1 187 ? 75.685 8.922 1.187 1.00 27.33 187 GLY A CA 1
ATOM 1426 C C . GLY A 1 187 ? 75.537 10.432 1.469 1.00 27.33 187 GLY A C 1
ATOM 1427 O O . GLY A 1 187 ? 76.530 11.084 1.751 1.00 27.33 187 GLY A O 1
ATOM 1428 N N . LEU A 1 188 ? 74.279 10.918 1.519 1.00 28.97 188 LEU A N 1
ATOM 1429 C CA . LEU A 1 188 ? 73.794 12.194 2.116 1.00 28.97 188 LEU A CA 1
ATOM 1430 C C . LEU A 1 188 ? 74.311 13.527 1.494 1.00 28.97 188 LEU A C 1
ATOM 1432 O O . LEU A 1 188 ? 75.499 13.742 1.334 1.00 28.97 188 LEU A O 1
ATOM 1436 N N . ARG A 1 189 ? 73.447 14.421 0.974 1.00 28.83 189 ARG A N 1
ATOM 1437 C CA . ARG A 1 189 ? 72.494 15.391 1.598 1.00 28.83 189 ARG A CA 1
ATOM 1438 C C . ARG A 1 189 ? 73.067 16.817 1.782 1.00 28.83 189 ARG A C 1
ATOM 1440 O O . ARG A 1 189 ? 74.006 17.012 2.531 1.00 28.83 189 ARG A O 1
ATOM 1447 N N . ILE A 1 190 ? 72.344 17.789 1.206 1.00 37.97 190 ILE A N 1
ATOM 1448 C CA . ILE A 1 190 ? 71.797 19.026 1.825 1.00 37.97 190 ILE A CA 1
ATOM 1449 C C . ILE A 1 190 ? 72.669 19.792 2.848 1.00 37.97 190 ILE A C 1
ATOM 1451 O O . ILE A 1 190 ? 72.882 19.287 3.943 1.00 37.97 190 ILE A O 1
ATOM 1455 N N . VAL A 1 191 ? 72.911 21.096 2.601 1.00 30.75 191 VAL A N 1
ATOM 1456 C CA . VAL A 1 191 ? 72.598 22.221 3.532 1.00 30.75 191 VAL A CA 1
ATOM 1457 C C . VAL A 1 191 ? 72.771 23.596 2.845 1.00 30.75 191 VAL A C 1
ATOM 1459 O O . VAL A 1 191 ? 73.597 23.755 1.952 1.00 30.75 191 VAL A O 1
ATOM 1462 N N . ARG A 1 192 ? 71.982 24.602 3.261 1.00 35.69 192 ARG A N 1
ATOM 1463 C CA . ARG A 1 192 ? 72.193 26.046 2.992 1.00 35.69 192 ARG A CA 1
ATOM 1464 C C . ARG A 1 192 ? 72.720 26.715 4.270 1.00 35.69 192 ARG A C 1
ATOM 1466 O O . ARG A 1 192 ? 72.102 26.509 5.311 1.00 35.69 192 ARG A O 1
ATOM 1473 N N . GLY A 1 193 ? 73.734 27.590 4.207 1.00 30.22 193 GLY A N 1
ATOM 1474 C CA . GLY A 1 193 ? 74.129 28.370 5.394 1.00 30.22 193 GLY A CA 1
ATOM 1475 C C . GLY A 1 193 ? 75.228 29.434 5.228 1.00 30.22 193 GLY A C 1
ATOM 1476 O O . GLY A 1 193 ? 76.400 29.095 5.219 1.00 30.22 193 GLY A O 1
ATOM 1477 N N . ALA A 1 194 ? 74.815 30.710 5.256 1.00 30.58 194 ALA A N 1
ATOM 1478 C CA . ALA A 1 194 ? 75.578 31.900 5.691 1.00 30.58 194 ALA A CA 1
ATOM 1479 C C . ALA A 1 194 ? 76.856 32.368 4.929 1.00 30.58 194 ALA A C 1
ATOM 1481 O O . ALA A 1 194 ? 77.378 31.723 4.029 1.00 30.58 194 ALA A O 1
ATOM 1482 N N . ARG A 1 195 ? 77.291 33.594 5.276 1.00 37.62 195 ARG A N 1
ATOM 1483 C CA . ARG A 1 195 ? 78.453 34.385 4.789 1.00 37.62 195 ARG A CA 1
ATOM 1484 C C . ARG A 1 195 ? 79.387 34.654 6.005 1.00 37.62 195 ARG A C 1
ATOM 1486 O O . ARG A 1 195 ? 78.834 34.626 7.108 1.00 37.62 195 ARG A O 1
ATOM 1493 N N . PRO A 1 196 ? 80.709 34.960 5.887 1.00 38.59 196 PRO A N 1
ATOM 1494 C CA . PRO A 1 196 ? 81.199 36.259 5.371 1.00 38.59 196 PRO A CA 1
ATOM 1495 C C . PRO A 1 196 ? 82.583 36.262 4.645 1.00 38.59 196 PRO A C 1
ATOM 1497 O O . PRO A 1 196 ? 83.130 35.229 4.286 1.00 38.59 196 PRO A O 1
ATOM 1500 N N . ARG A 1 197 ? 83.084 37.487 4.387 1.00 33.72 197 ARG A N 1
ATOM 1501 C CA . ARG A 1 197 ? 84.401 37.935 3.844 1.00 33.72 197 ARG A CA 1
ATOM 1502 C C . ARG A 1 197 ? 85.591 37.617 4.806 1.00 33.72 197 ARG A C 1
ATOM 1504 O O . ARG A 1 197 ? 85.268 37.254 5.936 1.00 33.72 197 ARG A O 1
ATOM 1511 N N . PRO A 1 198 ? 86.903 37.846 4.479 1.00 43.16 198 PRO A N 1
ATOM 1512 C CA . PRO A 1 198 ? 87.467 38.698 3.403 1.00 43.16 198 PRO A CA 1
ATOM 1513 C C . PRO A 1 198 ? 88.753 38.208 2.659 1.00 43.16 198 PRO A C 1
ATOM 1515 O O . PRO A 1 198 ? 89.291 37.151 2.946 1.00 43.16 198 PRO A O 1
ATOM 1518 N N . ALA A 1 199 ? 89.268 39.108 1.800 1.00 29.06 199 ALA A N 1
ATOM 1519 C CA . ALA A 1 199 ? 90.681 39.346 1.430 1.00 29.06 199 ALA A CA 1
ATOM 1520 C C . ALA A 1 199 ? 91.414 38.446 0.398 1.00 29.06 199 ALA A C 1
ATOM 1522 O O . ALA A 1 199 ? 91.556 37.251 0.591 1.00 29.06 199 ALA A O 1
ATOM 1523 N N . ALA A 1 200 ? 91.932 39.131 -0.641 1.00 33.66 200 ALA A N 1
ATOM 1524 C CA . ALA A 1 200 ? 93.276 39.075 -1.258 1.00 33.66 200 ALA A CA 1
ATOM 1525 C C . ALA A 1 200 ? 94.002 37.732 -1.539 1.00 33.66 200 ALA A C 1
ATOM 1527 O O . ALA A 1 200 ? 93.968 36.804 -0.749 1.00 33.66 200 ALA A O 1
ATOM 1528 N N . ALA A 1 201 ? 94.832 37.617 -2.581 1.00 33.03 201 ALA A N 1
ATOM 1529 C CA . ALA A 1 201 ? 94.971 38.377 -3.832 1.00 33.03 201 ALA A CA 1
ATOM 1530 C C . ALA A 1 201 ? 95.827 37.533 -4.797 1.00 33.03 201 ALA A C 1
ATOM 1532 O O . ALA A 1 201 ? 96.768 36.872 -4.367 1.00 33.03 201 ALA A O 1
ATOM 1533 N N . GLY A 1 202 ? 95.531 37.577 -6.094 1.00 32.50 202 GLY A N 1
ATOM 1534 C CA . GLY A 1 202 ? 96.297 36.866 -7.115 1.00 32.50 202 GLY A CA 1
ATOM 1535 C C . GLY A 1 202 ? 95.911 37.389 -8.488 1.00 32.50 202 GLY A C 1
ATOM 1536 O O . GLY A 1 202 ? 94.780 37.195 -8.925 1.00 32.50 202 GLY A O 1
ATOM 1537 N N . HIS A 1 203 ? 96.821 38.118 -9.126 1.00 35.75 203 HIS A N 1
ATOM 1538 C CA . HIS A 1 203 ? 96.625 38.572 -10.495 1.00 35.75 203 HIS A CA 1
ATOM 1539 C C . HIS A 1 203 ? 96.933 37.427 -11.453 1.00 35.75 203 HIS A C 1
ATOM 1541 O O . HIS A 1 203 ? 97.974 36.795 -11.310 1.00 35.75 203 HIS A O 1
ATOM 1547 N N . ASP A 1 204 ? 96.133 37.294 -12.506 1.00 34.28 204 ASP A N 1
ATOM 1548 C CA . ASP A 1 204 ? 96.753 37.327 -13.825 1.00 34.28 204 ASP A CA 1
ATOM 1549 C C . ASP A 1 204 ? 95.856 38.025 -14.852 1.00 34.28 204 ASP A C 1
ATOM 1551 O O . ASP A 1 204 ? 94.653 38.200 -14.633 1.00 34.28 204 ASP A O 1
ATOM 1555 N N . ARG A 1 205 ? 96.457 38.508 -15.941 1.00 38.34 205 ARG A N 1
ATOM 1556 C CA . ARG A 1 205 ? 95.763 39.241 -17.009 1.00 38.34 205 ARG A CA 1
ATOM 1557 C C . ARG A 1 205 ? 95.497 38.329 -18.199 1.00 38.34 205 ARG A C 1
ATOM 1559 O O . ARG A 1 205 ? 96.436 37.802 -18.782 1.00 38.34 205 ARG A O 1
ATOM 1566 N N . LEU A 1 206 ? 94.261 38.335 -18.691 1.00 39.03 206 LEU A N 1
ATOM 1567 C CA . LEU A 1 206 ? 94.011 38.208 -20.125 1.00 39.03 206 LEU A CA 1
ATOM 1568 C C . LEU A 1 206 ? 93.139 39.376 -20.585 1.00 39.03 206 LEU A C 1
ATOM 1570 O O . LEU A 1 206 ? 92.144 39.719 -19.949 1.00 39.03 206 LEU A O 1
ATOM 1574 N N . VAL A 1 207 ? 93.573 40.015 -21.668 1.00 43.34 207 VAL A N 1
ATOM 1575 C CA . VAL A 1 207 ? 92.853 41.091 -22.354 1.00 43.34 207 VAL A CA 1
ATOM 1576 C C . VAL A 1 207 ? 92.134 40.467 -23.542 1.00 43.34 207 VAL A C 1
ATOM 1578 O O . VAL A 1 207 ? 92.740 39.712 -24.297 1.00 43.34 207 VAL A O 1
ATOM 1581 N N . GLY A 1 208 ? 90.857 40.796 -23.705 1.00 37.31 208 GLY A N 1
ATOM 1582 C CA . GLY A 1 208 ? 90.037 40.375 -24.835 1.00 37.31 208 GLY A CA 1
ATOM 1583 C C . GLY A 1 208 ? 88.901 41.368 -25.016 1.00 37.31 208 GLY A C 1
ATOM 1584 O O . GLY A 1 208 ? 87.919 41.330 -24.281 1.00 37.31 208 GLY A O 1
ATOM 1585 N N . THR A 1 209 ? 89.084 42.304 -25.940 1.00 47.88 209 THR A N 1
ATOM 1586 C CA . THR A 1 209 ? 88.035 43.210 -26.411 1.00 47.88 209 THR A CA 1
ATOM 1587 C C . THR A 1 209 ? 87.238 42.525 -27.506 1.00 47.88 209 THR A C 1
ATOM 1589 O O . THR A 1 209 ? 87.850 42.016 -28.433 1.00 47.88 209 THR A O 1
ATOM 1592 N N . GLU A 1 210 ? 85.914 42.600 -27.449 1.00 43.03 210 GLU A N 1
ATOM 1593 C CA . GLU A 1 210 ? 85.076 42.807 -28.634 1.00 43.03 210 GLU A CA 1
ATOM 1594 C C . GLU A 1 210 ? 83.711 43.324 -28.157 1.00 43.03 210 GLU A C 1
ATOM 1596 O O . GLU A 1 210 ? 83.259 42.974 -27.061 1.00 43.03 210 GLU A O 1
ATOM 1601 N N . GLY A 1 211 ? 83.080 44.202 -28.933 1.00 51.38 211 GLY A N 1
ATOM 1602 C CA . GLY A 1 211 ? 81.765 44.760 -28.623 1.00 51.38 211 GLY A CA 1
ATOM 1603 C C . GLY A 1 211 ? 80.785 44.442 -29.740 1.00 51.38 211 GLY A C 1
ATOM 1604 O O . GLY A 1 211 ? 80.724 45.184 -30.714 1.00 51.38 211 GLY A O 1
ATOM 1605 N N . ASP A 1 212 ? 80.021 43.358 -29.597 1.00 53.22 212 ASP A N 1
ATOM 1606 C CA . ASP A 1 212 ? 78.997 42.989 -30.578 1.00 53.22 212 ASP A CA 1
ATOM 1607 C C . ASP A 1 212 ? 77.803 43.954 -30.505 1.00 53.22 212 ASP A C 1
ATOM 1609 O O . ASP A 1 212 ? 76.870 43.781 -29.713 1.00 53.22 212 ASP A O 1
ATOM 1613 N N . ASP A 1 213 ? 77.820 44.968 -31.372 1.00 56.09 213 ASP A N 1
ATOM 1614 C CA . ASP A 1 213 ? 76.662 45.810 -31.667 1.00 56.09 213 ASP A CA 1
ATOM 1615 C C . ASP A 1 213 ? 75.528 44.940 -32.235 1.00 56.09 213 ASP A C 1
ATOM 1617 O O . ASP A 1 213 ? 75.470 44.632 -33.432 1.00 56.09 213 ASP A O 1
ATOM 1621 N N . VAL A 1 214 ? 74.581 44.553 -31.372 1.00 58.28 214 VAL A N 1
ATOM 1622 C CA . VAL A 1 214 ? 73.347 43.867 -31.776 1.00 58.28 214 VAL A CA 1
ATOM 1623 C C . VAL A 1 214 ? 72.540 44.818 -32.655 1.00 58.28 214 VAL A C 1
ATOM 1625 O O . VAL A 1 214 ? 71.770 45.647 -32.168 1.00 58.28 214 VAL A O 1
ATOM 1628 N N . SER A 1 215 ? 72.752 44.719 -33.971 1.00 69.12 215 SER A N 1
ATOM 1629 C CA . SER A 1 215 ? 72.238 45.709 -34.913 1.00 69.12 215 SER A CA 1
ATOM 1630 C C . SER A 1 215 ? 70.730 45.911 -34.749 1.00 69.12 215 SER A C 1
ATOM 1632 O O . SER A 1 215 ? 69.956 44.955 -34.647 1.00 69.12 215 SER A O 1
ATOM 1634 N N . ILE A 1 216 ? 70.290 47.171 -34.791 1.00 70.62 216 ILE A N 1
ATOM 1635 C CA . ILE A 1 216 ? 68.870 47.535 -34.647 1.00 70.62 216 ILE A CA 1
ATOM 1636 C C . ILE A 1 216 ? 68.001 46.784 -35.677 1.00 70.62 216 ILE A C 1
ATOM 1638 O O . ILE A 1 216 ? 66.864 46.421 -35.387 1.00 70.62 216 ILE A O 1
ATOM 1642 N N . ARG A 1 217 ? 68.562 46.452 -36.851 1.00 72.88 217 ARG A N 1
ATOM 1643 C CA . ARG A 1 217 ? 67.922 45.589 -37.857 1.00 72.88 217 ARG A CA 1
ATOM 1644 C C . ARG A 1 217 ? 67.631 44.175 -37.344 1.00 72.88 217 ARG A C 1
ATOM 1646 O O . ARG A 1 217 ? 66.524 43.706 -37.571 1.00 72.88 217 ARG A O 1
ATOM 1653 N N . ALA A 1 218 ? 68.564 43.527 -36.644 1.00 71.88 218 ALA A N 1
ATOM 1654 C CA . ALA A 1 218 ? 68.371 42.191 -36.069 1.00 71.88 218 ALA A CA 1
ATOM 1655 C C . ALA A 1 218 ? 67.321 42.183 -34.943 1.00 71.88 218 ALA A C 1
ATOM 1657 O O . ALA A 1 218 ? 66.514 41.257 -34.843 1.00 71.88 218 ALA A O 1
ATOM 1658 N N . VAL A 1 219 ? 67.276 43.245 -34.131 1.00 76.81 219 VAL A N 1
ATOM 1659 C CA . VAL A 1 219 ? 66.216 43.433 -33.126 1.00 76.81 219 VAL A CA 1
ATOM 1660 C C . VAL A 1 219 ? 64.855 43.587 -33.815 1.00 76.81 2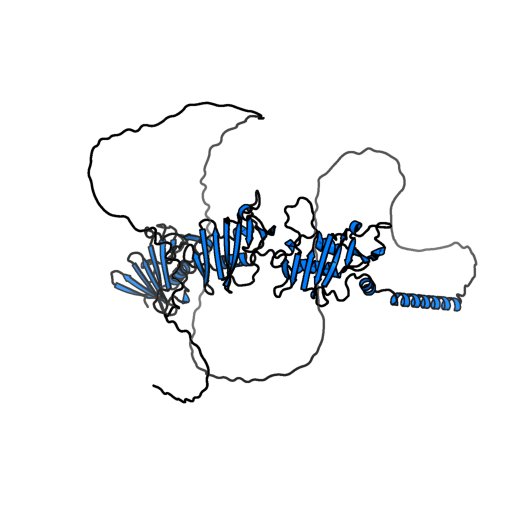19 VAL A C 1
ATOM 1662 O O . VAL A 1 219 ? 63.904 42.894 -33.456 1.00 76.81 219 VAL A O 1
ATOM 1665 N N . ILE A 1 220 ? 64.765 44.435 -34.846 1.00 82.44 220 ILE A N 1
ATOM 1666 C CA . ILE A 1 220 ? 63.527 44.655 -35.607 1.00 82.44 220 ILE A CA 1
ATOM 1667 C C . ILE A 1 220 ? 63.064 43.377 -36.317 1.00 82.44 220 ILE A C 1
ATOM 1669 O O . ILE A 1 220 ? 61.889 43.042 -36.205 1.00 82.44 220 ILE A O 1
ATOM 1673 N N . THR A 1 221 ? 63.937 42.624 -36.998 1.00 83.75 221 THR A N 1
ATOM 1674 C CA . THR A 1 221 ? 63.526 41.362 -37.642 1.00 83.75 221 THR A CA 1
ATOM 1675 C C . THR A 1 221 ? 63.083 40.316 -36.626 1.00 83.75 221 THR A C 1
ATOM 1677 O O . THR A 1 221 ? 62.109 39.618 -36.890 1.00 83.75 221 THR A O 1
ATOM 1680 N N . THR A 1 222 ? 63.710 40.246 -35.447 1.00 84.56 222 THR A N 1
ATOM 1681 C CA . THR A 1 222 ? 63.274 39.351 -34.361 1.00 84.56 222 THR A CA 1
ATOM 1682 C C . THR A 1 222 ? 61.871 39.714 -33.867 1.00 84.56 222 THR A C 1
ATOM 1684 O O . THR A 1 222 ? 61.017 38.835 -33.750 1.00 84.56 222 THR A O 1
ATOM 1687 N N . TRP A 1 223 ? 61.585 41.002 -33.643 1.00 89.56 223 TRP A N 1
ATOM 1688 C CA . TRP A 1 223 ? 60.248 41.459 -33.242 1.00 89.56 223 TRP A CA 1
ATOM 1689 C C . TRP A 1 223 ? 59.200 41.289 -34.345 1.00 89.56 223 TRP A C 1
ATOM 1691 O O . TRP A 1 223 ? 58.089 40.852 -34.054 1.00 89.56 223 TRP A O 1
ATOM 1701 N N . VAL A 1 224 ? 59.540 41.562 -35.609 1.00 91.62 224 VAL A N 1
ATOM 1702 C CA . VAL A 1 224 ? 58.647 41.310 -36.752 1.00 91.62 224 VAL A CA 1
ATOM 1703 C C . VAL A 1 224 ? 58.338 39.818 -36.870 1.00 91.62 224 VAL A C 1
ATOM 1705 O O . VAL A 1 224 ? 57.170 39.462 -36.996 1.00 91.62 224 VAL A O 1
ATOM 1708 N N . LEU A 1 225 ? 59.338 38.937 -36.755 1.00 91.25 225 LEU A N 1
ATOM 1709 C CA . LEU A 1 225 ? 59.134 37.488 -36.798 1.00 91.25 225 LEU A CA 1
ATOM 1710 C C . LEU A 1 225 ? 58.274 37.003 -35.621 1.00 91.25 225 LEU A C 1
ATOM 1712 O O . LEU A 1 225 ? 57.372 36.196 -35.825 1.00 91.25 225 LEU A O 1
ATOM 1716 N N . ALA A 1 226 ? 58.494 37.526 -34.410 1.00 87.69 226 ALA A N 1
ATOM 1717 C CA . ALA A 1 226 ? 57.694 37.200 -33.229 1.00 87.69 226 ALA A CA 1
ATOM 1718 C C . ALA A 1 226 ? 56.234 37.673 -33.352 1.00 87.69 226 ALA A C 1
ATOM 1720 O O . ALA A 1 226 ? 55.317 36.936 -32.988 1.00 87.69 226 ALA A O 1
ATOM 1721 N N . VAL A 1 227 ? 55.992 38.865 -33.909 1.00 92.06 227 VAL A N 1
ATOM 1722 C CA . VAL A 1 227 ? 54.641 39.374 -34.208 1.00 92.06 227 VAL A CA 1
ATOM 1723 C C . VAL A 1 227 ? 53.971 38.552 -35.311 1.00 92.06 227 VAL A C 1
ATOM 1725 O O . VAL A 1 227 ? 52.794 38.228 -35.188 1.00 92.06 227 VAL A O 1
ATOM 1728 N N . LEU A 1 228 ? 54.705 38.157 -36.354 1.00 91.38 228 LEU A N 1
ATOM 1729 C CA . LEU A 1 228 ? 54.178 37.362 -37.468 1.00 91.38 228 LEU A CA 1
ATOM 1730 C C . LEU A 1 228 ? 53.867 35.917 -37.029 1.00 91.38 228 LEU A C 1
ATOM 1732 O O . LEU A 1 228 ? 52.806 35.398 -37.362 1.00 91.38 228 LEU A O 1
ATOM 1736 N N . LEU A 1 229 ? 54.707 35.313 -36.180 1.00 89.50 229 LEU A N 1
ATOM 1737 C CA . LEU A 1 229 ? 54.414 34.052 -35.485 1.00 89.50 229 LEU A CA 1
ATOM 1738 C C . LEU A 1 229 ? 53.210 34.175 -34.542 1.00 89.50 229 LEU A C 1
ATOM 1740 O O . LEU A 1 229 ? 52.380 33.273 -34.504 1.00 89.50 229 LEU A O 1
ATOM 1744 N N . SER A 1 230 ? 53.074 35.291 -33.820 1.00 83.19 230 SER A N 1
ATOM 1745 C CA . SER A 1 230 ? 51.918 35.539 -32.942 1.00 83.19 230 SER A CA 1
ATOM 1746 C C . SER A 1 230 ? 50.619 35.724 -33.734 1.00 83.19 230 SER A C 1
ATOM 1748 O O . SER A 1 230 ? 49.567 35.256 -33.307 1.00 83.19 230 SER A O 1
ATOM 1750 N N . LEU A 1 231 ? 50.685 36.354 -34.911 1.00 86.56 231 LEU A N 1
ATOM 1751 C CA . LEU A 1 231 ? 49.570 36.463 -35.855 1.00 86.56 231 LEU A CA 1
ATOM 1752 C C . LEU A 1 231 ? 49.208 35.108 -36.468 1.00 86.56 231 LEU A C 1
ATOM 1754 O O . LEU A 1 231 ? 48.031 34.766 -36.492 1.00 86.56 231 LEU A O 1
ATOM 1758 N N . LEU A 1 232 ? 50.192 34.312 -36.900 1.00 81.38 232 LEU A N 1
ATOM 1759 C CA . LEU A 1 232 ? 49.967 32.942 -37.375 1.00 81.38 232 LEU A CA 1
ATOM 1760 C C . LEU A 1 232 ? 49.339 32.068 -36.284 1.00 81.38 232 LEU A C 1
ATOM 1762 O O . LEU A 1 232 ? 48.368 31.370 -36.557 1.00 81.38 232 LEU A O 1
ATOM 1766 N N . ALA A 1 233 ? 49.825 32.160 -35.043 1.00 75.94 233 ALA A N 1
ATOM 1767 C CA . ALA A 1 233 ? 49.236 31.471 -33.902 1.00 75.94 233 ALA A CA 1
ATOM 1768 C C . ALA A 1 233 ? 47.794 31.935 -33.638 1.00 75.94 233 ALA A C 1
ATOM 1770 O O . ALA A 1 233 ? 46.918 31.096 -33.472 1.00 75.94 233 ALA A O 1
ATOM 1771 N N . ALA A 1 234 ? 47.512 33.242 -33.664 1.00 76.62 234 ALA A N 1
ATOM 1772 C CA . ALA A 1 234 ? 46.163 33.780 -33.463 1.00 76.62 234 ALA A CA 1
ATOM 1773 C C . ALA A 1 234 ? 45.186 33.440 -34.608 1.00 76.62 234 ALA A C 1
ATOM 1775 O O . ALA A 1 234 ? 43.992 33.267 -34.363 1.00 76.62 234 ALA A O 1
ATOM 1776 N N . VAL A 1 235 ? 45.674 33.319 -35.847 1.00 75.88 235 VAL A N 1
ATOM 1777 C CA . VAL A 1 235 ? 44.892 32.828 -36.994 1.00 75.88 235 VAL A CA 1
ATOM 1778 C C . VAL A 1 235 ? 44.637 31.327 -36.861 1.00 75.88 235 VAL A C 1
ATOM 1780 O O . VAL A 1 235 ? 43.494 30.906 -37.003 1.00 75.88 235 VAL A O 1
ATOM 1783 N N . ALA A 1 236 ? 45.644 30.531 -36.492 1.00 68.94 236 ALA A N 1
ATOM 1784 C CA . ALA A 1 236 ? 45.478 29.103 -36.216 1.00 68.94 236 ALA A CA 1
ATOM 1785 C C . ALA A 1 236 ? 44.533 28.839 -35.028 1.00 68.94 236 ALA A C 1
ATOM 1787 O O . ALA A 1 236 ? 43.764 27.889 -35.067 1.00 68.94 236 ALA A O 1
ATOM 1788 N N . TRP A 1 237 ? 44.518 29.703 -34.007 1.00 69.00 237 TRP A N 1
ATOM 1789 C CA . TRP A 1 237 ? 43.567 29.627 -32.888 1.00 69.00 237 TRP A CA 1
ATOM 1790 C C . TRP A 1 237 ? 42.141 30.054 -33.270 1.00 69.00 237 TRP A C 1
ATOM 1792 O O . TRP A 1 237 ? 41.187 29.611 -32.644 1.00 69.00 237 TRP A O 1
ATOM 1802 N N . ARG A 1 238 ? 41.979 30.893 -34.304 1.00 63.28 238 ARG A N 1
ATOM 1803 C CA . ARG A 1 238 ? 40.670 31.239 -34.893 1.00 63.28 238 ARG A CA 1
ATOM 1804 C C . ARG A 1 238 ? 40.168 30.227 -35.925 1.00 63.28 238 ARG A C 1
ATOM 1806 O O . ARG A 1 238 ? 38.975 30.211 -36.193 1.00 63.28 238 ARG A O 1
ATOM 1813 N N . GLY A 1 239 ? 41.066 29.439 -36.514 1.00 58.50 239 GLY A N 1
ATOM 1814 C CA . GLY A 1 239 ? 40.754 28.339 -37.432 1.00 58.50 239 GLY A CA 1
ATOM 1815 C C . GLY A 1 239 ? 40.811 26.952 -36.787 1.00 58.50 239 GLY A C 1
ATOM 1816 O O . GLY A 1 239 ? 40.662 25.958 -37.491 1.00 58.50 239 GLY A O 1
ATOM 1817 N N . GLY A 1 240 ? 41.064 26.871 -35.478 1.00 56.69 240 GLY A N 1
ATOM 1818 C CA . GLY A 1 240 ? 41.001 25.627 -34.723 1.00 56.69 240 GLY A CA 1
ATOM 1819 C C . GLY A 1 240 ? 39.547 25.267 -34.451 1.00 56.69 240 GLY A C 1
ATOM 1820 O O . GLY A 1 240 ? 38.819 26.077 -33.881 1.00 56.69 240 GLY A O 1
ATOM 1821 N N . GLU A 1 241 ? 39.142 24.065 -34.857 1.00 56.62 241 GLU A N 1
ATOM 1822 C CA . GLU A 1 241 ? 37.802 23.535 -34.601 1.00 56.62 241 GLU A CA 1
ATOM 1823 C C . GLU A 1 241 ? 37.499 23.582 -33.099 1.00 56.62 241 GLU A C 1
ATOM 1825 O O . GLU A 1 241 ? 38.289 23.115 -32.270 1.00 56.62 241 GLU A O 1
ATOM 1830 N N . THR A 1 242 ? 36.362 24.167 -32.728 1.00 64.75 242 THR A N 1
ATOM 1831 C CA . THR A 1 242 ? 35.907 24.140 -31.340 1.00 64.75 242 THR A CA 1
ATOM 1832 C C . THR A 1 242 ? 35.431 22.733 -30.981 1.00 64.75 242 THR A C 1
ATOM 1834 O O . THR A 1 242 ? 35.105 21.922 -31.848 1.00 64.75 242 THR A O 1
ATOM 1837 N N . ALA A 1 243 ? 35.323 22.436 -29.683 1.00 60.91 243 ALA A N 1
ATOM 1838 C CA . ALA A 1 243 ? 34.737 21.170 -29.240 1.00 60.91 243 ALA A CA 1
ATOM 1839 C C . ALA A 1 243 ? 33.311 20.962 -29.798 1.00 60.91 243 ALA A C 1
ATOM 1841 O O . ALA A 1 243 ? 32.944 19.830 -30.091 1.00 60.91 243 ALA A O 1
ATOM 1842 N N . ALA A 1 244 ? 32.549 22.044 -30.015 1.00 59.56 244 ALA A N 1
ATOM 1843 C CA . ALA A 1 244 ? 31.235 21.983 -30.647 1.00 59.56 244 ALA A CA 1
ATOM 1844 C C . ALA A 1 244 ? 31.323 21.601 -32.136 1.00 59.56 244 ALA A C 1
ATOM 1846 O O . ALA A 1 244 ? 30.581 20.725 -32.565 1.00 59.56 244 ALA A O 1
ATOM 1847 N N . ASP A 1 245 ? 32.262 22.168 -32.904 1.00 58.94 245 ASP A N 1
ATOM 1848 C CA . ASP A 1 245 ? 32.458 21.812 -34.322 1.00 58.94 245 ASP A CA 1
ATOM 1849 C C . ASP A 1 245 ? 32.851 20.333 -34.493 1.00 58.94 245 ASP A C 1
ATOM 1851 O O . ASP A 1 245 ? 32.372 19.651 -35.400 1.00 58.94 245 ASP A O 1
ATOM 1855 N N . VAL A 1 246 ? 33.697 19.814 -33.595 1.00 61.16 246 VAL A N 1
ATOM 1856 C CA . VAL A 1 246 ? 34.100 18.397 -33.584 1.00 61.16 246 VAL A CA 1
ATOM 1857 C C . VAL A 1 246 ? 32.941 17.489 -33.160 1.00 61.16 246 VAL A C 1
ATOM 1859 O O . VAL A 1 246 ? 32.753 16.431 -33.763 1.00 61.16 246 VAL A O 1
ATOM 1862 N N . MET A 1 247 ? 32.133 17.891 -32.172 1.00 59.59 247 MET A N 1
ATOM 1863 C CA . MET A 1 247 ? 30.921 17.156 -31.788 1.00 59.59 247 MET A CA 1
ATOM 1864 C C . MET A 1 247 ? 29.907 17.118 -32.938 1.00 59.59 247 MET A C 1
ATOM 1866 O O . MET A 1 247 ? 29.501 16.032 -33.329 1.00 59.59 247 MET A O 1
ATOM 1870 N N . LEU A 1 248 ? 29.590 18.254 -33.567 1.00 59.97 248 LEU A N 1
ATOM 1871 C CA . LEU A 1 248 ? 28.672 18.334 -34.714 1.00 59.97 248 LEU A CA 1
ATOM 1872 C C . LEU A 1 248 ? 29.123 17.479 -35.912 1.00 59.97 248 LEU A C 1
ATOM 1874 O O . LEU A 1 248 ? 28.295 16.900 -36.606 1.00 59.97 248 LEU A O 1
ATOM 1878 N N . ARG A 1 249 ? 30.437 17.347 -36.144 1.00 67.44 249 ARG A N 1
ATOM 1879 C CA . ARG A 1 249 ? 30.994 16.477 -37.201 1.00 67.44 249 ARG A CA 1
ATOM 1880 C C . ARG A 1 249 ? 31.007 14.988 -36.853 1.00 67.44 249 ARG A C 1
ATOM 1882 O O . ARG A 1 249 ? 31.039 14.154 -37.759 1.00 67.44 249 ARG A O 1
ATOM 1889 N N . THR A 1 250 ? 31.041 14.643 -35.568 1.00 75.25 250 THR A N 1
ATOM 1890 C CA . THR A 1 250 ? 31.096 13.245 -35.104 1.00 75.25 250 THR A CA 1
ATOM 1891 C C . THR A 1 250 ? 29.742 12.700 -34.663 1.00 75.25 250 THR A C 1
ATOM 1893 O O . THR A 1 250 ? 29.597 11.479 -34.611 1.00 75.25 250 THR A O 1
ATOM 1896 N N . ALA A 1 251 ? 28.757 13.567 -34.421 1.00 81.12 251 ALA A N 1
ATOM 1897 C CA . ALA A 1 251 ? 27.380 13.215 -34.111 1.00 81.12 251 ALA A CA 1
ATOM 1898 C C . ALA A 1 251 ? 26.792 12.228 -35.132 1.00 81.12 251 ALA A C 1
ATOM 1900 O O . ALA A 1 251 ? 27.056 12.287 -36.339 1.00 81.12 251 ALA A O 1
ATOM 1901 N N . VAL A 1 252 ? 26.019 11.281 -34.612 1.00 87.25 252 VAL A N 1
ATOM 1902 C CA . VAL A 1 252 ? 25.369 10.216 -35.382 1.00 87.25 252 VAL A CA 1
ATOM 1903 C C . VAL A 1 252 ? 23.920 10.552 -35.700 1.00 87.25 252 VAL A C 1
ATOM 1905 O O . VAL A 1 252 ? 23.471 10.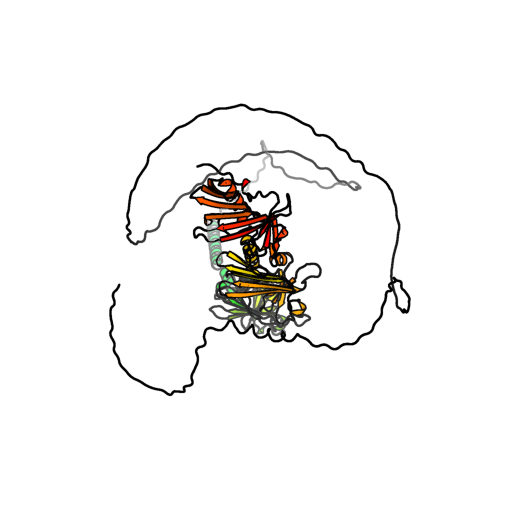291 -36.811 1.00 87.25 252 VAL A O 1
ATOM 1908 N N . LEU A 1 253 ? 23.208 11.117 -34.727 1.00 86.19 253 LEU A N 1
ATOM 1909 C CA . LEU A 1 253 ? 21.860 11.644 -34.901 1.00 86.19 253 LEU A CA 1
ATOM 1910 C C . LEU A 1 253 ? 21.952 13.151 -35.180 1.00 86.19 253 LEU A C 1
ATOM 1912 O O . LEU A 1 253 ? 22.906 13.810 -34.765 1.00 86.19 253 LEU A O 1
ATOM 1916 N N . ASP A 1 254 ? 20.994 13.673 -35.938 1.00 77.38 254 ASP A N 1
ATOM 1917 C CA . ASP A 1 254 ? 20.948 15.076 -36.355 1.00 77.38 254 ASP A CA 1
ATOM 1918 C C . ASP A 1 254 ? 20.571 16.044 -35.216 1.00 77.38 254 ASP A C 1
ATOM 1920 O O . ASP A 1 254 ? 20.092 15.635 -34.158 1.00 77.38 254 ASP A O 1
ATOM 1924 N N . GLU A 1 255 ? 20.744 17.352 -35.454 1.00 65.38 255 GLU A N 1
ATOM 1925 C CA . GLU A 1 255 ? 20.399 18.422 -34.499 1.00 65.38 255 GLU A CA 1
ATOM 1926 C C . GLU A 1 255 ? 18.919 18.412 -34.051 1.00 65.38 255 GLU A C 1
ATOM 1928 O O . GLU A 1 255 ? 18.592 19.040 -33.047 1.00 65.38 255 GLU A O 1
ATOM 1933 N N . GLY A 1 256 ? 18.028 17.703 -34.761 1.00 71.00 256 GLY A N 1
ATOM 1934 C CA . GLY A 1 256 ? 16.621 17.520 -34.391 1.00 71.00 256 GLY A CA 1
ATOM 1935 C C . GLY A 1 256 ? 16.363 16.431 -33.340 1.00 71.00 256 GLY A C 1
ATOM 1936 O O . GLY A 1 256 ? 15.216 16.239 -32.938 1.00 71.00 256 GLY A O 1
ATOM 1937 N N . PHE A 1 257 ? 17.383 15.703 -32.870 1.00 88.38 257 PHE A N 1
ATOM 1938 C CA . PHE A 1 257 ? 17.212 14.679 -31.833 1.00 88.38 257 PHE A CA 1
ATOM 1939 C C . PHE A 1 257 ? 17.114 15.282 -30.415 1.00 88.38 257 PHE A C 1
ATOM 1941 O O . PHE A 1 257 ? 18.011 15.135 -29.582 1.00 88.38 257 PHE A O 1
ATOM 1948 N N . ASP A 1 258 ? 16.004 15.967 -30.125 1.00 91.25 258 ASP A N 1
ATOM 1949 C CA . ASP A 1 258 ? 15.694 16.451 -28.774 1.00 91.25 258 ASP A CA 1
ATOM 1950 C C . ASP A 1 258 ? 15.183 15.310 -27.876 1.00 91.25 258 ASP A C 1
ATOM 1952 O O . ASP A 1 258 ? 14.069 14.807 -28.032 1.00 91.25 258 ASP A O 1
ATOM 1956 N N . VAL A 1 259 ? 16.004 14.942 -26.888 1.00 94.06 259 VAL A N 1
ATOM 1957 C CA . VAL A 1 259 ? 15.721 13.938 -25.849 1.00 94.06 259 VAL A CA 1
ATOM 1958 C C . VAL A 1 259 ? 14.420 14.207 -25.086 1.00 94.06 259 VAL A C 1
ATOM 1960 O O . VAL A 1 259 ? 13.748 13.250 -24.704 1.00 94.06 259 VAL A O 1
ATOM 1963 N N . GLU A 1 260 ? 14.047 15.469 -24.858 1.00 94.25 260 GLU A N 1
ATOM 1964 C CA . GLU A 1 260 ? 12.816 15.818 -24.131 1.00 94.25 260 GLU A CA 1
ATOM 1965 C C . GLU A 1 260 ? 11.571 15.822 -25.040 1.00 94.25 260 GLU A C 1
ATOM 1967 O O . GLU A 1 260 ? 10.448 15.899 -24.540 1.00 94.25 260 GLU A O 1
ATOM 1972 N N . ALA A 1 261 ? 11.757 15.716 -26.361 1.00 95.19 261 ALA A N 1
ATOM 1973 C CA . ALA A 1 261 ? 10.688 15.640 -27.355 1.00 95.19 261 ALA A CA 1
ATOM 1974 C C . ALA A 1 261 ? 10.422 14.209 -27.869 1.00 95.19 261 ALA A C 1
ATOM 1976 O O . ALA A 1 261 ? 9.485 14.010 -28.646 1.00 95.19 261 ALA A O 1
ATOM 1977 N N . ILE A 1 262 ? 11.215 13.211 -27.449 1.00 96.94 262 ILE A N 1
ATOM 1978 C CA . ILE A 1 262 ? 10.949 11.798 -27.750 1.00 96.94 262 ILE A CA 1
ATOM 1979 C C . ILE A 1 262 ? 9.787 11.298 -26.888 1.00 96.94 262 ILE A C 1
ATOM 1981 O O . ILE A 1 262 ? 9.889 11.229 -25.664 1.00 96.94 262 ILE A O 1
ATOM 1985 N N . ASP A 1 263 ? 8.696 10.896 -27.537 1.00 97.12 263 ASP A N 1
ATOM 1986 C CA . ASP A 1 263 ? 7.459 10.457 -26.882 1.00 97.12 263 ASP A CA 1
ATOM 1987 C C . ASP A 1 263 ? 7.218 8.938 -26.974 1.00 97.12 263 ASP A C 1
ATOM 1989 O O . ASP A 1 263 ? 6.282 8.413 -26.367 1.00 97.12 263 ASP A O 1
ATOM 1993 N N . ARG A 1 264 ? 8.062 8.216 -27.723 1.00 97.69 264 ARG A N 1
ATOM 1994 C CA . ARG A 1 264 ? 7.991 6.760 -27.883 1.00 97.69 264 ARG A CA 1
ATOM 1995 C C . ARG A 1 264 ? 9.361 6.148 -28.152 1.00 97.69 264 ARG A C 1
ATOM 1997 O O . ARG A 1 264 ? 10.116 6.629 -28.997 1.00 97.69 264 ARG A O 1
ATOM 2004 N N . LEU A 1 265 ? 9.630 5.043 -27.466 1.00 97.44 265 LEU A N 1
ATOM 2005 C CA . LEU A 1 265 ? 10.824 4.212 -27.590 1.00 97.44 265 LEU A CA 1
ATOM 2006 C C . LEU A 1 265 ? 10.394 2.775 -27.910 1.00 97.44 265 LEU A C 1
ATOM 2008 O O . LEU A 1 265 ? 9.580 2.204 -27.189 1.00 97.44 265 LEU A O 1
ATOM 2012 N N . VAL A 1 266 ? 10.953 2.181 -28.962 1.00 96.50 266 VAL A N 1
ATOM 2013 C CA . VAL A 1 266 ? 10.789 0.756 -29.292 1.00 96.50 266 VAL A CA 1
ATOM 2014 C C . VAL A 1 266 ? 12.152 0.078 -29.229 1.00 96.50 266 VAL A C 1
ATOM 2016 O O . VAL A 1 266 ? 13.115 0.604 -29.787 1.00 96.50 266 VAL A O 1
ATOM 2019 N N . ILE A 1 267 ? 12.237 -1.078 -28.570 1.00 94.31 267 ILE A N 1
ATOM 2020 C CA . ILE A 1 267 ? 13.434 -1.926 -28.538 1.00 94.31 267 ILE A CA 1
ATOM 2021 C C . ILE A 1 267 ? 13.073 -3.335 -29.003 1.00 94.31 267 ILE A C 1
ATOM 2023 O O . ILE A 1 267 ? 12.278 -4.032 -28.374 1.00 94.31 267 ILE A O 1
ATOM 2027 N N . GLU A 1 268 ? 13.720 -3.757 -30.081 1.00 91.75 268 GLU A N 1
ATOM 2028 C CA . GLU A 1 268 ? 13.514 -5.033 -30.762 1.00 91.75 268 GLU A CA 1
ATOM 2029 C C . GLU A 1 268 ? 14.812 -5.837 -30.612 1.00 91.75 268 GLU A C 1
ATOM 2031 O O . GLU A 1 268 ? 15.882 -5.369 -31.008 1.00 91.75 268 GLU A O 1
ATOM 2036 N N . ARG A 1 269 ? 14.755 -7.030 -30.010 1.00 86.19 269 ARG A N 1
ATOM 2037 C CA . ARG A 1 269 ? 15.917 -7.923 -29.841 1.00 86.19 269 ARG A CA 1
ATOM 2038 C C . ARG A 1 269 ? 15.657 -9.226 -30.618 1.00 86.19 269 ARG A C 1
ATOM 2040 O O . ARG A 1 269 ? 14.585 -9.809 -30.443 1.00 86.19 269 ARG A O 1
ATOM 2047 N N . PRO A 1 270 ? 16.584 -9.719 -31.462 1.00 71.06 270 PRO A N 1
ATOM 2048 C CA . PRO A 1 270 ? 16.420 -11.002 -32.143 1.00 71.06 270 PRO A CA 1
ATOM 2049 C C . PRO A 1 270 ? 16.410 -12.160 -31.131 1.00 71.06 270 PRO A C 1
ATOM 2051 O O . PRO A 1 270 ? 16.876 -12.029 -29.998 1.00 71.06 270 PRO A O 1
ATOM 2054 N N . ARG A 1 271 ? 15.909 -13.336 -31.539 1.00 60.12 271 ARG A N 1
ATOM 2055 C CA . ARG A 1 271 ? 15.910 -14.526 -30.670 1.00 60.12 271 ARG A CA 1
ATOM 2056 C C . ARG A 1 271 ? 17.334 -14.922 -30.272 1.00 60.12 271 ARG A C 1
ATOM 2058 O O . ARG A 1 271 ? 18.101 -15.376 -31.118 1.00 60.12 271 ARG A O 1
ATOM 2065 N N . THR A 1 272 ? 17.613 -14.938 -28.974 1.00 53.06 272 THR A N 1
ATOM 2066 C CA . THR A 1 272 ? 18.669 -15.773 -28.392 1.00 53.06 272 THR A CA 1
ATOM 2067 C C . THR A 1 272 ? 18.217 -17.236 -28.402 1.00 53.06 272 THR A C 1
ATOM 2069 O O . THR A 1 272 ? 17.636 -17.747 -27.446 1.00 53.06 272 THR A O 1
ATOM 2072 N N . THR A 1 273 ? 18.435 -17.930 -29.521 1.00 42.12 273 THR A N 1
ATOM 2073 C CA . THR A 1 273 ? 18.077 -19.348 -29.671 1.00 42.12 273 THR A CA 1
ATOM 2074 C C . THR A 1 273 ? 19.038 -20.275 -28.925 1.00 42.12 273 THR A C 1
ATOM 2076 O O . THR A 1 273 ? 19.816 -20.974 -29.564 1.00 42.12 273 THR A O 1
ATOM 2079 N N . GLU A 1 274 ? 18.946 -20.332 -27.592 1.00 38.84 274 GLU A N 1
ATOM 2080 C CA . GLU A 1 274 ? 19.317 -21.529 -26.821 1.00 38.84 274 GLU A CA 1
ATOM 2081 C C . GLU A 1 274 ? 18.740 -21.536 -25.388 1.00 38.84 274 GLU A C 1
ATOM 2083 O O . GLU A 1 274 ? 18.863 -20.574 -24.634 1.00 38.84 274 GLU A O 1
ATOM 2088 N N . GLY A 1 275 ? 18.126 -22.660 -24.998 1.00 45.03 275 GLY A N 1
ATOM 2089 C CA . GLY A 1 275 ? 17.973 -23.113 -23.604 1.00 45.03 275 GLY A CA 1
ATOM 2090 C C . GLY A 1 275 ? 17.059 -22.354 -22.625 1.00 45.03 275 GLY A C 1
ATOM 2091 O O . GLY A 1 275 ? 16.811 -22.887 -21.547 1.00 45.03 275 GLY A O 1
ATOM 2092 N N . SER A 1 276 ? 16.565 -21.155 -22.939 1.00 46.22 276 SER A N 1
ATOM 2093 C CA . SER A 1 276 ? 15.761 -20.349 -22.002 1.00 46.22 276 SER A CA 1
ATOM 2094 C C . SER A 1 276 ? 14.251 -20.600 -22.115 1.00 46.22 276 SER A C 1
ATOM 2096 O O . SER A 1 276 ? 13.700 -20.553 -23.210 1.00 46.22 276 SER A O 1
ATOM 2098 N N . ASP A 1 277 ? 13.564 -20.742 -20.973 1.00 49.56 277 ASP A N 1
ATOM 2099 C CA . ASP A 1 277 ? 12.089 -20.754 -20.853 1.00 49.56 277 ASP A CA 1
ATOM 2100 C C . ASP A 1 277 ? 11.432 -19.386 -21.164 1.00 49.56 277 ASP A C 1
ATOM 2102 O O . ASP A 1 277 ? 10.220 -19.218 -20.981 1.00 49.56 277 ASP A O 1
ATOM 2106 N N . ALA A 1 278 ? 12.210 -18.364 -21.536 1.00 47.56 278 ALA A N 1
ATOM 2107 C CA . ALA A 1 278 ? 11.723 -17.010 -21.796 1.00 47.56 278 ALA A CA 1
ATOM 2108 C C . ALA A 1 278 ? 10.580 -16.978 -22.839 1.00 47.56 278 ALA A C 1
ATOM 2110 O O . ALA A 1 278 ? 10.574 -17.791 -23.767 1.00 47.56 278 ALA A O 1
ATOM 2111 N N . PRO A 1 279 ? 9.609 -16.049 -22.707 1.00 50.56 279 PRO A N 1
ATOM 2112 C CA . PRO A 1 279 ? 8.621 -15.809 -23.756 1.00 50.56 279 PRO A CA 1
ATOM 2113 C C . PRO A 1 279 ? 9.294 -15.364 -25.068 1.00 50.56 279 PRO A C 1
ATOM 2115 O O . PRO A 1 279 ? 10.489 -15.058 -25.107 1.00 50.56 279 PRO A O 1
ATOM 2118 N N . ALA A 1 280 ? 8.519 -15.349 -26.154 1.00 48.78 280 ALA A N 1
ATOM 2119 C CA . ALA A 1 280 ? 8.996 -14.908 -27.461 1.00 48.78 280 ALA A CA 1
ATOM 2120 C C . ALA A 1 280 ? 9.549 -13.465 -27.411 1.00 48.78 280 ALA A C 1
ATOM 2122 O O . ALA A 1 280 ? 9.140 -12.687 -26.547 1.00 48.78 280 ALA A O 1
ATOM 2123 N N . PRO A 1 281 ? 10.460 -13.078 -28.328 1.00 53.78 281 PRO A N 1
ATOM 2124 C CA . PRO A 1 281 ? 10.817 -11.677 -28.493 1.00 53.78 281 PRO A CA 1
ATOM 2125 C C . PRO A 1 281 ? 9.597 -10.915 -29.018 1.00 53.78 281 PRO A C 1
ATOM 2127 O O . PRO A 1 281 ? 9.252 -10.995 -30.196 1.00 53.78 281 PRO A O 1
ATOM 2130 N N . GLU A 1 282 ? 8.942 -10.212 -28.107 1.00 67.69 282 GLU A N 1
ATOM 2131 C CA . GLU A 1 282 ? 7.908 -9.224 -28.378 1.00 67.69 282 GLU A CA 1
ATOM 2132 C C . GLU A 1 282 ? 8.542 -7.842 -28.198 1.00 67.69 282 GLU A C 1
ATOM 2134 O O . GLU A 1 282 ? 9.291 -7.620 -27.241 1.00 67.69 282 GLU A O 1
ATOM 2139 N N . ASP A 1 283 ? 8.292 -6.933 -29.141 1.00 85.81 283 ASP A N 1
ATOM 2140 C CA . ASP A 1 283 ? 8.953 -5.629 -29.166 1.00 85.81 283 ASP A CA 1
ATOM 2141 C C . ASP A 1 283 ? 8.599 -4.830 -27.908 1.00 85.81 283 ASP A C 1
ATOM 2143 O O . ASP A 1 283 ? 7.426 -4.655 -27.566 1.00 85.81 283 ASP A O 1
ATOM 2147 N N . LEU A 1 284 ? 9.619 -4.333 -27.211 1.00 91.75 284 LEU A N 1
ATOM 2148 C CA . LEU A 1 284 ? 9.443 -3.558 -25.990 1.00 91.75 284 LEU A CA 1
ATOM 2149 C C . LEU A 1 284 ? 9.117 -2.118 -26.372 1.00 91.75 284 LEU A C 1
ATOM 2151 O O . LEU A 1 284 ? 10.006 -1.335 -26.712 1.00 91.75 284 LEU A O 1
ATOM 2155 N N . VAL A 1 285 ? 7.828 -1.790 -26.336 1.00 95.62 285 VAL A N 1
ATOM 2156 C CA . VAL A 1 285 ? 7.313 -0.459 -26.663 1.00 95.62 285 VAL A CA 1
ATOM 2157 C C . VAL A 1 285 ? 7.052 0.307 -25.372 1.00 95.62 285 VAL A C 1
ATOM 2159 O O . VAL A 1 285 ? 6.306 -0.156 -24.510 1.00 95.62 285 VAL A O 1
ATOM 2162 N N . PHE A 1 286 ? 7.636 1.498 -25.270 1.00 97.19 286 PHE A N 1
ATOM 2163 C CA . PHE A 1 286 ? 7.388 2.475 -24.218 1.00 97.19 286 PHE A CA 1
ATOM 2164 C C . PHE A 1 286 ? 6.849 3.765 -24.840 1.00 97.19 286 PHE A C 1
ATOM 2166 O O . PHE A 1 286 ? 7.409 4.261 -25.817 1.00 97.19 286 PHE A O 1
ATOM 2173 N N . GLU A 1 287 ? 5.785 4.321 -24.269 1.00 97.62 287 GLU A N 1
ATOM 2174 C CA . GLU A 1 287 ? 5.113 5.537 -24.742 1.00 97.62 287 GLU A CA 1
ATOM 2175 C C . GLU A 1 287 ? 4.922 6.527 -23.581 1.00 97.62 287 GLU A C 1
ATOM 2177 O O . GLU A 1 287 ? 4.640 6.134 -22.445 1.00 97.62 287 GLU A O 1
ATOM 2182 N N . LEU A 1 288 ? 5.115 7.818 -23.858 1.00 97.50 288 LEU A N 1
ATOM 2183 C CA . LEU A 1 288 ? 4.988 8.911 -22.899 1.00 97.50 288 LEU A CA 1
ATOM 2184 C C . LEU A 1 288 ? 3.542 9.423 -22.870 1.00 97.50 288 LEU A C 1
ATOM 2186 O O . LEU A 1 288 ? 3.087 10.123 -23.774 1.00 97.50 288 LEU A O 1
ATOM 2190 N N . GLY A 1 289 ? 2.815 9.063 -21.814 1.00 93.25 289 GLY A N 1
ATOM 2191 C CA . GLY A 1 289 ? 1.454 9.521 -21.549 1.00 93.25 289 GLY A CA 1
ATOM 2192 C C . GLY A 1 289 ? 1.386 10.735 -20.609 1.00 93.25 289 GLY A C 1
ATOM 2193 O O . GLY A 1 289 ? 2.407 11.204 -20.101 1.00 93.25 289 GLY A O 1
ATOM 2194 N N . PRO A 1 290 ? 0.169 11.233 -20.309 1.00 89.75 290 PRO A N 1
ATOM 2195 C CA . PRO A 1 290 ? -0.036 12.361 -19.392 1.00 89.75 290 PRO A CA 1
ATOM 2196 C C . PRO A 1 290 ? 0.367 12.057 -17.938 1.00 89.75 290 PRO A C 1
ATOM 2198 O O . PRO A 1 290 ? 0.611 12.981 -17.168 1.00 89.75 290 PRO A O 1
ATOM 2201 N N . GLU A 1 291 ? 0.449 10.776 -17.571 1.00 88.19 291 GLU A N 1
ATOM 2202 C CA . GLU A 1 291 ? 0.883 10.283 -16.253 1.00 88.19 291 GLU A CA 1
ATOM 2203 C C . GLU A 1 291 ? 2.376 9.889 -16.233 1.00 88.19 291 GLU A C 1
ATOM 2205 O O . GLU A 1 291 ? 2.866 9.348 -15.245 1.00 88.19 291 GLU A O 1
ATOM 2210 N N . GLY A 1 292 ? 3.115 10.153 -17.318 1.00 94.25 292 GLY A N 1
ATOM 2211 C CA . GLY A 1 292 ? 4.494 9.705 -17.513 1.00 94.25 292 GLY A CA 1
ATOM 2212 C C . GLY A 1 292 ? 4.603 8.502 -18.453 1.00 94.25 292 GLY A C 1
ATOM 2213 O O . GLY A 1 292 ? 3.704 8.220 -19.245 1.00 94.25 292 GLY A O 1
ATOM 2214 N N . TRP A 1 293 ? 5.742 7.812 -18.403 1.00 96.94 293 TRP A N 1
ATOM 2215 C CA . TRP A 1 293 ? 6.032 6.692 -19.299 1.00 96.94 293 TRP A CA 1
ATOM 2216 C C . TRP A 1 293 ? 5.237 5.434 -18.923 1.00 96.94 293 TRP A C 1
ATOM 2218 O O . TRP A 1 293 ? 5.076 5.094 -17.751 1.00 96.94 293 TRP A O 1
ATOM 2228 N N . ARG A 1 294 ? 4.778 4.699 -19.935 1.00 96.12 294 ARG A N 1
ATOM 2229 C CA . ARG A 1 294 ? 4.167 3.370 -19.797 1.00 96.12 294 ARG A CA 1
ATOM 2230 C C . ARG A 1 294 ? 4.816 2.430 -20.806 1.00 96.12 294 ARG A C 1
ATOM 2232 O O . ARG A 1 294 ? 5.038 2.816 -21.949 1.00 96.12 294 ARG A O 1
ATOM 2239 N N . GLN A 1 295 ? 5.113 1.201 -20.399 1.00 95.38 295 GLN A N 1
ATOM 2240 C CA . GLN A 1 295 ? 5.302 0.107 -21.347 1.00 95.38 295 GLN A CA 1
ATOM 2241 C C . GLN A 1 295 ? 3.917 -0.233 -21.917 1.00 95.38 295 GLN A C 1
ATOM 2243 O O . GLN A 1 295 ? 2.970 -0.342 -21.141 1.00 95.38 295 GLN A O 1
ATOM 2248 N N . THR A 1 296 ? 3.786 -0.395 -23.233 1.00 95.12 296 THR A N 1
ATOM 2249 C CA . THR A 1 296 ? 2.531 -0.792 -23.907 1.00 95.12 296 THR A CA 1
ATOM 2250 C C . THR A 1 296 ? 2.609 -2.184 -24.543 1.00 95.12 296 THR A C 1
ATOM 2252 O O . THR A 1 296 ? 1.576 -2.807 -24.771 1.00 95.12 296 THR A O 1
ATOM 2255 N N . SER A 1 297 ? 3.821 -2.704 -24.769 1.00 92.81 297 SER A N 1
ATOM 2256 C CA . SER A 1 297 ? 4.102 -4.054 -25.281 1.00 92.81 297 SER A CA 1
ATOM 2257 C C . SER A 1 297 ? 5.275 -4.671 -24.500 1.00 92.81 297 SER A C 1
ATOM 2259 O O . SER A 1 297 ? 6.237 -3.944 -24.227 1.00 92.81 297 SER A O 1
ATOM 2261 N N . PRO A 1 298 ? 5.233 -5.960 -24.095 1.00 90.00 298 PRO A N 1
ATOM 2262 C CA . PRO A 1 298 ? 4.223 -6.987 -24.420 1.00 90.00 298 PRO A CA 1
ATOM 2263 C C . PRO A 1 298 ? 2.853 -6.803 -23.741 1.00 90.00 298 PRO A C 1
ATOM 2265 O O . PRO A 1 298 ? 1.855 -7.376 -24.166 1.00 90.00 298 PRO A O 1
ATOM 2268 N N . PHE A 1 299 ? 2.780 -5.991 -22.686 1.00 92.12 299 PHE A N 1
ATOM 2269 C CA . PHE A 1 299 ? 1.532 -5.630 -22.008 1.00 92.12 299 PHE A CA 1
ATOM 2270 C C . PHE A 1 299 ? 1.639 -4.240 -21.379 1.00 92.12 299 PHE A C 1
ATOM 2272 O O . PHE A 1 299 ? 2.744 -3.717 -21.198 1.00 92.12 299 PHE A O 1
ATOM 2279 N N . GLU A 1 300 ? 0.497 -3.650 -21.027 1.00 92.62 300 GLU A N 1
ATOM 2280 C CA . GLU A 1 300 ? 0.452 -2.307 -20.457 1.00 92.62 300 GLU A CA 1
ATOM 2281 C C . GLU A 1 300 ? 0.860 -2.287 -18.973 1.00 92.62 300 GLU A C 1
ATOM 2283 O O . GLU A 1 300 ? 0.275 -2.996 -18.153 1.00 92.62 300 GLU A O 1
ATOM 2288 N N . ILE A 1 301 ? 1.860 -1.474 -18.617 1.00 93.62 301 ILE A N 1
ATOM 2289 C CA . ILE A 1 301 ? 2.294 -1.242 -17.228 1.00 93.62 301 ILE A CA 1
ATOM 2290 C C . ILE A 1 301 ? 3.076 0.078 -17.102 1.00 93.62 301 ILE A C 1
ATOM 2292 O O . ILE A 1 301 ? 3.761 0.501 -18.032 1.00 93.62 301 ILE A O 1
ATOM 2296 N N . VAL A 1 302 ? 2.993 0.741 -15.943 1.00 94.56 302 VAL A N 1
ATOM 2297 C CA . VAL A 1 302 ? 3.726 1.990 -15.654 1.00 94.56 302 VAL A CA 1
ATOM 2298 C C . VAL A 1 302 ? 5.241 1.777 -15.745 1.00 94.56 302 VAL A C 1
ATOM 2300 O O . VAL A 1 302 ? 5.773 0.795 -15.219 1.00 94.56 302 VAL A O 1
ATOM 2303 N N . ALA A 1 303 ? 5.944 2.717 -16.380 1.00 95.38 303 ALA A N 1
ATOM 2304 C CA . ALA A 1 303 ? 7.391 2.698 -16.545 1.00 95.38 303 ALA A CA 1
ATOM 2305 C C . ALA A 1 303 ? 8.062 3.937 -15.929 1.00 95.38 303 ALA A C 1
ATOM 2307 O O . ALA A 1 303 ? 7.585 5.065 -16.020 1.00 95.38 303 ALA A O 1
ATOM 2308 N N . GLU A 1 304 ? 9.214 3.718 -15.309 1.00 94.62 304 GLU A N 1
ATOM 2309 C CA . GLU A 1 304 ? 10.043 4.755 -14.717 1.00 94.62 304 GLU A CA 1
ATOM 2310 C C . GLU A 1 304 ? 10.757 5.542 -15.826 1.00 94.62 304 GLU A C 1
ATOM 2312 O O . GLU A 1 304 ? 11.565 5.006 -16.589 1.00 94.62 304 GLU A O 1
ATOM 2317 N N . GLY A 1 305 ? 10.510 6.852 -15.896 1.00 94.94 305 GLY A N 1
ATOM 2318 C CA . GLY A 1 305 ? 11.101 7.702 -16.936 1.00 94.94 305 GLY A CA 1
ATOM 2319 C C . GLY A 1 305 ? 12.626 7.854 -16.843 1.00 94.94 305 GLY A C 1
ATOM 2320 O O . GLY A 1 305 ? 13.273 8.172 -17.837 1.00 94.94 305 GLY A O 1
ATOM 2321 N N . PHE A 1 306 ? 13.236 7.618 -15.674 1.00 95.06 306 PHE A N 1
ATOM 2322 C CA . PHE A 1 306 ? 14.679 7.813 -15.480 1.00 95.06 306 PHE A CA 1
ATOM 2323 C C . PHE A 1 306 ? 15.554 6.758 -16.189 1.00 95.06 306 PHE A C 1
ATOM 2325 O O . PHE A 1 306 ? 16.503 7.164 -16.864 1.00 95.06 306 PHE A O 1
ATOM 2332 N N . PRO A 1 307 ? 15.277 5.439 -16.104 1.00 95.06 307 PRO A N 1
ATOM 2333 C CA . PRO A 1 307 ? 15.897 4.444 -16.980 1.00 95.06 307 PRO A CA 1
ATOM 2334 C C . PRO A 1 307 ? 15.728 4.757 -18.472 1.00 95.06 307 PRO A C 1
ATOM 2336 O O . PRO A 1 307 ? 16.731 4.823 -19.179 1.00 95.06 307 PRO A O 1
ATOM 2339 N N . ILE A 1 308 ? 14.504 5.049 -18.927 1.00 96.44 308 ILE A N 1
ATOM 2340 C CA . ILE A 1 308 ? 14.209 5.360 -20.338 1.00 96.44 308 ILE A CA 1
ATOM 2341 C C . ILE A 1 308 ? 15.032 6.565 -20.816 1.00 96.44 308 ILE A C 1
ATOM 2343 O O . ILE A 1 308 ? 15.735 6.476 -21.821 1.00 96.44 308 ILE A O 1
ATOM 2347 N N . ARG A 1 309 ? 15.060 7.663 -20.049 1.00 96.31 309 ARG A N 1
ATOM 2348 C CA . ARG A 1 309 ? 15.830 8.872 -20.388 1.00 96.31 309 ARG A CA 1
ATOM 2349 C C . ARG A 1 309 ? 17.344 8.631 -20.489 1.00 96.31 309 ARG A C 1
ATOM 2351 O O . ARG A 1 309 ? 18.014 9.368 -21.205 1.00 96.31 309 ARG A O 1
ATOM 2358 N N . LYS A 1 310 ? 17.903 7.592 -19.849 1.00 96.19 310 LYS A N 1
ATOM 2359 C CA . LYS A 1 310 ? 19.308 7.193 -20.082 1.00 96.19 310 LYS A CA 1
ATOM 2360 C C . LYS A 1 310 ? 19.517 6.579 -21.464 1.00 96.19 310 LYS A C 1
ATOM 2362 O O . LYS A 1 310 ? 20.555 6.837 -22.056 1.00 96.19 310 LYS A O 1
ATOM 2367 N N . VAL A 1 311 ? 18.557 5.808 -21.980 1.00 96.69 311 VAL A N 1
ATOM 2368 C CA . VAL A 1 311 ? 18.594 5.283 -23.359 1.00 96.69 311 VAL A CA 1
ATOM 2369 C C . VAL A 1 311 ? 18.573 6.440 -24.356 1.00 96.69 311 VAL A C 1
ATOM 2371 O O . VAL A 1 311 ? 19.370 6.462 -25.288 1.00 96.69 311 VAL A O 1
ATOM 2374 N N . LEU A 1 312 ? 17.705 7.430 -24.118 1.00 96.88 312 LEU A N 1
ATOM 2375 C CA . LEU A 1 312 ? 17.585 8.621 -24.962 1.00 96.88 312 LEU A CA 1
ATOM 2376 C C . LEU A 1 312 ? 18.882 9.450 -24.968 1.00 96.88 312 LEU A C 1
ATOM 2378 O O . LEU A 1 312 ? 19.370 9.809 -26.034 1.00 96.88 312 LEU A O 1
ATOM 2382 N N . ILE A 1 313 ? 19.494 9.686 -23.801 1.00 96.12 313 ILE A N 1
ATOM 2383 C CA . ILE A 1 313 ? 20.804 10.357 -23.709 1.00 96.12 313 ILE A CA 1
ATOM 2384 C C . ILE A 1 313 ? 21.898 9.535 -24.399 1.00 96.12 313 ILE A C 1
ATOM 2386 O O . ILE A 1 313 ? 22.654 10.083 -25.190 1.00 96.12 313 ILE A O 1
ATOM 2390 N N . ALA A 1 314 ? 21.955 8.220 -24.169 1.00 96.44 314 ALA A N 1
ATOM 2391 C CA . ALA A 1 314 ? 22.946 7.348 -24.799 1.00 96.44 314 ALA A CA 1
ATOM 2392 C C . ALA A 1 314 ? 22.825 7.303 -26.335 1.00 96.44 314 ALA A C 1
ATOM 2394 O O . ALA A 1 314 ? 23.810 7.007 -27.010 1.00 96.44 314 ALA A O 1
ATOM 2395 N N . ALA A 1 315 ? 21.639 7.598 -26.880 1.00 96.38 315 ALA A N 1
ATOM 2396 C CA . ALA A 1 315 ? 21.402 7.782 -28.309 1.00 96.38 315 ALA A CA 1
ATOM 2397 C C . ALA A 1 315 ? 21.823 9.179 -28.807 1.00 96.38 315 ALA A C 1
ATOM 2399 O O . ALA A 1 315 ? 22.450 9.282 -29.860 1.00 96.38 315 ALA A O 1
ATOM 2400 N N . ALA A 1 316 ? 21.540 10.239 -28.044 1.00 94.06 316 ALA A N 1
ATOM 2401 C CA . ALA A 1 316 ? 21.965 11.605 -28.364 1.00 94.06 316 ALA A CA 1
ATOM 2402 C C . ALA A 1 316 ? 23.499 11.772 -28.332 1.00 94.06 316 ALA A C 1
ATOM 2404 O O . ALA A 1 316 ? 24.076 12.401 -29.215 1.00 94.06 316 ALA A O 1
ATOM 2405 N N . ASP A 1 317 ? 24.170 11.146 -27.361 1.00 93.38 317 ASP A N 1
ATOM 2406 C CA . ASP A 1 317 ? 25.629 11.184 -27.175 1.00 93.38 317 ASP A CA 1
ATOM 2407 C C . ASP A 1 317 ? 26.403 10.263 -28.158 1.00 93.38 317 ASP A C 1
ATOM 2409 O O . ASP A 1 317 ? 27.621 10.080 -28.032 1.00 93.38 317 ASP A O 1
ATOM 2413 N N . LEU A 1 318 ? 25.736 9.657 -29.153 1.00 94.75 318 LEU A N 1
ATOM 2414 C CA . LEU A 1 318 ? 26.388 8.800 -30.148 1.00 94.75 318 LEU A CA 1
ATOM 2415 C C . LEU A 1 318 ? 27.360 9.599 -31.033 1.00 94.75 318 LEU A C 1
ATOM 2417 O O . LEU A 1 318 ? 26.957 10.349 -31.923 1.00 94.75 318 LEU A O 1
ATOM 2421 N N . ALA A 1 319 ? 28.660 9.350 -30.844 1.00 92.38 319 ALA A N 1
ATOM 2422 C CA . ALA A 1 319 ? 29.742 9.929 -31.642 1.00 92.38 319 ALA A CA 1
ATOM 2423 C C . ALA A 1 319 ? 30.533 8.861 -32.428 1.00 92.38 319 ALA A C 1
ATOM 2425 O O . ALA A 1 319 ? 31.186 7.975 -31.850 1.00 92.38 319 ALA A O 1
ATOM 2426 N N . ALA A 1 320 ? 30.514 8.965 -33.758 1.00 93.88 320 ALA A N 1
ATOM 2427 C CA . ALA A 1 320 ? 31.210 8.078 -34.684 1.00 93.88 320 ALA A CA 1
ATOM 2428 C C . ALA A 1 320 ? 32.720 8.381 -34.739 1.00 93.88 320 ALA A C 1
ATOM 2430 O O . ALA A 1 320 ? 33.148 9.449 -35.170 1.00 93.88 320 ALA A O 1
ATOM 2431 N N . SER A 1 321 ? 33.549 7.400 -34.365 1.00 92.06 321 SER A N 1
ATOM 2432 C CA . SER A 1 321 ? 35.018 7.448 -34.509 1.00 92.06 321 SER A CA 1
ATOM 2433 C C . SER A 1 321 ? 35.506 6.908 -35.856 1.00 92.06 321 SER A C 1
ATOM 2435 O O . SER A 1 321 ? 36.680 7.031 -36.197 1.00 92.06 321 SER A O 1
ATOM 2437 N N . ARG A 1 322 ? 34.621 6.233 -36.591 1.00 91.12 322 ARG A N 1
ATOM 2438 C CA . ARG A 1 322 ? 34.829 5.721 -37.945 1.00 91.12 322 ARG A CA 1
ATOM 2439 C C . ARG A 1 322 ? 33.467 5.643 -38.622 1.00 91.12 322 ARG A C 1
ATOM 2441 O O . ARG A 1 322 ? 32.510 5.203 -37.990 1.00 91.12 322 ARG A O 1
ATOM 2448 N N . ARG A 1 323 ? 33.426 6.017 -39.896 1.00 92.75 323 ARG A N 1
ATOM 2449 C CA . ARG A 1 323 ? 32.327 5.738 -40.821 1.00 92.75 323 ARG A CA 1
ATOM 2450 C C . ARG A 1 323 ? 32.836 4.789 -41.910 1.00 92.75 323 ARG A C 1
ATOM 2452 O O . ARG A 1 323 ? 34.040 4.780 -42.191 1.00 92.75 323 ARG A O 1
ATOM 2459 N N . THR A 1 324 ? 32.000 3.913 -42.453 1.00 92.38 324 THR A N 1
ATOM 2460 C CA . THR A 1 324 ? 32.413 2.895 -43.437 1.00 92.38 324 THR A CA 1
ATOM 2461 C C . THR A 1 324 ? 31.246 2.570 -44.373 1.00 92.38 324 THR A C 1
ATOM 2463 O O . THR A 1 324 ? 30.279 1.965 -43.914 1.00 92.38 324 THR A O 1
ATOM 2466 N N . PRO A 1 325 ? 31.314 2.935 -45.669 1.00 92.81 325 PRO A N 1
ATOM 2467 C CA . PRO A 1 325 ? 30.267 2.610 -46.637 1.00 92.81 325 PRO A CA 1
ATOM 2468 C C . PRO A 1 325 ? 30.034 1.099 -46.759 1.00 92.81 325 PRO A C 1
ATOM 2470 O O . PRO A 1 325 ? 30.998 0.329 -46.786 1.00 92.81 325 PRO A O 1
ATOM 2473 N N . LEU A 1 326 ? 28.777 0.670 -46.911 1.00 88.75 326 LEU A N 1
ATOM 2474 C CA . LEU A 1 326 ? 28.387 -0.742 -47.048 1.00 88.75 326 LEU A CA 1
ATOM 2475 C C . LEU A 1 326 ? 29.090 -1.432 -48.226 1.00 88.75 326 LEU A C 1
ATOM 2477 O O . LEU A 1 326 ? 29.424 -2.610 -48.140 1.00 88.75 326 LEU A O 1
ATOM 2481 N N . ALA A 1 327 ? 29.394 -0.696 -49.299 1.00 86.56 327 ALA A N 1
ATOM 2482 C CA . ALA A 1 327 ? 30.159 -1.206 -50.440 1.00 86.56 327 ALA A CA 1
ATOM 2483 C C . ALA A 1 327 ? 31.599 -1.653 -50.089 1.00 86.56 327 ALA A C 1
ATOM 2485 O O . ALA A 1 327 ? 32.230 -2.345 -50.885 1.00 86.56 327 ALA A O 1
ATOM 2486 N N . GLY A 1 328 ? 32.124 -1.265 -48.919 1.00 81.94 328 GLY A N 1
ATOM 2487 C CA . GLY A 1 328 ? 33.405 -1.728 -48.372 1.00 81.94 328 GLY A CA 1
ATOM 2488 C C . GLY A 1 328 ? 33.307 -2.943 -47.438 1.00 81.94 328 GLY A C 1
ATOM 2489 O O . GLY A 1 328 ? 34.339 -3.408 -46.959 1.00 81.94 328 GLY A O 1
ATOM 2490 N N . LEU A 1 329 ? 32.100 -3.453 -47.174 1.00 83.31 329 LEU A N 1
ATOM 2491 C CA . LEU A 1 329 ? 31.818 -4.595 -46.292 1.00 83.31 329 LEU A CA 1
ATOM 2492 C C . LEU A 1 329 ? 31.381 -5.817 -47.115 1.00 83.31 329 LEU A C 1
ATOM 2494 O O . LEU A 1 329 ? 30.345 -6.430 -46.869 1.00 83.31 329 LEU A O 1
ATOM 2498 N N . ASP A 1 330 ? 32.173 -6.147 -48.138 1.00 79.00 330 ASP A N 1
ATOM 2499 C CA . ASP A 1 330 ? 31.893 -7.218 -49.105 1.00 79.00 330 ASP A CA 1
ATOM 2500 C C . ASP A 1 330 ? 32.457 -8.595 -48.699 1.00 79.00 330 ASP A C 1
ATOM 2502 O O . ASP A 1 330 ? 32.478 -9.523 -49.510 1.00 79.00 330 ASP A O 1
ATOM 2506 N N . GLY A 1 331 ? 32.974 -8.718 -47.471 1.00 79.00 331 GLY A N 1
ATOM 2507 C CA . GLY A 1 331 ? 33.642 -9.918 -46.960 1.00 79.00 331 GLY A CA 1
ATOM 2508 C C . GLY A 1 331 ? 35.022 -10.207 -47.578 1.00 79.00 331 GLY A C 1
ATOM 2509 O O . GLY A 1 331 ? 35.680 -11.164 -47.171 1.00 79.00 331 GLY A O 1
ATOM 2510 N N . ARG A 1 332 ? 35.491 -9.418 -48.563 1.00 75.31 332 ARG A N 1
ATOM 2511 C CA . ARG A 1 332 ? 36.753 -9.686 -49.287 1.00 75.31 332 ARG A CA 1
ATOM 2512 C C . ARG A 1 332 ? 37.952 -8.944 -48.709 1.00 75.31 332 ARG A C 1
ATOM 2514 O O . ARG A 1 332 ? 39.064 -9.459 -48.767 1.00 75.31 332 ARG A O 1
ATOM 2521 N N . ASN A 1 333 ? 37.734 -7.742 -48.173 1.00 67.69 333 ASN A N 1
ATOM 2522 C CA . ASN A 1 333 ? 38.781 -6.875 -47.604 1.00 67.69 333 ASN A CA 1
ATOM 2523 C C . ASN A 1 333 ? 38.526 -6.492 -46.130 1.00 67.69 333 ASN A C 1
ATOM 2525 O O . ASN A 1 333 ? 39.231 -5.657 -45.564 1.00 67.69 333 ASN A O 1
ATOM 2529 N N . GLY A 1 334 ? 37.516 -7.098 -45.508 1.00 75.44 334 GLY A N 1
ATOM 2530 C CA . GLY A 1 334 ? 37.046 -6.825 -44.152 1.00 75.44 334 GLY A CA 1
ATOM 2531 C C . GLY A 1 334 ? 35.888 -7.763 -43.795 1.00 75.44 334 GLY A C 1
ATOM 2532 O O . GLY A 1 334 ? 35.597 -8.670 -44.577 1.00 75.44 334 GLY A O 1
ATOM 2533 N N . PRO A 1 335 ? 35.231 -7.575 -42.639 1.00 82.88 335 PRO A N 1
ATOM 2534 C CA . PRO A 1 335 ? 33.989 -8.277 -42.335 1.00 82.88 335 PRO A CA 1
ATOM 2535 C C . PRO A 1 335 ? 32.854 -7.824 -43.270 1.00 82.88 335 PRO A C 1
ATOM 2537 O O . PRO A 1 335 ? 32.905 -6.739 -43.850 1.00 82.88 335 PRO A O 1
ATOM 2540 N N . ASP A 1 336 ? 31.827 -8.656 -43.394 1.00 90.44 336 ASP A N 1
ATOM 2541 C CA . ASP A 1 336 ? 30.526 -8.313 -43.969 1.00 90.44 336 ASP A CA 1
ATOM 2542 C C . ASP A 1 336 ? 29.534 -7.886 -42.865 1.00 90.44 336 ASP A C 1
ATOM 2544 O O . ASP A 1 336 ? 29.905 -7.777 -41.692 1.00 90.44 336 ASP A O 1
ATOM 2548 N N . LEU A 1 337 ? 28.270 -7.619 -43.224 1.00 91.50 337 LEU A N 1
ATOM 2549 C CA . LEU A 1 337 ? 27.235 -7.215 -42.259 1.00 91.50 337 LEU A CA 1
ATOM 2550 C C . LEU A 1 337 ? 27.007 -8.266 -41.160 1.00 91.50 337 LEU A C 1
ATOM 2552 O O . LEU A 1 337 ? 26.886 -7.901 -39.991 1.00 91.50 337 LEU A O 1
ATOM 2556 N N . ALA A 1 338 ? 27.020 -9.557 -41.504 1.00 92.12 338 ALA A N 1
ATOM 2557 C CA . ALA A 1 338 ? 26.908 -10.645 -40.534 1.00 92.12 338 ALA A CA 1
ATOM 2558 C C . ALA A 1 338 ? 28.132 -10.691 -39.597 1.00 92.12 338 ALA A C 1
ATOM 2560 O O . ALA A 1 338 ? 27.986 -10.788 -38.379 1.00 92.12 338 ALA A O 1
ATOM 2561 N N . GLY A 1 339 ? 29.343 -10.528 -40.140 1.00 91.31 339 GLY A N 1
ATOM 2562 C CA . GLY A 1 339 ? 30.600 -10.473 -39.391 1.00 91.31 339 GLY A CA 1
ATOM 2563 C C . GLY A 1 339 ? 30.762 -9.258 -38.467 1.00 91.31 339 GLY A C 1
ATOM 2564 O O . GLY A 1 339 ? 31.622 -9.288 -37.586 1.00 91.31 339 GLY A O 1
ATOM 2565 N N . ILE A 1 340 ? 29.941 -8.212 -38.626 1.00 94.25 340 ILE A N 1
ATOM 2566 C CA . ILE A 1 340 ? 29.806 -7.098 -37.667 1.00 94.25 340 ILE A CA 1
ATOM 2567 C C . ILE A 1 340 ? 28.482 -7.120 -36.888 1.00 94.25 340 ILE A C 1
ATOM 2569 O O . ILE A 1 340 ? 28.148 -6.131 -36.238 1.00 94.25 340 ILE A O 1
ATOM 2573 N N . GLY A 1 341 ? 27.732 -8.226 -36.926 1.00 93.12 341 GLY A N 1
ATOM 2574 C CA . GLY A 1 341 ? 26.496 -8.401 -36.159 1.00 93.12 341 GLY A CA 1
ATOM 2575 C C . GLY A 1 341 ? 25.367 -7.444 -36.548 1.00 93.12 341 GLY A C 1
ATOM 2576 O O . GLY A 1 341 ? 24.599 -7.060 -35.678 1.00 93.12 341 GLY A O 1
ATOM 2577 N N . LEU A 1 342 ? 25.301 -7.014 -37.814 1.00 93.94 342 LEU A N 1
ATOM 2578 C CA . LEU A 1 342 ? 24.230 -6.183 -38.388 1.00 93.94 342 LEU A CA 1
ATOM 2579 C C . LEU A 1 342 ? 23.344 -6.939 -39.399 1.00 93.94 342 LEU A C 1
ATOM 2581 O O . LEU A 1 342 ? 22.417 -6.352 -39.952 1.00 93.94 342 LEU A O 1
ATOM 2585 N N . ASP A 1 343 ? 23.591 -8.233 -39.617 1.00 91.50 343 ASP A N 1
ATOM 2586 C CA . ASP A 1 343 ? 22.712 -9.136 -40.373 1.00 91.50 343 ASP A CA 1
ATOM 2587 C C . ASP A 1 343 ? 22.614 -10.514 -39.676 1.00 91.50 343 ASP A C 1
ATOM 2589 O O . ASP A 1 343 ? 23.480 -11.370 -39.886 1.00 91.50 343 ASP A O 1
ATOM 2593 N N . PRO A 1 344 ? 21.605 -10.739 -38.807 1.00 91.25 344 PRO A N 1
ATOM 2594 C CA . PRO A 1 344 ? 20.687 -9.742 -38.244 1.00 91.25 344 PRO A CA 1
ATOM 2595 C C . PRO A 1 344 ? 21.380 -8.830 -37.203 1.00 91.25 344 PRO A C 1
ATOM 2597 O O . PRO A 1 344 ? 22.394 -9.229 -36.629 1.00 91.25 344 PRO A O 1
ATOM 2600 N N . PRO A 1 345 ? 20.833 -7.632 -36.913 1.00 94.06 345 PRO A N 1
ATOM 2601 C CA . PRO A 1 345 ? 21.337 -6.749 -35.858 1.00 94.06 345 PRO A CA 1
ATOM 2602 C C . PRO A 1 345 ? 21.112 -7.307 -34.441 1.00 94.06 345 PRO A C 1
ATOM 2604 O O . PRO A 1 345 ? 20.053 -7.874 -34.168 1.00 94.06 345 PRO A O 1
ATOM 2607 N N . GLU A 1 346 ? 22.064 -7.090 -33.520 1.00 92.88 346 GLU A N 1
ATOM 2608 C CA . GLU A 1 346 ? 21.959 -7.469 -32.092 1.00 92.88 346 GLU A CA 1
ATOM 2609 C C . GLU A 1 346 ? 20.753 -6.814 -31.392 1.00 92.88 346 GLU A C 1
ATOM 2611 O O . GLU A 1 346 ? 20.183 -7.398 -30.470 1.00 92.88 346 GLU A O 1
ATOM 2616 N N . ALA A 1 347 ? 20.341 -5.623 -31.838 1.00 94.00 347 ALA A N 1
ATOM 2617 C CA . ALA A 1 347 ? 19.032 -5.035 -31.552 1.00 94.00 347 ALA A CA 1
ATOM 2618 C C . ALA A 1 347 ? 18.665 -3.959 -32.585 1.00 94.00 347 ALA A C 1
ATOM 2620 O O . ALA A 1 347 ? 19.532 -3.395 -33.253 1.00 94.00 347 ALA A O 1
ATOM 2621 N N . VAL A 1 348 ? 17.385 -3.604 -32.666 1.00 95.44 348 VAL A N 1
ATOM 2622 C CA . VAL A 1 348 ? 16.913 -2.381 -33.327 1.00 95.44 348 VAL A CA 1
ATOM 2623 C C . VAL A 1 348 ? 16.263 -1.490 -32.276 1.00 95.44 348 VAL A C 1
ATOM 2625 O O . VAL A 1 348 ? 15.419 -1.939 -31.504 1.00 95.44 348 VAL A O 1
ATOM 2628 N N . VAL A 1 349 ? 16.649 -0.218 -32.254 1.00 96.69 349 VAL A N 1
ATOM 2629 C CA . VAL A 1 349 ? 16.038 0.811 -31.410 1.00 96.69 349 VAL A CA 1
ATOM 2630 C C . VAL A 1 349 ? 15.342 1.826 -32.299 1.00 96.69 349 VAL A C 1
ATOM 2632 O O . VAL A 1 349 ? 15.911 2.261 -33.304 1.00 96.69 349 VAL A O 1
ATOM 2635 N N . ARG A 1 350 ? 14.122 2.218 -31.938 1.00 97.19 350 ARG A N 1
ATOM 2636 C CA . ARG A 1 350 ? 13.363 3.265 -32.630 1.00 97.19 350 ARG A CA 1
ATOM 2637 C C . ARG A 1 350 ? 12.959 4.345 -31.642 1.00 97.19 350 ARG A C 1
ATOM 2639 O O . ARG A 1 350 ? 12.435 4.038 -30.575 1.00 97.19 350 ARG A O 1
ATOM 2646 N N . PHE A 1 351 ? 13.172 5.595 -32.022 1.00 97.19 351 PHE A N 1
ATOM 2647 C CA . PHE A 1 351 ? 12.828 6.776 -31.239 1.00 97.19 351 PHE A CA 1
ATOM 2648 C C . PHE A 1 351 ? 11.872 7.632 -32.067 1.00 97.19 351 PHE A C 1
ATOM 2650 O O . PHE A 1 351 ? 12.245 8.051 -33.162 1.00 97.19 351 PHE A O 1
ATOM 2657 N N . ARG A 1 352 ? 10.660 7.901 -31.578 1.00 96.62 352 ARG A N 1
ATOM 2658 C CA . ARG A 1 352 ? 9.727 8.834 -32.230 1.00 96.62 352 ARG A CA 1
ATOM 2659 C C . ARG A 1 352 ? 9.761 10.176 -31.512 1.00 96.62 352 ARG A C 1
ATOM 2661 O O . ARG A 1 352 ? 9.572 10.222 -30.300 1.00 96.62 352 ARG A O 1
ATOM 2668 N N . GLY A 1 353 ? 9.959 11.243 -32.274 1.00 93.44 353 GLY A N 1
ATOM 2669 C CA . GLY A 1 353 ? 9.791 12.624 -31.832 1.00 93.44 353 GLY A CA 1
ATOM 2670 C C . GLY A 1 353 ? 8.917 13.419 -32.812 1.00 93.44 353 GLY A C 1
ATOM 2671 O O . GLY A 1 353 ? 8.313 12.829 -33.717 1.00 93.44 353 GLY A O 1
ATOM 2672 N N . PRO A 1 354 ? 8.854 14.757 -32.679 1.00 89.19 354 PRO A N 1
ATOM 2673 C CA . PRO A 1 354 ? 8.090 15.614 -33.590 1.00 89.19 354 PRO A CA 1
ATOM 2674 C C . PRO A 1 354 ? 8.588 15.519 -35.040 1.00 89.19 354 PRO A C 1
ATOM 2676 O O . PRO A 1 354 ? 7.779 15.497 -35.966 1.00 89.19 354 PRO A O 1
ATOM 2679 N N . ASP A 1 355 ? 9.901 15.372 -35.235 1.00 86.62 355 ASP A N 1
ATOM 2680 C CA . ASP A 1 355 ? 10.552 15.257 -36.546 1.00 86.62 355 ASP A CA 1
ATOM 2681 C C . ASP A 1 355 ? 10.586 13.811 -37.091 1.00 86.62 355 ASP A C 1
ATOM 2683 O O . ASP A 1 355 ? 11.440 13.458 -37.908 1.00 86.62 355 ASP A O 1
ATOM 2687 N N . GLY A 1 356 ? 9.658 12.958 -36.640 1.00 89.81 356 GLY A N 1
ATOM 2688 C CA . GLY A 1 356 ? 9.465 11.587 -37.116 1.00 89.81 356 GLY A CA 1
ATOM 2689 C C . GLY A 1 356 ? 10.170 10.511 -36.283 1.00 89.81 356 GLY A C 1
ATOM 2690 O O . GLY A 1 356 ? 10.504 10.711 -35.116 1.00 89.81 356 GLY A O 1
ATOM 2691 N N . GLU A 1 357 ? 10.364 9.335 -36.884 1.00 92.56 357 GLU A N 1
ATOM 2692 C CA . GLU A 1 357 ? 11.047 8.197 -36.256 1.00 92.56 357 GLU A CA 1
ATOM 2693 C C . GLU A 1 357 ? 12.526 8.151 -36.679 1.00 92.56 357 GLU A C 1
ATOM 2695 O O . GLU A 1 357 ? 12.848 8.249 -37.864 1.00 92.56 357 GLU A O 1
ATOM 2700 N N . ARG A 1 358 ? 13.438 7.991 -35.714 1.00 94.50 358 ARG A N 1
ATOM 2701 C CA . ARG A 1 358 ? 14.852 7.658 -35.937 1.00 94.50 358 ARG A CA 1
ATOM 2702 C C . ARG A 1 358 ? 15.076 6.201 -35.541 1.00 94.50 358 ARG A C 1
ATOM 2704 O O . ARG A 1 358 ? 14.754 5.808 -34.421 1.00 94.50 358 ARG A O 1
ATOM 2711 N N . ARG A 1 359 ? 15.641 5.406 -36.450 1.00 96.06 359 ARG A N 1
ATOM 2712 C CA . ARG A 1 359 ? 15.969 3.987 -36.242 1.00 96.06 359 ARG A CA 1
ATOM 2713 C C . ARG A 1 359 ? 17.481 3.819 -36.114 1.00 96.06 359 ARG A C 1
ATOM 2715 O O . ARG A 1 359 ? 18.221 4.348 -36.938 1.00 96.06 359 ARG A O 1
ATOM 2722 N N . VAL A 1 360 ? 17.930 3.063 -35.116 1.00 97.44 360 VAL A N 1
ATOM 2723 C CA . VAL A 1 360 ? 19.339 2.704 -34.905 1.00 97.44 360 VAL A CA 1
ATOM 2724 C C . VAL A 1 360 ? 19.440 1.189 -34.761 1.00 97.44 360 VAL A C 1
ATOM 2726 O O . VAL A 1 360 ? 18.852 0.595 -33.861 1.00 97.44 360 VAL A O 1
ATOM 2729 N N . GLN A 1 361 ? 20.176 0.560 -35.668 1.00 97.44 361 GLN A N 1
ATOM 2730 C CA . GLN A 1 361 ? 20.497 -0.863 -35.650 1.00 97.44 361 GLN A CA 1
ATOM 2731 C C . GLN A 1 361 ? 21.803 -1.033 -34.864 1.00 97.44 361 GLN A C 1
ATOM 2733 O O . GLN A 1 361 ? 22.809 -0.415 -35.217 1.00 97.44 361 GLN A O 1
ATOM 2738 N N . LEU A 1 362 ? 21.784 -1.825 -33.793 1.00 97.25 362 LEU A N 1
ATOM 2739 C CA . LEU A 1 362 ? 22.952 -2.134 -32.970 1.00 97.25 362 LEU A CA 1
ATOM 2740 C C . LEU A 1 362 ? 23.646 -3.385 -33.499 1.00 97.25 362 LEU A C 1
ATOM 2742 O O . LEU A 1 362 ? 22.985 -4.382 -33.789 1.00 97.25 362 LEU A O 1
ATOM 2746 N N . GLY A 1 363 ? 24.967 -3.311 -33.627 1.00 96.12 363 GLY A N 1
ATOM 2747 C CA . GLY A 1 363 ? 25.811 -4.400 -34.096 1.00 96.12 363 GLY A CA 1
ATOM 2748 C C . GLY A 1 363 ? 26.817 -4.859 -33.050 1.00 96.12 363 GLY A C 1
ATOM 2749 O O . GLY A 1 363 ? 26.793 -4.444 -31.892 1.00 96.12 363 GLY A O 1
ATOM 2750 N N . ALA A 1 364 ? 27.739 -5.712 -33.483 1.00 95.50 364 ALA A N 1
ATOM 2751 C CA . ALA A 1 364 ? 28.712 -6.342 -32.609 1.00 95.50 364 ALA A CA 1
ATOM 2752 C C . ALA A 1 364 ? 29.561 -5.323 -31.833 1.00 95.50 364 ALA A C 1
ATOM 2754 O O . ALA A 1 364 ? 30.102 -4.351 -32.383 1.00 95.50 364 ALA A O 1
ATOM 2755 N N . ARG A 1 365 ? 29.753 -5.604 -30.540 1.00 95.12 365 ARG A N 1
ATOM 2756 C CA . ARG A 1 365 ? 30.760 -4.923 -29.718 1.00 95.12 365 ARG A CA 1
ATOM 2757 C C . ARG A 1 365 ? 32.169 -5.239 -30.216 1.00 95.12 365 ARG A C 1
ATOM 2759 O O . ARG A 1 365 ? 32.465 -6.332 -30.693 1.00 95.12 365 ARG A O 1
ATOM 2766 N N . THR A 1 366 ? 33.068 -4.278 -30.052 1.00 90.06 366 THR A N 1
ATOM 2767 C CA . THR A 1 366 ? 34.481 -4.373 -30.435 1.00 90.06 366 THR A CA 1
ATOM 2768 C C . THR A 1 366 ? 35.391 -4.028 -29.249 1.00 90.06 366 THR A C 1
ATOM 2770 O O . THR A 1 366 ? 34.942 -3.867 -28.113 1.00 90.06 366 THR A O 1
ATOM 2773 N N . VAL A 1 367 ? 36.704 -3.957 -29.475 1.00 88.38 367 VAL A N 1
ATOM 2774 C CA . VAL A 1 367 ? 37.674 -3.668 -28.409 1.00 88.38 367 VAL A CA 1
ATOM 2775 C C . VAL A 1 367 ? 37.540 -2.241 -27.857 1.00 88.38 367 VAL A C 1
ATOM 2777 O O . VAL A 1 367 ? 37.227 -1.302 -28.582 1.00 88.38 367 VAL A O 1
ATOM 2780 N N . ALA A 1 368 ? 37.873 -2.079 -26.572 1.00 89.06 368 ALA A N 1
ATOM 2781 C CA . ALA A 1 368 ? 38.013 -0.785 -25.891 1.00 89.06 368 ALA A CA 1
ATOM 2782 C C . ALA A 1 368 ? 36.751 0.112 -25.868 1.00 89.06 368 ALA A C 1
ATOM 2784 O O . ALA A 1 368 ? 36.860 1.328 -26.011 1.00 89.06 368 ALA A O 1
ATOM 2785 N N . GLY A 1 369 ? 35.570 -0.476 -25.640 1.00 90.31 369 GLY A N 1
ATOM 2786 C CA . GLY A 1 369 ? 34.329 0.281 -25.407 1.00 90.31 369 GLY A CA 1
ATOM 2787 C C . GLY A 1 369 ? 33.773 0.949 -26.667 1.00 90.31 369 GLY A C 1
ATOM 2788 O O . GLY A 1 369 ? 33.327 2.097 -26.637 1.00 90.31 369 GLY A O 1
ATOM 2789 N N . ARG A 1 370 ? 33.885 0.261 -27.810 1.00 94.94 370 ARG A N 1
ATOM 2790 C CA . ARG A 1 370 ? 33.375 0.713 -29.110 1.00 94.94 370 ARG A CA 1
ATOM 2791 C C . ARG A 1 370 ? 32.530 -0.381 -29.754 1.00 94.94 370 ARG A C 1
ATOM 2793 O O . ARG A 1 370 ? 32.886 -1.552 -29.645 1.00 94.94 370 ARG A O 1
ATOM 2800 N N . SER A 1 371 ? 31.496 -0.011 -30.499 1.00 96.81 371 SER A N 1
ATOM 2801 C CA . SER A 1 371 ? 30.570 -0.950 -31.153 1.00 96.81 371 SER A CA 1
ATOM 2802 C C . SER A 1 371 ? 30.182 -0.491 -32.552 1.00 96.81 371 SER A C 1
ATOM 2804 O O . SER A 1 371 ? 30.274 0.701 -32.856 1.00 96.81 371 SER A O 1
ATOM 2806 N N . TRP A 1 372 ? 29.718 -1.419 -33.385 1.00 97.00 372 TRP A N 1
ATOM 2807 C CA . TRP A 1 372 ? 29.112 -1.096 -34.677 1.00 97.00 372 TRP A CA 1
ATOM 2808 C C . TRP A 1 372 ? 27.649 -0.666 -34.529 1.00 97.00 372 TRP A C 1
ATOM 2810 O O . TRP A 1 372 ? 26.920 -1.220 -33.714 1.00 97.00 372 TRP A O 1
ATOM 2820 N N . ILE A 1 373 ? 27.207 0.286 -35.352 1.00 97.56 373 ILE A N 1
ATOM 2821 C CA . ILE A 1 373 ? 25.787 0.594 -35.578 1.00 97.56 373 ILE A CA 1
ATOM 2822 C C . ILE A 1 373 ? 25.524 0.926 -37.048 1.00 97.56 373 ILE A C 1
ATOM 2824 O O . ILE A 1 373 ? 26.447 1.253 -37.800 1.00 97.56 373 ILE A O 1
ATOM 2828 N N . ARG A 1 374 ? 24.244 0.957 -37.419 1.00 96.62 374 ARG A N 1
ATOM 2829 C CA . ARG A 1 374 ? 23.739 1.579 -38.649 1.00 96.62 374 ARG A CA 1
ATOM 2830 C C . ARG A 1 374 ? 22.514 2.433 -38.322 1.00 96.62 374 ARG A C 1
ATOM 2832 O O . ARG A 1 374 ? 21.644 1.982 -37.581 1.00 96.62 374 ARG A O 1
ATOM 2839 N N . VAL A 1 375 ? 22.450 3.655 -38.841 1.00 95.12 375 VAL A N 1
ATOM 2840 C CA . VAL A 1 375 ? 21.266 4.522 -38.713 1.00 95.12 375 VAL A CA 1
ATOM 2841 C C . VAL A 1 375 ? 20.333 4.260 -39.896 1.00 95.12 375 VAL A C 1
ATOM 2843 O O . VAL A 1 375 ? 20.788 3.876 -40.974 1.00 95.12 375 VAL A O 1
ATOM 2846 N N . GLY A 1 376 ? 19.022 4.373 -39.660 1.00 89.62 376 GLY A N 1
ATOM 2847 C CA . GLY A 1 376 ? 17.988 4.188 -40.676 1.00 89.62 376 GLY A CA 1
ATOM 2848 C C . GLY A 1 376 ? 18.174 2.882 -41.447 1.00 89.62 376 GLY A C 1
ATOM 2849 O O . GLY A 1 376 ? 18.230 1.802 -40.853 1.00 89.62 376 GLY A O 1
ATOM 2850 N N . ASP A 1 377 ? 18.326 3.024 -42.761 1.00 88.62 377 ASP A N 1
ATOM 2851 C CA . ASP A 1 377 ? 18.874 2.014 -43.670 1.00 88.62 377 ASP A CA 1
ATOM 2852 C C . ASP A 1 377 ? 19.975 2.644 -44.548 1.00 88.62 377 ASP A C 1
ATOM 2854 O O . ASP A 1 377 ? 20.102 2.337 -45.734 1.00 88.62 377 ASP A O 1
ATOM 2858 N N . ASP A 1 378 ? 20.780 3.526 -43.948 1.00 89.94 378 ASP A N 1
ATOM 2859 C CA . ASP A 1 378 ? 21.810 4.337 -44.610 1.00 89.94 378 ASP A CA 1
ATOM 2860 C C . ASP A 1 378 ? 22.869 3.471 -45.319 1.00 89.94 378 ASP A C 1
ATOM 2862 O O . ASP A 1 378 ? 23.053 2.293 -44.993 1.00 89.94 378 ASP A O 1
ATOM 2866 N N . ASP A 1 379 ? 23.588 4.029 -46.297 1.00 91.50 379 ASP A N 1
ATOM 2867 C CA . ASP A 1 379 ? 24.599 3.305 -47.081 1.00 91.50 379 ASP A CA 1
ATOM 2868 C C . ASP A 1 379 ? 25.985 3.233 -46.408 1.00 91.50 379 ASP A C 1
ATOM 2870 O O . ASP A 1 379 ? 26.948 2.763 -47.016 1.00 91.50 379 ASP A O 1
ATOM 2874 N N . GLU A 1 380 ? 26.076 3.588 -45.122 1.00 93.75 380 GLU A N 1
ATOM 2875 C CA . GLU A 1 380 ? 27.248 3.394 -44.265 1.00 93.75 380 GLU A CA 1
ATOM 2876 C C . GLU A 1 380 ? 26.918 2.748 -42.908 1.00 93.75 380 GLU A C 1
ATOM 2878 O O . GLU A 1 380 ? 25.788 2.772 -42.426 1.00 93.75 380 GLU A O 1
ATOM 2883 N N . VAL A 1 381 ? 27.943 2.175 -42.272 1.00 95.31 381 VAL A N 1
ATOM 2884 C CA . VAL A 1 381 ? 27.932 1.775 -40.858 1.00 95.31 381 VAL A CA 1
ATOM 2885 C C . VAL A 1 381 ? 28.957 2.591 -40.072 1.00 95.31 381 VAL A C 1
ATOM 2887 O O . VAL A 1 381 ? 29.939 3.106 -40.621 1.00 95.31 381 VAL A O 1
ATOM 2890 N N . LEU A 1 382 ? 28.750 2.690 -38.764 1.00 95.75 382 LEU A N 1
ATOM 2891 C CA . LEU A 1 382 ? 29.484 3.590 -37.880 1.00 95.75 382 LEU A CA 1
ATOM 2892 C C . LEU A 1 382 ? 30.102 2.814 -36.714 1.00 95.75 382 LEU A C 1
ATOM 2894 O O . LEU A 1 382 ? 29.497 1.875 -36.205 1.00 95.75 382 LEU A O 1
ATOM 2898 N N . VAL A 1 383 ? 31.278 3.242 -36.245 1.00 95.69 383 VAL A N 1
ATOM 2899 C CA . VAL A 1 383 ? 31.860 2.770 -34.976 1.00 95.69 383 VAL A CA 1
ATOM 2900 C C . VAL A 1 383 ? 31.643 3.829 -33.900 1.00 95.69 383 VAL A C 1
ATOM 2902 O O . VAL A 1 383 ? 32.295 4.878 -33.916 1.00 95.69 383 VAL A O 1
ATOM 2905 N N . VAL A 1 384 ? 30.763 3.544 -32.947 1.00 96.44 384 VAL A N 1
ATOM 2906 C CA . VAL A 1 384 ? 30.354 4.426 -31.836 1.00 96.44 384 VAL A CA 1
ATOM 2907 C C . VAL A 1 384 ? 30.897 3.945 -30.490 1.00 96.44 384 VAL A C 1
ATOM 2909 O O . VAL A 1 384 ? 31.595 2.936 -30.435 1.00 96.44 384 VAL A O 1
ATOM 2912 N N . GLY A 1 385 ? 30.639 4.694 -29.413 1.00 96.06 385 GLY A N 1
ATOM 2913 C CA . GLY A 1 385 ? 30.830 4.209 -28.041 1.00 96.06 385 GLY A CA 1
ATOM 2914 C C . GLY A 1 385 ? 29.744 3.202 -27.650 1.00 96.06 385 GLY A C 1
ATOM 2915 O O . GLY A 1 385 ? 28.693 3.144 -28.287 1.00 96.06 385 GLY A O 1
ATOM 2916 N N . ASP A 1 386 ? 29.988 2.405 -26.615 1.00 95.62 386 ASP A N 1
ATOM 2917 C CA . ASP A 1 386 ? 29.132 1.274 -26.250 1.00 95.62 386 ASP A CA 1
ATOM 2918 C C . ASP A 1 386 ? 28.057 1.562 -25.183 1.00 95.62 386 ASP A C 1
ATOM 2920 O O . ASP A 1 386 ? 27.299 0.648 -24.867 1.00 95.62 386 ASP A O 1
ATOM 2924 N N . ASP A 1 387 ? 27.887 2.798 -24.680 1.00 95.62 387 ASP A N 1
ATOM 2925 C CA . ASP A 1 387 ? 26.869 3.082 -23.642 1.00 95.62 387 ASP A CA 1
ATOM 2926 C C . ASP A 1 387 ? 25.449 2.719 -24.103 1.00 95.62 387 ASP A C 1
ATOM 2928 O O . ASP A 1 387 ? 24.744 2.021 -23.378 1.00 95.62 387 ASP A O 1
ATOM 2932 N N . LEU A 1 388 ? 25.052 3.066 -25.338 1.00 96.38 388 LEU A N 1
ATOM 2933 C CA . LEU A 1 388 ? 23.745 2.658 -25.875 1.00 96.38 388 LEU A CA 1
ATOM 2934 C C . LEU A 1 388 ? 23.610 1.129 -25.961 1.00 96.38 388 LEU A C 1
ATOM 2936 O O . LEU A 1 388 ? 22.538 0.605 -25.678 1.00 96.38 388 LEU A O 1
ATOM 2940 N N . HIS A 1 389 ? 24.689 0.403 -26.273 1.00 95.81 389 HIS A N 1
ATOM 2941 C CA . HIS A 1 389 ? 24.675 -1.064 -26.254 1.00 95.81 389 HIS A CA 1
ATOM 2942 C C . HIS A 1 389 ? 24.498 -1.587 -24.826 1.00 95.81 389 HIS A C 1
ATOM 2944 O O . HIS A 1 389 ? 23.689 -2.483 -24.609 1.00 95.81 389 HIS A O 1
ATOM 2950 N N . ALA A 1 390 ? 25.165 -0.988 -23.836 1.00 94.44 390 ALA A N 1
ATOM 2951 C CA . ALA A 1 390 ? 24.962 -1.332 -22.432 1.00 94.44 390 ALA A CA 1
ATOM 2952 C C . ALA A 1 390 ? 23.504 -1.094 -21.987 1.00 94.44 390 ALA A C 1
ATOM 2954 O O . ALA A 1 390 ? 22.894 -1.991 -21.405 1.00 94.44 390 ALA A O 1
ATOM 2955 N N . ARG A 1 391 ? 22.897 0.053 -22.343 1.00 93.75 391 ARG A N 1
ATOM 2956 C CA . ARG A 1 391 ? 21.468 0.327 -22.070 1.00 93.75 391 ARG A CA 1
ATOM 2957 C C . ARG A 1 391 ? 20.525 -0.656 -22.762 1.00 93.75 391 ARG A C 1
ATOM 2959 O O . ARG A 1 391 ? 19.495 -1.010 -22.207 1.00 93.75 391 ARG A O 1
ATOM 2966 N N . VAL A 1 392 ? 20.817 -1.036 -24.003 1.00 93.00 392 VAL A N 1
ATOM 2967 C CA . VAL A 1 392 ? 19.848 -1.725 -24.874 1.00 93.00 392 VAL A CA 1
ATOM 2968 C C . VAL A 1 392 ? 20.020 -3.240 -24.875 1.00 93.00 392 VAL A C 1
ATOM 2970 O O . VAL A 1 392 ? 19.061 -3.938 -25.199 1.00 93.00 392 VAL A O 1
ATOM 2973 N N . LEU A 1 393 ? 21.182 -3.763 -24.478 1.00 91.12 393 LEU A N 1
ATOM 2974 C CA . LEU A 1 393 ? 21.505 -5.194 -24.511 1.00 91.12 393 LEU A CA 1
ATOM 2975 C C . LEU A 1 393 ? 21.807 -5.774 -23.119 1.00 91.12 393 LEU A C 1
ATOM 2977 O O . LEU A 1 393 ? 21.369 -6.890 -22.845 1.00 91.12 393 LEU A O 1
ATOM 2981 N N . ASP A 1 394 ? 22.499 -5.032 -22.243 1.00 89.31 394 ASP A N 1
ATOM 2982 C CA . ASP A 1 394 ? 22.959 -5.557 -20.942 1.00 89.31 394 ASP A CA 1
ATOM 2983 C C . ASP A 1 394 ? 21.965 -5.277 -19.803 1.00 89.31 394 ASP A C 1
ATOM 2985 O O . ASP A 1 394 ? 21.771 -6.124 -18.929 1.00 89.31 394 ASP A O 1
ATOM 2989 N N . ASP A 1 395 ? 21.302 -4.114 -19.816 1.00 87.69 395 ASP A N 1
ATOM 2990 C CA . ASP A 1 395 ? 20.190 -3.826 -18.905 1.00 87.69 395 ASP A CA 1
ATOM 2991 C C . ASP A 1 395 ? 18.965 -4.716 -19.249 1.00 87.69 395 ASP A C 1
ATOM 2993 O O . ASP A 1 395 ? 18.541 -4.836 -20.406 1.00 87.69 395 ASP A O 1
ATOM 2997 N N . ASP A 1 396 ? 18.357 -5.329 -18.225 1.00 83.62 396 ASP A N 1
ATOM 2998 C CA . ASP A 1 396 ? 17.063 -6.026 -18.312 1.00 83.62 396 ASP A CA 1
ATOM 2999 C C . ASP A 1 396 ? 15.920 -4.994 -18.220 1.00 83.62 396 ASP A C 1
ATOM 3001 O O . ASP A 1 396 ? 15.710 -4.443 -17.128 1.00 83.62 396 ASP A O 1
ATOM 3005 N N . PRO A 1 397 ? 15.158 -4.735 -19.308 1.00 80.44 397 PRO A N 1
ATOM 3006 C CA . PRO A 1 397 ? 14.181 -3.645 -19.363 1.00 80.44 397 PRO A CA 1
ATOM 3007 C C . PRO A 1 397 ? 12.979 -3.821 -18.433 1.00 80.44 397 PRO A C 1
ATOM 3009 O O . PRO A 1 397 ? 12.252 -2.860 -18.190 1.00 80.44 397 PRO A O 1
ATOM 3012 N N . ARG A 1 398 ? 12.784 -5.001 -17.827 1.00 84.44 398 ARG A N 1
ATOM 3013 C CA . ARG A 1 398 ? 11.793 -5.168 -16.750 1.00 84.44 398 ARG A CA 1
ATOM 3014 C C . ARG A 1 398 ? 12.110 -4.249 -15.568 1.00 84.44 398 ARG A C 1
ATOM 3016 O O . ARG A 1 398 ? 11.197 -3.702 -14.965 1.00 84.44 398 ARG A O 1
ATOM 3023 N N . ASN A 1 399 ? 13.391 -3.959 -15.316 1.00 87.94 399 ASN A N 1
ATOM 3024 C CA . ASN A 1 399 ? 13.826 -2.979 -14.310 1.00 87.94 399 ASN A CA 1
ATOM 3025 C C . ASN A 1 399 ? 13.502 -1.518 -14.662 1.00 87.94 399 ASN A C 1
ATOM 3027 O O . ASN A 1 399 ? 13.803 -0.634 -13.861 1.00 87.94 399 ASN A O 1
ATOM 3031 N N . TRP A 1 400 ? 12.928 -1.245 -15.837 1.00 91.75 400 TRP A N 1
ATOM 3032 C CA . TRP A 1 400 ? 12.415 0.077 -16.201 1.00 91.75 400 TRP A CA 1
ATOM 3033 C C . TRP A 1 400 ? 10.926 0.224 -15.874 1.00 91.75 400 TRP A C 1
ATOM 3035 O O . TRP A 1 400 ? 10.397 1.323 -15.980 1.00 91.75 400 TRP A O 1
ATOM 3045 N N . ARG A 1 401 ? 10.239 -0.850 -15.470 1.00 92.69 401 ARG A N 1
ATOM 3046 C CA . ARG A 1 401 ? 8.863 -0.792 -14.958 1.00 92.69 401 ARG A CA 1
ATOM 3047 C C . ARG A 1 401 ? 8.855 -0.257 -13.530 1.00 92.69 401 ARG A C 1
ATOM 3049 O O . ARG A 1 401 ? 9.812 -0.479 -12.782 1.00 92.69 401 ARG A O 1
ATOM 3056 N N . SER A 1 402 ? 7.767 0.400 -13.136 1.00 92.88 402 SER A N 1
ATOM 3057 C CA . SER A 1 402 ? 7.588 0.769 -11.732 1.00 92.88 402 SER A CA 1
ATOM 3058 C C . SER A 1 402 ? 7.440 -0.483 -10.868 1.00 92.88 402 SER A C 1
ATOM 3060 O O . SER A 1 402 ? 6.827 -1.466 -11.282 1.00 92.88 402 SER A O 1
ATOM 3062 N N . ARG A 1 403 ? 8.007 -0.449 -9.659 1.00 94.69 403 ARG A N 1
ATOM 3063 C CA . ARG A 1 403 ? 7.969 -1.581 -8.716 1.00 94.69 403 ARG A CA 1
ATOM 3064 C C . ARG A 1 403 ? 6.733 -1.590 -7.824 1.00 94.69 403 ARG A C 1
ATOM 3066 O O . ARG A 1 403 ? 6.536 -2.553 -7.084 1.00 94.69 403 ARG A O 1
ATOM 3073 N N . ARG A 1 404 ? 5.917 -0.531 -7.866 1.00 94.44 404 ARG A N 1
ATOM 3074 C CA . ARG A 1 404 ? 4.697 -0.408 -7.059 1.00 94.44 404 ARG A CA 1
ATOM 3075 C C . ARG A 1 404 ? 3.643 -1.415 -7.512 1.00 94.44 404 ARG A C 1
ATOM 3077 O O . ARG A 1 404 ? 3.358 -1.501 -8.702 1.00 94.44 404 ARG A O 1
ATOM 3084 N N . LEU A 1 405 ? 3.029 -2.130 -6.568 1.00 95.12 405 LEU A N 1
ATOM 3085 C CA . LEU A 1 405 ? 1.918 -3.051 -6.873 1.00 95.12 405 LEU A CA 1
ATOM 3086 C C . LEU A 1 405 ? 0.607 -2.299 -7.121 1.00 95.12 405 LEU A C 1
ATOM 3088 O O . LEU A 1 405 ? -0.200 -2.726 -7.935 1.00 95.12 405 LEU A O 1
ATOM 3092 N N . PHE A 1 406 ? 0.424 -1.171 -6.437 1.00 93.12 406 PHE A N 1
ATOM 3093 C CA . PHE A 1 406 ? -0.694 -0.255 -6.623 1.00 93.12 406 PHE A CA 1
ATOM 3094 C C . PHE A 1 406 ? -0.117 1.075 -7.109 1.00 93.12 406 PHE A C 1
ATOM 3096 O O . PHE A 1 406 ? 0.598 1.754 -6.369 1.00 93.12 406 PHE A O 1
ATOM 3103 N N . SER A 1 407 ? -0.350 1.408 -8.379 1.00 81.81 407 SER A N 1
ATOM 3104 C CA . SER A 1 407 ? 0.336 2.532 -9.045 1.00 81.81 407 SER A CA 1
ATOM 3105 C C . SER A 1 407 ? -0.484 3.824 -9.110 1.00 81.81 407 SER A C 1
ATOM 3107 O O . SER A 1 407 ? 0.076 4.879 -9.389 1.00 81.81 407 SER A O 1
ATOM 3109 N N . SER A 1 408 ? -1.786 3.760 -8.812 1.00 85.06 408 SER A N 1
ATOM 3110 C CA . SER A 1 408 ? -2.688 4.917 -8.826 1.00 85.06 408 SER A CA 1
ATOM 3111 C C . SER A 1 408 ? -2.586 5.768 -7.549 1.00 85.06 408 SER A C 1
ATOM 3113 O O . SER A 1 408 ? -2.669 5.250 -6.430 1.00 85.06 408 SER A O 1
ATOM 3115 N N . ASP A 1 409 ? -2.480 7.090 -7.729 1.00 84.31 409 ASP A N 1
ATOM 3116 C CA . ASP A 1 409 ? -2.425 8.115 -6.669 1.00 84.31 409 ASP A CA 1
ATOM 3117 C C . ASP A 1 409 ? -3.814 8.474 -6.070 1.00 84.31 409 ASP A C 1
ATOM 3119 O O . ASP A 1 409 ? -3.926 9.409 -5.273 1.00 84.31 409 ASP A O 1
ATOM 3123 N N . ARG A 1 410 ? -4.890 7.763 -6.448 1.00 90.81 410 ARG A N 1
ATOM 3124 C CA . ARG A 1 410 ? -6.251 7.922 -5.881 1.00 90.81 410 ARG A CA 1
ATOM 3125 C C . ARG A 1 410 ? -6.303 7.629 -4.378 1.00 90.81 410 ARG A C 1
ATOM 3127 O O . ARG A 1 410 ? -5.498 6.846 -3.872 1.00 90.81 410 ARG A O 1
ATOM 3134 N N . GLU A 1 411 ? -7.281 8.193 -3.666 1.00 93.19 411 GLU A N 1
ATOM 3135 C CA . GLU A 1 411 ? -7.447 7.902 -2.235 1.00 93.19 411 GLU A CA 1
ATOM 3136 C C . GLU A 1 411 ? -8.035 6.494 -2.053 1.00 93.19 411 GLU A C 1
ATOM 3138 O O . GLU A 1 411 ? -8.964 6.107 -2.758 1.00 93.19 411 GLU A O 1
ATOM 3143 N N . ILE A 1 412 ? -7.477 5.717 -1.118 1.00 96.44 412 ILE A N 1
ATOM 3144 C CA . ILE A 1 412 ? -7.986 4.387 -0.758 1.00 96.44 412 ILE A CA 1
ATOM 3145 C C . ILE A 1 412 ? -9.114 4.560 0.263 1.00 96.44 412 ILE A C 1
ATOM 3147 O O . ILE A 1 412 ? -8.874 4.997 1.395 1.00 96.44 412 ILE A O 1
ATOM 3151 N N . ASP A 1 413 ? -10.331 4.192 -0.131 1.00 96.44 413 ASP A N 1
ATOM 3152 C CA . ASP A 1 413 ? -11.543 4.296 0.687 1.00 96.44 413 ASP A CA 1
ATOM 3153 C C . ASP A 1 413 ? -12.114 2.934 1.118 1.00 96.44 413 ASP A C 1
ATOM 3155 O O . ASP A 1 413 ? -12.925 2.880 2.044 1.00 96.44 413 ASP A O 1
ATOM 3159 N N . GLY A 1 414 ? -11.630 1.828 0.545 1.00 97.69 414 GLY A N 1
ATOM 3160 C CA . GLY A 1 414 ? -11.952 0.475 0.993 1.00 97.69 414 GLY A CA 1
ATOM 3161 C C . GLY A 1 414 ? -10.769 -0.484 0.895 1.00 97.69 414 GLY A C 1
ATOM 3162 O O . GLY A 1 414 ? -9.926 -0.367 0.007 1.00 97.69 414 GLY A O 1
ATOM 3163 N N . ILE A 1 415 ? -10.694 -1.436 1.826 1.00 98.25 415 ILE A N 1
ATOM 3164 C CA . ILE A 1 415 ? -9.683 -2.502 1.833 1.00 98.25 415 ILE A CA 1
ATOM 3165 C C . ILE A 1 415 ? -10.361 -3.812 2.234 1.00 98.25 415 ILE A C 1
ATOM 3167 O O . ILE A 1 415 ? -10.948 -3.895 3.314 1.00 98.25 415 ILE A O 1
ATOM 3171 N N . ALA A 1 416 ? -10.222 -4.855 1.417 1.00 97.69 416 ALA A N 1
ATOM 3172 C CA . ALA A 1 416 ? -10.568 -6.220 1.800 1.00 97.69 416 ALA A CA 1
ATOM 3173 C C . ALA A 1 416 ? -9.310 -7.098 1.822 1.00 97.69 416 ALA A C 1
ATOM 3175 O O . ALA A 1 416 ? -8.518 -7.079 0.885 1.00 97.69 416 ALA A O 1
ATOM 3176 N N . VAL A 1 417 ? -9.126 -7.887 2.881 1.00 97.31 417 VAL A N 1
ATOM 3177 C CA . VAL A 1 417 ? -8.031 -8.863 3.006 1.00 97.31 417 VAL A CA 1
ATOM 3178 C C . VAL A 1 417 ? -8.629 -10.232 3.292 1.00 97.31 417 VAL A C 1
ATOM 3180 O O . VAL A 1 417 ? -9.373 -10.391 4.259 1.00 97.31 417 VAL A O 1
ATOM 3183 N N . ARG A 1 418 ? -8.282 -11.240 2.488 1.00 95.38 418 ARG A N 1
ATOM 3184 C CA . ARG A 1 418 ? -8.657 -12.643 2.719 1.00 95.38 418 ARG A CA 1
ATOM 3185 C C . ARG A 1 418 ? -7.404 -13.493 2.882 1.00 95.38 418 ARG A C 1
ATOM 3187 O O . ARG A 1 418 ? -6.497 -13.427 2.059 1.00 95.38 418 ARG A O 1
ATOM 3194 N N . ASN A 1 419 ? -7.338 -14.267 3.960 1.00 90.00 419 ASN A N 1
ATOM 3195 C CA . ASN A 1 419 ? -6.173 -15.072 4.327 1.00 90.00 419 ASN A CA 1
ATOM 3196 C C . ASN A 1 419 ? -6.652 -16.351 5.034 1.00 90.00 419 ASN A C 1
ATOM 3198 O O . ASN A 1 419 ? -6.949 -16.342 6.231 1.00 90.00 419 ASN A O 1
ATOM 3202 N N . GLY A 1 420 ? -6.810 -17.434 4.268 1.00 82.19 420 GLY A N 1
ATOM 3203 C CA . GLY A 1 420 ? -7.597 -18.595 4.699 1.00 82.19 420 GLY A CA 1
ATOM 3204 C C . GLY A 1 420 ? -9.059 -18.218 4.976 1.00 82.19 420 GLY A C 1
ATOM 3205 O O . GLY A 1 420 ? -9.629 -17.378 4.283 1.00 82.19 420 GLY A O 1
ATOM 3206 N N . ASP A 1 421 ? -9.654 -18.803 6.019 1.00 74.06 421 ASP A N 1
ATOM 3207 C CA . ASP A 1 421 ? -11.041 -18.524 6.433 1.00 74.06 421 ASP A CA 1
ATOM 3208 C C . ASP A 1 421 ? -11.240 -17.118 7.047 1.00 74.06 421 ASP A C 1
ATOM 3210 O O . ASP A 1 421 ? -12.369 -16.715 7.330 1.00 74.06 421 ASP A O 1
ATOM 3214 N N . ALA A 1 422 ? -10.160 -16.360 7.283 1.00 72.50 422 ALA A N 1
ATOM 3215 C CA . ALA A 1 422 ? -10.227 -15.014 7.841 1.00 72.50 422 ALA A CA 1
ATOM 3216 C C . ALA A 1 422 ? -10.406 -13.961 6.734 1.00 72.50 422 ALA A C 1
ATOM 3218 O O . ALA A 1 422 ? -9.505 -13.734 5.923 1.00 72.50 422 ALA A O 1
ATOM 3219 N N . GLY A 1 423 ? -11.561 -13.291 6.745 1.00 91.88 423 GLY A N 1
ATOM 3220 C CA . GLY A 1 423 ? -11.835 -12.084 5.965 1.00 91.88 423 GLY A CA 1
ATOM 3221 C C . GLY A 1 423 ? -11.839 -10.834 6.848 1.00 91.88 423 GLY A C 1
ATOM 3222 O O . GLY A 1 423 ? -12.481 -10.821 7.898 1.00 91.88 423 GLY A O 1
ATOM 3223 N N . ILE A 1 424 ? -11.135 -9.796 6.406 1.00 97.06 424 ILE A N 1
ATOM 3224 C CA . ILE A 1 424 ? -11.184 -8.422 6.917 1.00 97.06 424 ILE A CA 1
ATOM 3225 C C . ILE A 1 424 ? -11.797 -7.569 5.812 1.00 97.06 424 ILE A C 1
ATOM 3227 O O . ILE A 1 424 ? -11.326 -7.638 4.679 1.00 97.06 424 ILE A O 1
ATOM 3231 N N . GLU A 1 425 ? -12.795 -6.752 6.131 1.00 97.94 425 GLU A N 1
ATOM 3232 C CA . GLU A 1 425 ? -13.350 -5.755 5.206 1.00 97.94 425 GLU A CA 1
ATOM 3233 C C . GLU A 1 425 ? -13.429 -4.406 5.950 1.00 97.94 425 GLU A C 1
ATOM 3235 O O . GLU A 1 425 ? -13.899 -4.342 7.089 1.00 97.94 425 GLU A O 1
ATOM 3240 N N . LEU A 1 426 ? -12.871 -3.354 5.343 1.00 98.44 426 LEU A N 1
ATOM 3241 C CA . LEU A 1 426 ? -12.721 -1.998 5.882 1.00 98.44 426 LEU A CA 1
ATOM 3242 C C . LEU A 1 426 ? -13.288 -0.976 4.891 1.00 98.44 426 LEU A C 1
ATOM 3244 O O . LEU A 1 426 ? -12.954 -1.028 3.709 1.00 98.44 426 LEU A O 1
ATOM 3248 N N . GLU A 1 427 ? -14.064 -0.008 5.381 1.00 97.69 427 GLU A N 1
ATOM 3249 C CA . GLU A 1 427 ? -14.684 1.059 4.576 1.00 97.69 427 GLU A CA 1
ATOM 3250 C C . GLU A 1 427 ? -14.488 2.445 5.231 1.00 97.69 427 GLU A C 1
ATOM 3252 O O . GLU A 1 427 ? -14.567 2.584 6.457 1.00 97.69 427 GLU A O 1
ATOM 3257 N N . ARG A 1 428 ? -14.232 3.486 4.425 1.00 96.44 428 ARG A N 1
ATOM 3258 C CA . ARG A 1 428 ? -14.017 4.882 4.851 1.00 96.44 428 ARG A CA 1
ATOM 3259 C C . ARG A 1 428 ? -15.290 5.711 4.669 1.00 96.44 428 ARG A C 1
ATOM 3261 O O . ARG A 1 428 ? -15.520 6.325 3.629 1.00 96.44 428 ARG A O 1
ATOM 3268 N N . GLU A 1 429 ? -16.081 5.856 5.728 1.00 90.06 429 GLU A N 1
ATOM 3269 C CA . GLU A 1 429 ? -17.196 6.809 5.745 1.00 90.06 429 GLU A CA 1
ATOM 3270 C C . GLU A 1 429 ? -16.686 8.241 6.006 1.00 90.06 429 GLU A C 1
ATOM 3272 O O . GLU A 1 429 ? -16.671 8.754 7.131 1.00 90.06 429 GLU A O 1
ATOM 3277 N N . GLY A 1 430 ? -16.225 8.900 4.937 1.00 88.88 430 GLY A N 1
ATOM 3278 C CA . GLY A 1 430 ? -15.855 10.321 4.872 1.00 88.88 430 GLY A CA 1
ATOM 3279 C C . GLY A 1 430 ? -14.562 10.709 5.603 1.00 88.88 430 GLY A C 1
ATOM 3280 O O . GLY A 1 430 ? -13.669 11.295 5.003 1.00 88.88 430 GLY A O 1
ATOM 3281 N N . ARG A 1 431 ? -14.463 10.425 6.907 1.00 87.94 431 ARG A N 1
ATOM 3282 C CA . ARG A 1 431 ? -13.246 10.575 7.742 1.00 87.94 431 ARG A CA 1
ATOM 3283 C C . ARG A 1 431 ? -13.126 9.517 8.847 1.00 87.94 431 ARG A C 1
ATOM 3285 O O . ARG A 1 431 ? -12.279 9.649 9.726 1.00 87.94 431 ARG A O 1
ATOM 3292 N N . ARG A 1 432 ? -14.004 8.514 8.862 1.00 92.69 432 ARG A N 1
ATOM 3293 C CA . ARG A 1 432 ? -13.994 7.422 9.838 1.00 92.69 432 ARG A CA 1
ATOM 3294 C C . ARG A 1 432 ? -13.803 6.112 9.091 1.00 92.69 432 ARG A C 1
ATOM 3296 O O . ARG A 1 432 ? -14.553 5.835 8.163 1.00 92.69 432 ARG A O 1
ATOM 3303 N N . TRP A 1 433 ? -12.835 5.320 9.532 1.00 97.31 433 TRP A N 1
ATOM 3304 C CA . TRP A 1 433 ? -12.745 3.919 9.152 1.00 97.31 433 TRP A CA 1
ATOM 3305 C C . TRP A 1 433 ? -13.740 3.091 9.965 1.00 97.31 433 TRP A C 1
ATOM 3307 O O . TRP A 1 433 ? -13.867 3.264 11.182 1.00 97.31 433 TRP A O 1
ATOM 3317 N N . SER A 1 434 ? -14.421 2.182 9.284 1.00 97.38 434 SER A N 1
ATOM 3318 C CA . SER A 1 434 ? -15.304 1.172 9.856 1.00 97.38 434 SER A CA 1
ATOM 3319 C C . SER A 1 434 ? -14.791 -0.202 9.442 1.00 97.38 434 SER A C 1
ATOM 3321 O O . SER A 1 434 ? -14.479 -0.417 8.273 1.00 97.38 434 SER A O 1
ATOM 3323 N N . LEU A 1 435 ? -14.712 -1.131 10.392 1.00 97.88 435 LEU A N 1
ATOM 3324 C CA . LEU A 1 435 ? -14.562 -2.554 10.105 1.00 97.88 435 LEU A CA 1
ATOM 3325 C C . LEU A 1 435 ? -15.964 -3.107 9.830 1.00 97.88 435 LEU A C 1
ATOM 3327 O O . LEU A 1 435 ? -16.857 -2.927 10.658 1.00 97.88 435 LEU A O 1
ATOM 3331 N N . THR A 1 436 ? -16.172 -3.743 8.682 1.00 97.19 436 THR A N 1
ATOM 3332 C CA . THR A 1 436 ? -17.465 -4.321 8.276 1.00 97.19 436 THR A CA 1
ATOM 3333 C C . THR A 1 436 ? -17.471 -5.847 8.381 1.00 97.19 436 THR A C 1
ATOM 3335 O O . THR A 1 436 ? -18.494 -6.424 8.756 1.00 97.19 436 THR A O 1
ATOM 3338 N N . ALA A 1 437 ? -16.322 -6.495 8.160 1.00 96.00 437 ALA A N 1
ATOM 3339 C CA . ALA A 1 437 ? -16.097 -7.920 8.411 1.00 96.00 437 ALA A CA 1
ATOM 3340 C C . ALA A 1 437 ? -14.766 -8.146 9.160 1.00 96.00 437 ALA A C 1
ATOM 3342 O O . ALA A 1 437 ? -13.808 -7.407 8.925 1.00 96.00 437 ALA A O 1
ATOM 3343 N N . PRO A 1 438 ? -14.668 -9.151 10.057 1.00 94.69 438 PRO A N 1
ATOM 3344 C CA . PRO A 1 438 ? -15.672 -10.167 10.390 1.00 94.69 438 PRO A CA 1
ATOM 3345 C C . PRO A 1 438 ? -16.745 -9.692 11.388 1.00 94.69 438 PRO A C 1
ATOM 3347 O O . PRO A 1 438 ? -17.706 -10.417 11.637 1.00 94.69 438 PRO A O 1
ATOM 3350 N N . VAL A 1 439 ? -16.594 -8.493 11.960 1.00 94.62 439 VAL A N 1
ATOM 3351 C CA . VAL A 1 439 ? -17.567 -7.846 12.854 1.00 94.62 439 VAL A CA 1
ATOM 3352 C C . VAL A 1 439 ? -17.710 -6.369 12.501 1.00 94.62 439 VAL A C 1
ATOM 3354 O O . VAL A 1 439 ? -16.734 -5.730 12.113 1.00 94.62 439 VAL A O 1
ATOM 3357 N N . ALA A 1 440 ? -18.920 -5.831 12.662 1.00 96.12 440 ALA A N 1
ATOM 3358 C CA . ALA A 1 440 ? -19.219 -4.426 12.407 1.00 96.12 440 ALA A CA 1
ATOM 3359 C C . ALA A 1 440 ? -18.755 -3.560 13.592 1.00 96.12 440 ALA A C 1
ATOM 3361 O O . ALA A 1 440 ? -19.424 -3.517 14.622 1.00 96.12 440 ALA A O 1
ATOM 3362 N N . SER A 1 441 ? -17.610 -2.887 13.458 1.00 97.19 441 SER A N 1
ATOM 3363 C CA . SER A 1 441 ? -16.973 -2.118 14.536 1.00 97.19 441 SER A CA 1
ATOM 3364 C C . SER A 1 441 ? -16.292 -0.838 14.025 1.00 97.19 441 SER A C 1
ATOM 3366 O O . SER A 1 441 ? -16.118 -0.628 12.825 1.00 97.19 441 SER A O 1
ATOM 3368 N N . ARG A 1 442 ? -15.886 0.044 14.944 1.00 96.81 442 ARG A N 1
ATOM 3369 C CA . ARG A 1 442 ? -15.061 1.223 14.632 1.00 96.81 442 ARG A CA 1
ATOM 3370 C C . ARG A 1 442 ? -13.653 0.770 14.241 1.00 96.81 442 ARG A C 1
ATOM 3372 O O . ARG A 1 442 ? -13.033 0.033 15.003 1.00 96.81 442 ARG A O 1
ATOM 3379 N N . GLY A 1 443 ? -13.131 1.248 13.114 1.00 97.31 443 GLY A N 1
ATOM 3380 C CA . GLY A 1 443 ? -11.723 1.068 12.764 1.00 97.31 443 GLY A CA 1
ATOM 3381 C C . GLY A 1 443 ? -10.826 2.055 13.521 1.00 97.31 443 GLY A C 1
ATOM 3382 O O . GLY A 1 443 ? -11.179 3.230 13.640 1.00 97.31 443 GLY A O 1
ATOM 3383 N N . ASP A 1 444 ? -9.670 1.602 14.011 1.00 97.12 444 ASP A N 1
ATOM 3384 C CA . ASP A 1 444 ? -8.621 2.486 14.533 1.00 97.12 444 ASP A CA 1
ATOM 3385 C C . ASP A 1 444 ? -7.996 3.239 13.359 1.00 97.12 444 ASP A C 1
ATOM 3387 O O . ASP A 1 444 ? -7.226 2.678 12.575 1.00 97.12 444 ASP A O 1
ATOM 3391 N N . ALA A 1 445 ? -8.317 4.526 13.237 1.00 94.94 445 ALA A N 1
ATOM 3392 C CA . ALA A 1 445 ? -7.814 5.341 12.137 1.00 94.94 445 ALA A CA 1
ATOM 3393 C C . ALA A 1 445 ? -6.277 5.331 12.063 1.00 94.94 445 ALA A C 1
ATOM 3395 O O . ALA A 1 445 ? -5.721 5.370 10.971 1.00 94.94 445 ALA A O 1
ATOM 3396 N N . THR A 1 446 ? -5.586 5.194 13.199 1.00 95.00 446 THR A N 1
ATOM 3397 C CA . THR A 1 446 ? -4.117 5.203 13.267 1.00 95.00 446 THR A CA 1
ATOM 3398 C C . THR A 1 446 ? -3.487 4.002 12.567 1.00 95.00 446 THR A C 1
ATOM 3400 O O . THR A 1 446 ? -2.495 4.152 11.853 1.00 95.00 446 THR A O 1
ATOM 3403 N N . THR A 1 447 ? -4.028 2.799 12.774 1.00 96.56 447 THR A N 1
ATOM 3404 C CA . THR A 1 447 ? -3.470 1.572 12.194 1.00 96.56 447 THR A CA 1
ATOM 3405 C C . THR A 1 447 ? -4.009 1.326 10.790 1.00 96.56 447 THR A C 1
ATOM 3407 O O . THR A 1 447 ? -3.253 0.848 9.943 1.00 96.56 447 THR A O 1
ATOM 3410 N N . VAL A 1 448 ? -5.254 1.723 10.495 1.00 97.62 448 VAL A N 1
ATOM 3411 C CA . VAL A 1 448 ? -5.810 1.630 9.137 1.00 97.62 448 VAL A CA 1
ATOM 3412 C C . VAL A 1 448 ? -5.159 2.648 8.191 1.00 97.62 448 VAL A C 1
ATOM 3414 O O . VAL A 1 448 ? -4.730 2.251 7.112 1.00 97.62 448 VAL A O 1
ATOM 3417 N N . ASP A 1 449 ? -4.954 3.913 8.585 1.00 96.31 449 ASP A N 1
ATOM 3418 C CA . ASP A 1 449 ? -4.170 4.861 7.767 1.00 96.31 449 ASP A CA 1
ATOM 3419 C C . ASP A 1 449 ? -2.694 4.425 7.649 1.00 96.31 449 ASP A C 1
ATOM 3421 O O . ASP A 1 449 ? -2.035 4.689 6.641 1.00 96.31 449 ASP A O 1
ATOM 3425 N N . GLY A 1 450 ? -2.180 3.687 8.641 1.00 96.38 450 GLY A N 1
ATOM 3426 C CA . GLY A 1 450 ? -0.897 2.986 8.555 1.00 96.38 450 GLY A CA 1
ATOM 3427 C C . GLY A 1 450 ? -0.873 1.924 7.448 1.00 96.38 450 GLY A C 1
ATOM 3428 O O . GLY A 1 450 ? 0.054 1.915 6.640 1.00 96.38 450 GLY A O 1
ATOM 3429 N N . LEU A 1 451 ? -1.906 1.076 7.367 1.00 96.88 451 LEU A N 1
ATOM 3430 C CA . LEU A 1 451 ? -2.079 0.067 6.315 1.00 96.88 451 LEU A CA 1
ATOM 3431 C C . LEU A 1 451 ? -2.251 0.711 4.930 1.00 96.88 451 LEU A C 1
ATOM 3433 O O . LEU A 1 451 ? -1.565 0.316 3.992 1.00 96.88 451 LEU A O 1
ATOM 3437 N N . VAL A 1 452 ? -3.078 1.753 4.809 1.00 96.62 452 VAL A N 1
ATOM 3438 C CA . VAL A 1 452 ? -3.212 2.577 3.589 1.00 96.62 452 VAL A CA 1
ATOM 3439 C C . VAL A 1 452 ? -1.852 3.130 3.160 1.00 96.62 452 VAL A C 1
ATOM 3441 O O . VAL A 1 452 ? -1.474 3.037 1.994 1.00 96.62 452 VAL A O 1
ATOM 3444 N N . GLY A 1 453 ? -1.070 3.648 4.111 1.00 95.56 453 GLY A N 1
ATOM 3445 C CA . GLY A 1 453 ? 0.285 4.141 3.878 1.00 95.56 453 GLY A CA 1
ATOM 3446 C C . GLY A 1 453 ? 1.319 3.056 3.547 1.00 95.56 453 GLY A C 1
ATOM 3447 O O . GLY A 1 453 ? 2.407 3.399 3.077 1.00 95.56 453 GLY A O 1
ATOM 3448 N N . ILE A 1 454 ? 1.023 1.777 3.782 1.00 95.69 454 ILE A N 1
ATOM 3449 C CA . ILE A 1 454 ? 1.814 0.644 3.282 1.00 95.69 454 ILE A CA 1
ATOM 3450 C C . ILE A 1 454 ? 1.362 0.317 1.855 1.00 95.69 454 ILE A C 1
ATOM 3452 O O . ILE A 1 454 ? 2.197 0.299 0.957 1.00 95.69 454 ILE A O 1
ATOM 3456 N N . LEU A 1 455 ? 0.056 0.153 1.622 1.00 96.31 455 LEU A N 1
ATOM 3457 C CA . LEU A 1 455 ? -0.527 -0.179 0.315 1.00 96.31 455 LEU A CA 1
ATOM 3458 C C . LEU A 1 455 ? -0.191 0.866 -0.762 1.00 96.31 455 LEU A C 1
ATOM 3460 O O . LEU A 1 455 ? 0.297 0.508 -1.827 1.00 96.31 455 LEU A O 1
ATOM 3464 N N . GLY A 1 456 ? -0.324 2.163 -0.476 1.00 94.44 456 GLY A N 1
ATOM 3465 C CA . GLY A 1 456 ? 0.031 3.236 -1.419 1.00 94.44 456 GLY A CA 1
ATOM 3466 C C . GLY A 1 456 ? 1.534 3.386 -1.714 1.00 94.44 456 GLY A C 1
ATOM 3467 O O . GLY A 1 456 ? 1.929 4.294 -2.442 1.00 94.44 456 GLY A O 1
ATOM 3468 N N . ARG A 1 457 ? 2.397 2.551 -1.115 1.00 93.88 457 ARG A N 1
ATOM 3469 C CA . ARG A 1 457 ? 3.860 2.548 -1.310 1.00 93.88 457 ARG A CA 1
ATOM 3470 C C . ARG A 1 457 ? 4.452 1.135 -1.365 1.00 93.88 457 ARG A C 1
ATOM 3472 O O . ARG A 1 457 ? 5.658 0.983 -1.186 1.00 93.88 457 ARG A O 1
ATOM 3479 N N . VAL A 1 458 ? 3.631 0.101 -1.557 1.00 96.62 458 VAL A N 1
ATOM 3480 C CA . VAL A 1 458 ? 4.136 -1.273 -1.558 1.00 96.62 458 VAL A CA 1
ATOM 3481 C C . VAL A 1 458 ? 4.842 -1.566 -2.875 1.00 96.62 458 VAL A C 1
ATOM 3483 O O . VAL A 1 458 ? 4.257 -1.442 -3.952 1.00 96.62 458 VAL A O 1
ATOM 3486 N N . GLU A 1 459 ? 6.104 -1.970 -2.777 1.00 96.19 459 GLU A N 1
ATOM 3487 C CA . GLU A 1 459 ? 6.937 -2.357 -3.911 1.00 96.19 459 GLU A CA 1
ATOM 3488 C C . GLU A 1 459 ? 7.300 -3.843 -3.835 1.00 96.19 459 GLU A C 1
ATOM 3490 O O . GLU A 1 459 ? 7.399 -4.416 -2.748 1.00 96.19 459 GLU A O 1
ATOM 3495 N N . HIS A 1 460 ? 7.512 -4.475 -4.990 1.00 95.62 460 HIS A N 1
ATOM 3496 C CA . HIS A 1 460 ? 8.065 -5.827 -5.056 1.00 95.62 460 HIS A CA 1
ATOM 3497 C C . HIS A 1 460 ? 9.600 -5.815 -5.116 1.00 95.62 460 HIS A C 1
ATOM 3499 O O . HIS A 1 460 ? 10.216 -4.896 -5.663 1.00 95.62 460 HIS A O 1
ATOM 3505 N N . ASP A 1 461 ? 10.238 -6.868 -4.599 1.00 93.00 461 ASP A N 1
ATOM 3506 C CA . ASP A 1 461 ? 11.700 -6.930 -4.468 1.00 93.00 461 ASP A CA 1
ATOM 3507 C C . ASP A 1 461 ? 12.392 -7.755 -5.576 1.00 93.00 461 ASP A C 1
ATOM 3509 O O . ASP A 1 461 ? 13.621 -7.775 -5.674 1.00 93.00 461 ASP A O 1
ATOM 3513 N N . GLY A 1 462 ? 11.622 -8.377 -6.478 1.00 90.56 462 GLY A N 1
ATOM 3514 C CA . GLY A 1 462 ? 12.133 -8.937 -7.736 1.00 90.56 462 GLY A CA 1
ATOM 3515 C C . GLY A 1 462 ? 11.045 -9.307 -8.748 1.00 90.56 462 GLY A C 1
ATOM 3516 O O . GLY A 1 462 ? 9.913 -9.590 -8.364 1.00 90.56 462 GLY A O 1
ATOM 3517 N N . PHE A 1 463 ? 11.393 -9.313 -10.038 1.00 91.56 463 PHE A N 1
ATOM 3518 C CA . PHE A 1 463 ? 10.569 -9.880 -11.115 1.00 91.56 463 PHE A CA 1
ATOM 3519 C C . PHE A 1 463 ? 10.839 -11.385 -11.235 1.00 91.56 463 PHE A C 1
ATOM 3521 O O . PHE A 1 463 ? 11.991 -11.806 -11.122 1.00 91.56 463 PHE A O 1
ATOM 3528 N N . ILE A 1 464 ? 9.803 -12.192 -11.482 1.00 92.56 464 ILE A N 1
ATOM 3529 C CA . ILE A 1 464 ? 9.914 -13.655 -11.601 1.00 92.56 464 ILE A CA 1
ATOM 3530 C C . ILE A 1 464 ? 9.526 -14.129 -13.004 1.00 92.56 464 ILE A C 1
ATOM 3532 O O . ILE A 1 464 ? 10.316 -14.817 -13.653 1.00 92.56 464 ILE A O 1
ATOM 3536 N N . ARG A 1 465 ? 8.333 -13.765 -13.492 1.00 90.88 465 ARG A N 1
ATOM 3537 C CA . ARG A 1 465 ? 7.820 -14.231 -14.789 1.00 90.88 465 ARG A CA 1
ATOM 3538 C C . ARG A 1 465 ? 6.903 -13.203 -15.445 1.00 90.88 465 ARG A C 1
ATOM 3540 O O . ARG A 1 465 ? 6.074 -12.617 -14.765 1.00 90.88 465 ARG A O 1
ATOM 3547 N N . ASP A 1 466 ? 7.012 -13.084 -16.763 1.00 90.00 466 ASP A N 1
ATOM 3548 C CA . ASP A 1 466 ? 6.131 -12.291 -17.625 1.00 90.00 466 ASP A CA 1
ATOM 3549 C C . ASP A 1 466 ? 5.324 -13.217 -18.557 1.00 90.00 466 ASP A C 1
ATOM 3551 O O . ASP A 1 466 ? 5.758 -14.342 -18.842 1.00 90.00 466 ASP A O 1
ATOM 3555 N N . GLY A 1 467 ? 4.214 -12.702 -19.094 1.00 86.50 467 GLY A N 1
ATOM 3556 C CA . GLY A 1 467 ? 3.478 -13.290 -20.221 1.00 86.50 467 GLY A CA 1
ATOM 3557 C C . GLY A 1 467 ? 2.456 -14.350 -19.808 1.00 86.50 467 GLY A C 1
ATOM 3558 O O . GLY A 1 467 ? 1.888 -14.277 -18.722 1.00 86.50 467 GLY A O 1
ATOM 3559 N N . ASP A 1 468 ? 2.212 -15.337 -20.673 1.00 86.44 468 ASP A N 1
ATOM 3560 C CA . ASP A 1 468 ? 1.374 -16.490 -20.324 1.00 86.44 468 ASP A CA 1
ATOM 3561 C C . ASP A 1 468 ? 2.127 -17.447 -19.382 1.00 86.44 468 ASP A C 1
ATOM 3563 O O . ASP A 1 468 ? 3.288 -17.812 -19.616 1.00 86.44 468 ASP A O 1
ATOM 3567 N N . PHE A 1 469 ? 1.468 -17.836 -18.290 1.00 89.19 469 PHE A N 1
ATOM 3568 C CA . PHE A 1 469 ? 1.986 -18.778 -17.308 1.00 89.19 469 PHE A CA 1
ATOM 3569 C C . PHE A 1 469 ? 0.879 -19.438 -16.476 1.00 89.19 469 PHE A C 1
ATOM 3571 O O . PHE A 1 469 ? -0.128 -18.846 -16.092 1.00 89.19 469 PHE A O 1
ATOM 3578 N N . ASP A 1 470 ? 1.138 -20.687 -16.106 1.00 93.75 470 ASP A N 1
ATOM 3579 C CA . ASP A 1 470 ? 0.311 -21.485 -15.205 1.00 93.75 470 ASP A CA 1
ATOM 3580 C C . ASP A 1 470 ? 0.374 -20.930 -13.765 1.00 93.75 470 ASP A C 1
ATOM 3582 O O . ASP A 1 470 ? 1.304 -21.211 -13.001 1.00 93.75 470 ASP A O 1
ATOM 3586 N N . ARG A 1 471 ? -0.632 -20.118 -13.403 1.00 95.56 471 ARG A N 1
ATOM 3587 C CA . ARG A 1 471 ? -0.787 -19.461 -12.088 1.00 95.56 471 ARG A CA 1
ATOM 3588 C C . ARG A 1 471 ? -0.703 -20.437 -10.909 1.00 95.56 471 ARG A C 1
ATOM 3590 O O . ARG A 1 471 ? -0.200 -20.066 -9.844 1.00 95.56 471 ARG A O 1
ATOM 3597 N N . ALA A 1 472 ? -1.151 -21.683 -11.085 1.00 96.19 472 ALA A N 1
ATOM 3598 C CA . ALA A 1 472 ? -1.166 -22.681 -10.019 1.00 96.19 472 ALA A CA 1
ATOM 3599 C C . ALA A 1 472 ? 0.256 -23.094 -9.593 1.00 96.19 472 ALA A C 1
ATOM 3601 O O . ALA A 1 472 ? 0.486 -23.359 -8.413 1.00 96.19 472 ALA A O 1
ATOM 3602 N N . ARG A 1 473 ? 1.248 -23.047 -10.499 1.00 95.75 473 ARG A N 1
ATOM 3603 C CA . ARG A 1 473 ? 2.670 -23.315 -10.171 1.00 95.75 473 ARG A CA 1
ATOM 3604 C C . ARG A 1 473 ? 3.252 -22.320 -9.173 1.00 95.75 473 ARG A C 1
ATOM 3606 O O . ARG A 1 473 ? 4.131 -22.676 -8.394 1.00 95.75 473 ARG A O 1
ATOM 3613 N N . PHE A 1 474 ? 2.749 -21.090 -9.191 1.00 96.56 474 PHE A N 1
ATOM 3614 C CA . PHE A 1 474 ? 3.129 -20.026 -8.265 1.00 96.56 474 PHE A CA 1
ATOM 3615 C C . PHE A 1 474 ? 2.205 -19.961 -7.038 1.00 96.56 474 PHE A C 1
ATOM 3617 O O . PHE A 1 474 ? 2.393 -19.105 -6.177 1.00 96.56 474 PHE A O 1
ATOM 3624 N N . GLY A 1 475 ? 1.210 -20.852 -6.935 1.00 96.12 475 GLY A N 1
ATOM 3625 C CA . GLY A 1 475 ? 0.189 -20.827 -5.885 1.00 96.12 475 GLY A CA 1
ATOM 3626 C C . GLY A 1 475 ? -0.703 -19.584 -5.929 1.00 96.12 475 GLY A C 1
ATOM 3627 O O . GLY A 1 475 ? -1.147 -19.136 -4.880 1.00 96.12 475 GLY A O 1
ATOM 3628 N N . LEU A 1 476 ? -0.897 -18.991 -7.113 1.00 96.88 476 LEU A N 1
ATOM 3629 C CA . LEU A 1 476 ? -1.746 -17.810 -7.329 1.00 96.88 476 LEU A CA 1
ATOM 3630 C C . LEU A 1 476 ? -3.183 -18.183 -7.737 1.00 96.88 476 LEU A C 1
ATOM 3632 O O . LEU A 1 476 ? -4.027 -17.304 -7.861 1.00 96.88 476 LEU A O 1
ATOM 3636 N N . GLU A 1 477 ? -3.452 -19.472 -7.956 1.00 95.69 477 GLU A N 1
ATOM 3637 C CA . GLU A 1 477 ? -4.751 -20.006 -8.372 1.00 95.69 477 GLU A CA 1
ATOM 3638 C C . GLU A 1 477 ? -4.978 -21.396 -7.729 1.00 95.69 477 GLU A C 1
ATOM 3640 O O . GLU A 1 477 ? -4.401 -22.382 -8.199 1.00 95.69 477 GLU A O 1
ATOM 3645 N N . PRO A 1 478 ? -5.766 -21.501 -6.639 1.00 94.69 478 PRO A N 1
ATOM 3646 C CA . PRO A 1 478 ? -6.243 -20.389 -5.813 1.00 94.69 478 PRO A CA 1
ATOM 3647 C C . PRO A 1 478 ? -5.076 -19.684 -5.086 1.00 94.69 478 PRO A C 1
ATOM 3649 O O . PRO A 1 478 ? -4.071 -20.336 -4.783 1.00 94.69 478 PRO A O 1
ATOM 3652 N N . PRO A 1 479 ? -5.190 -18.380 -4.777 1.00 96.38 479 PRO A N 1
ATOM 3653 C CA . PRO A 1 479 ? -4.196 -17.661 -3.984 1.00 96.38 479 PRO A CA 1
ATOM 3654 C C . PRO A 1 479 ? -4.171 -18.140 -2.522 1.00 96.38 479 PRO A C 1
ATOM 3656 O O . PRO A 1 479 ? -5.157 -18.653 -1.993 1.00 96.38 479 PRO A O 1
ATOM 3659 N N . VAL A 1 480 ? -3.039 -17.934 -1.844 1.00 94.75 480 VAL A N 1
ATOM 3660 C CA . VAL A 1 480 ? -2.879 -18.189 -0.399 1.00 94.75 480 VAL A CA 1
ATOM 3661 C C . VAL A 1 480 ? -3.475 -17.045 0.428 1.00 94.75 480 VAL A C 1
ATOM 3663 O O . VAL A 1 480 ? -4.081 -17.287 1.471 1.00 94.75 480 VAL A O 1
ATOM 3666 N N . ALA A 1 481 ? -3.313 -15.809 -0.045 1.00 96.12 481 ALA A N 1
ATOM 3667 C CA . ALA A 1 481 ? -3.989 -14.630 0.479 1.00 96.12 481 ALA A CA 1
ATOM 3668 C C . ALA A 1 481 ? -4.277 -13.630 -0.652 1.00 96.12 481 ALA A C 1
ATOM 3670 O O . ALA A 1 481 ? -3.614 -13.633 -1.689 1.00 96.12 481 ALA A O 1
ATOM 3671 N N . GLU A 1 482 ? -5.264 -12.770 -0.445 1.00 96.81 482 GLU A N 1
ATOM 3672 C CA . GLU A 1 482 ? -5.760 -11.803 -1.423 1.00 96.81 482 GLU A CA 1
ATOM 3673 C C . GLU A 1 482 ? -5.998 -10.459 -0.730 1.00 96.81 482 GLU A C 1
ATOM 3675 O O . GLU A 1 482 ? -6.521 -10.425 0.387 1.00 96.81 482 GLU A O 1
ATOM 3680 N N . ILE A 1 483 ? -5.601 -9.363 -1.379 1.00 98.00 483 ILE A N 1
ATOM 3681 C CA . ILE A 1 483 ? -5.838 -7.994 -0.910 1.00 98.00 483 ILE A CA 1
ATOM 3682 C C . ILE A 1 483 ? -6.492 -7.205 -2.039 1.00 98.00 483 ILE A C 1
ATOM 3684 O O . ILE A 1 483 ? -5.882 -7.010 -3.087 1.00 98.00 483 ILE A O 1
ATOM 3688 N N . GLU A 1 484 ? -7.714 -6.741 -1.821 1.00 97.69 484 GLU A N 1
ATOM 3689 C CA . GLU A 1 484 ? -8.443 -5.856 -2.726 1.00 97.69 484 GLU A CA 1
ATOM 3690 C C . GLU A 1 484 ? -8.452 -4.435 -2.151 1.00 97.69 484 GLU A C 1
ATOM 3692 O O . GLU A 1 484 ? -8.665 -4.233 -0.953 1.00 97.69 484 GLU A O 1
ATOM 3697 N N . VAL A 1 485 ? -8.181 -3.457 -3.010 1.00 98.00 485 VAL A N 1
ATOM 3698 C CA . VAL A 1 485 ? -8.099 -2.031 -2.694 1.00 98.00 485 VAL A CA 1
ATOM 3699 C C . VAL A 1 485 ? -9.160 -1.306 -3.512 1.00 98.00 485 VAL A C 1
ATOM 3701 O O . VAL A 1 485 ? -9.091 -1.320 -4.740 1.00 98.00 485 VAL A O 1
ATOM 3704 N N . SER A 1 486 ? -10.106 -0.662 -2.833 1.00 96.88 486 SER A N 1
ATOM 3705 C CA . SER A 1 486 ? -11.114 0.226 -3.425 1.00 96.88 486 SER A CA 1
ATOM 3706 C C . SER A 1 486 ? -10.688 1.686 -3.299 1.00 96.88 486 SER A C 1
ATOM 3708 O O . SER A 1 486 ? -9.977 2.060 -2.356 1.00 96.88 486 SER A O 1
ATOM 3710 N N . ARG A 1 487 ? -11.093 2.499 -4.277 1.00 95.00 487 ARG A N 1
ATOM 3711 C CA . ARG A 1 487 ? -10.654 3.889 -4.438 1.00 95.00 487 ARG A CA 1
ATOM 3712 C C . ARG A 1 487 ? -11.816 4.861 -4.615 1.00 95.00 487 ARG A C 1
ATOM 3714 O O . ARG A 1 487 ? -12.878 4.488 -5.107 1.00 95.00 487 ARG A O 1
ATOM 3721 N N . ASP A 1 488 ? -11.550 6.138 -4.334 1.00 93.31 488 ASP A N 1
ATOM 3722 C CA . ASP A 1 488 ? -12.529 7.239 -4.341 1.00 93.31 488 ASP A CA 1
ATOM 3723 C C . ASP A 1 488 ? -13.232 7.507 -5.692 1.00 93.31 488 ASP A C 1
ATOM 3725 O O . ASP A 1 488 ? -14.283 8.153 -5.730 1.00 93.31 488 ASP A O 1
ATOM 3729 N N . ASP A 1 489 ? -12.699 6.988 -6.803 1.00 93.19 489 ASP A N 1
ATOM 3730 C CA . ASP A 1 489 ? -13.332 7.013 -8.131 1.00 93.19 489 ASP A CA 1
ATOM 3731 C C . ASP A 1 489 ? -14.134 5.740 -8.483 1.00 93.19 489 ASP A C 1
ATOM 3733 O O . ASP A 1 489 ? -14.720 5.650 -9.565 1.00 93.19 489 ASP A O 1
ATOM 3737 N N . GLY A 1 490 ? -14.213 4.779 -7.560 1.00 92.94 490 GLY A N 1
ATOM 3738 C CA . GLY A 1 490 ? -14.896 3.496 -7.721 1.00 92.94 490 GLY A CA 1
ATOM 3739 C C . GLY A 1 490 ? -14.078 2.422 -8.443 1.00 92.94 490 GLY A C 1
ATOM 3740 O O . GLY A 1 490 ? -14.640 1.380 -8.787 1.00 92.94 490 GLY A O 1
ATOM 3741 N N . THR A 1 491 ? -12.785 2.651 -8.699 1.00 93.94 491 THR A N 1
ATOM 3742 C CA . THR A 1 491 ? -11.881 1.607 -9.207 1.00 93.94 491 THR A CA 1
ATOM 3743 C C . THR A 1 491 ? -11.462 0.631 -8.105 1.00 93.94 491 THR A C 1
ATOM 3745 O O . THR A 1 491 ? -11.396 0.991 -6.927 1.00 93.94 491 THR A O 1
ATOM 3748 N N . THR A 1 492 ? -11.176 -0.615 -8.493 1.00 95.69 492 THR A N 1
ATOM 3749 C CA . THR A 1 492 ? -10.619 -1.643 -7.607 1.00 95.69 492 THR A CA 1
ATOM 3750 C C . THR A 1 492 ? -9.353 -2.257 -8.206 1.00 95.69 492 THR A C 1
ATOM 3752 O O . THR A 1 492 ? -9.305 -2.585 -9.391 1.00 95.69 492 THR A O 1
ATOM 3755 N N . GLU A 1 493 ? -8.317 -2.420 -7.383 1.00 96.38 493 GLU A N 1
ATOM 3756 C CA . GLU A 1 493 ? -7.081 -3.142 -7.716 1.00 96.38 493 GLU A CA 1
ATOM 3757 C C . GLU A 1 493 ? -6.918 -4.331 -6.759 1.00 96.38 493 GLU A C 1
ATOM 3759 O O . GLU A 1 493 ? -7.257 -4.234 -5.579 1.00 96.38 493 GLU A O 1
ATOM 3764 N N . ARG A 1 494 ? -6.389 -5.463 -7.243 1.00 97.38 494 ARG A N 1
ATOM 3765 C CA . ARG A 1 494 ? -6.365 -6.721 -6.479 1.00 97.38 494 ARG A CA 1
ATOM 3766 C C . ARG A 1 494 ? -4.990 -7.383 -6.522 1.00 97.38 494 ARG A C 1
ATOM 3768 O O . ARG A 1 494 ? -4.489 -7.711 -7.592 1.00 97.38 494 ARG A O 1
ATOM 3775 N N . LEU A 1 495 ? -4.381 -7.584 -5.358 1.00 98.12 495 LEU A N 1
ATOM 3776 C CA . LEU A 1 495 ? -3.090 -8.243 -5.177 1.00 98.12 495 LEU A CA 1
ATOM 3777 C C . LEU A 1 495 ? -3.299 -9.684 -4.704 1.00 98.12 495 LEU A C 1
ATOM 3779 O O . LEU A 1 495 ? -3.820 -9.928 -3.616 1.00 98.12 495 LEU A O 1
ATOM 3783 N N . LEU A 1 496 ? -2.838 -10.635 -5.511 1.00 98.00 496 LEU A N 1
ATOM 3784 C CA . LEU A 1 496 ? -2.824 -12.059 -5.197 1.00 98.00 496 LEU A CA 1
ATOM 3785 C C . LEU A 1 496 ? -1.467 -12.434 -4.592 1.00 98.00 496 LEU A C 1
ATOM 3787 O O . LEU A 1 496 ? -0.426 -12.096 -5.154 1.00 98.00 496 LEU A O 1
ATOM 3791 N N . ILE A 1 497 ? -1.471 -13.154 -3.470 1.00 97.62 497 ILE A N 1
ATOM 3792 C CA . ILE A 1 497 ? -0.279 -13.634 -2.756 1.00 97.62 497 ILE A CA 1
ATOM 3793 C C . ILE A 1 497 ? -0.313 -15.164 -2.742 1.00 97.62 497 ILE A C 1
ATOM 3795 O O . ILE A 1 497 ? -1.304 -15.764 -2.325 1.00 97.62 497 ILE A O 1
ATOM 3799 N N . GLY A 1 498 ? 0.767 -15.806 -3.187 1.00 96.88 498 GLY A N 1
ATOM 3800 C CA . GLY A 1 498 ? 0.790 -17.237 -3.478 1.00 96.88 498 GLY A CA 1
ATOM 3801 C C . GLY A 1 498 ? 1.782 -18.076 -2.672 1.00 96.88 498 GLY A C 1
ATOM 3802 O O . GLY A 1 498 ? 1.945 -17.941 -1.453 1.00 96.88 498 GLY A O 1
ATOM 3803 N N . GLY A 1 499 ? 2.417 -19.021 -3.364 1.00 95.75 499 GLY A N 1
ATOM 3804 C CA . GLY A 1 499 ? 3.357 -19.989 -2.805 1.00 95.75 499 GLY A CA 1
ATOM 3805 C C . GLY A 1 499 ? 4.705 -19.382 -2.380 1.00 95.75 499 GLY A C 1
ATOM 3806 O O . GLY A 1 499 ? 4.987 -18.217 -2.675 1.00 95.75 499 GLY A O 1
ATOM 3807 N N . PRO A 1 500 ? 5.551 -20.154 -1.670 1.00 95.06 500 PRO A N 1
ATOM 3808 C CA . PRO A 1 500 ? 6.896 -19.726 -1.286 1.00 95.06 500 PRO A CA 1
ATOM 3809 C C . PRO A 1 500 ? 7.773 -19.420 -2.506 1.00 95.06 500 PRO A C 1
ATOM 3811 O O . PRO A 1 500 ? 7.931 -20.270 -3.380 1.00 95.06 500 PRO A O 1
ATOM 3814 N N . ALA A 1 501 ? 8.392 -18.241 -2.524 1.00 92.00 501 ALA A N 1
ATOM 3815 C CA . ALA A 1 501 ? 9.357 -17.826 -3.546 1.00 92.00 501 ALA A CA 1
ATOM 3816 C C . ALA A 1 501 ? 10.819 -18.155 -3.174 1.00 92.00 501 ALA A C 1
ATOM 3818 O O . ALA A 1 501 ? 11.751 -17.715 -3.846 1.00 92.00 501 ALA A O 1
ATOM 3819 N N . GLY A 1 502 ? 11.031 -18.934 -2.109 1.00 84.50 502 GLY A N 1
ATOM 3820 C CA . GLY A 1 502 ? 12.343 -19.362 -1.636 1.00 84.50 502 GLY A CA 1
ATOM 3821 C C . GLY A 1 502 ? 12.279 -20.660 -0.826 1.00 84.50 502 GLY A C 1
ATOM 3822 O O . GLY A 1 502 ? 11.232 -21.045 -0.312 1.00 84.50 502 GLY A O 1
ATOM 3823 N N . LEU A 1 503 ? 13.423 -21.344 -0.709 1.00 78.81 503 LEU A N 1
ATOM 3824 C CA . LEU A 1 503 ? 13.564 -22.586 0.072 1.00 78.81 503 LEU A CA 1
ATOM 3825 C C . LEU A 1 503 ? 13.735 -22.349 1.585 1.00 78.81 503 LEU A C 1
ATOM 3827 O O . LEU A 1 503 ? 13.632 -23.292 2.366 1.00 78.81 503 LEU A O 1
ATOM 3831 N N . VAL A 1 504 ? 14.073 -21.118 1.989 1.00 80.56 504 VAL A N 1
ATOM 3832 C CA . VAL A 1 504 ? 14.457 -20.762 3.371 1.00 80.56 504 VAL A CA 1
ATOM 3833 C C . VAL A 1 504 ? 13.876 -19.412 3.805 1.00 80.56 504 VAL A C 1
ATOM 3835 O O . VAL A 1 504 ? 13.475 -19.275 4.960 1.00 80.56 504 VAL A O 1
ATOM 3838 N N . SER A 1 505 ? 13.809 -18.420 2.909 1.00 81.75 505 SER A N 1
ATOM 3839 C CA . SER A 1 505 ? 13.072 -17.179 3.161 1.00 81.75 505 SER A CA 1
ATOM 3840 C C . SER A 1 505 ? 11.559 -17.430 3.153 1.00 81.75 505 SER A C 1
ATOM 3842 O O . SER A 1 505 ? 11.079 -18.382 2.534 1.00 81.75 505 SER A O 1
ATOM 3844 N N . ARG A 1 506 ? 10.790 -16.581 3.849 1.00 86.94 506 ARG A N 1
ATOM 3845 C CA . ARG A 1 506 ? 9.315 -16.643 3.836 1.00 86.94 506 ARG A CA 1
ATOM 3846 C C . ARG A 1 506 ? 8.674 -15.850 2.695 1.00 86.94 506 ARG A C 1
ATOM 3848 O O . ARG A 1 506 ? 7.449 -15.721 2.671 1.00 86.94 506 ARG A O 1
ATOM 3855 N N . ASP A 1 507 ? 9.500 -15.349 1.781 1.00 95.00 507 ASP A N 1
ATOM 3856 C CA . ASP A 1 507 ? 9.113 -14.619 0.579 1.00 95.00 507 ASP A CA 1
ATOM 3857 C C . ASP A 1 507 ? 8.027 -15.364 -0.199 1.00 95.00 507 ASP A C 1
ATOM 3859 O O . ASP A 1 507 ? 8.002 -16.600 -0.234 1.00 95.00 507 ASP A O 1
ATOM 3863 N N . ARG A 1 508 ? 7.151 -14.618 -0.869 1.00 96.62 508 ARG A N 1
ATOM 3864 C CA . ARG A 1 508 ? 6.039 -15.172 -1.649 1.00 96.62 508 ARG A CA 1
ATOM 3865 C C . ARG A 1 508 ? 6.056 -14.684 -3.079 1.00 96.62 508 ARG A C 1
ATOM 3867 O O . ARG A 1 508 ? 6.478 -13.564 -3.356 1.00 96.62 508 ARG A O 1
ATOM 3874 N N . PHE A 1 509 ? 5.555 -15.532 -3.969 1.00 97.69 509 PHE A N 1
ATOM 3875 C CA . PHE A 1 509 ? 5.107 -15.073 -5.273 1.00 97.69 509 PHE A CA 1
ATOM 3876 C C . PHE A 1 509 ? 3.876 -14.192 -5.090 1.00 97.69 509 PHE A C 1
ATOM 3878 O O . PHE A 1 509 ? 3.023 -14.483 -4.249 1.00 97.69 509 PHE A O 1
ATOM 3885 N N . ALA A 1 510 ? 3.779 -13.134 -5.882 1.00 97.94 510 ALA A N 1
ATOM 3886 C CA . ALA A 1 510 ? 2.597 -12.297 -5.952 1.00 97.94 510 ALA A CA 1
ATOM 3887 C C . ALA A 1 510 ? 2.331 -11.842 -7.389 1.00 97.94 510 ALA A C 1
ATOM 3889 O O . ALA A 1 510 ? 3.209 -11.921 -8.250 1.00 97.94 510 ALA A O 1
ATOM 3890 N N . MET A 1 511 ? 1.110 -11.383 -7.635 1.00 97.62 511 MET A N 1
ATOM 3891 C CA . MET A 1 511 ? 0.637 -10.903 -8.932 1.00 97.62 511 MET A CA 1
ATOM 3892 C C . MET A 1 511 ? -0.462 -9.868 -8.694 1.00 97.62 511 MET A C 1
ATOM 3894 O O . MET A 1 511 ? -1.364 -10.107 -7.891 1.00 97.62 511 MET A O 1
ATOM 3898 N N . VAL A 1 512 ? -0.403 -8.737 -9.393 1.00 97.06 512 VAL A N 1
ATOM 3899 C CA . VAL A 1 512 ? -1.549 -7.822 -9.490 1.00 97.06 512 VAL A CA 1
ATOM 3900 C C . VAL A 1 512 ? -2.505 -8.421 -10.515 1.00 97.06 512 VAL A C 1
ATOM 3902 O O . VAL A 1 512 ? -2.094 -8.753 -11.627 1.00 97.06 512 VAL A O 1
ATOM 3905 N N . ASP A 1 513 ? -3.757 -8.638 -10.135 1.00 95.31 513 ASP A N 1
ATOM 3906 C CA . ASP A 1 513 ? -4.725 -9.335 -10.974 1.00 95.31 513 ASP A CA 1
ATOM 3907 C C . ASP A 1 513 ? -4.986 -8.559 -12.276 1.00 95.31 513 ASP A C 1
ATOM 3909 O O . ASP A 1 513 ? -5.034 -7.331 -12.292 1.00 95.31 513 ASP A O 1
ATOM 3913 N N . GLY A 1 514 ? -5.086 -9.280 -13.393 1.00 92.88 514 GLY A N 1
ATOM 3914 C CA . GLY A 1 514 ? -5.105 -8.691 -14.737 1.00 92.88 514 GLY A CA 1
ATOM 3915 C C . GLY A 1 514 ? -3.737 -8.281 -15.312 1.00 92.88 514 GLY A C 1
ATOM 3916 O O . GLY A 1 514 ? -3.621 -8.213 -16.533 1.00 92.88 514 GLY A O 1
ATOM 3917 N N . ILE A 1 515 ? -2.686 -8.089 -14.501 1.00 94.12 515 ILE A N 1
ATOM 3918 C CA . ILE A 1 515 ? -1.322 -7.823 -14.996 1.00 94.12 515 ILE A CA 1
ATOM 3919 C C . ILE A 1 515 ? -0.563 -9.158 -15.144 1.00 94.12 515 ILE A C 1
ATOM 3921 O O . ILE A 1 515 ? -0.348 -9.840 -14.140 1.00 94.12 515 ILE A O 1
ATOM 3925 N N . PRO A 1 516 ? -0.110 -9.558 -16.352 1.00 93.56 516 PRO A N 1
ATOM 3926 C CA . PRO A 1 516 ? 0.557 -10.844 -16.598 1.00 93.56 516 PRO A CA 1
ATOM 3927 C C . PRO A 1 516 ? 2.034 -10.824 -16.154 1.00 93.56 516 PRO A C 1
ATOM 3929 O O . PRO A 1 516 ? 2.961 -10.990 -16.951 1.00 93.56 516 PRO A O 1
ATOM 3932 N N . MET A 1 517 ? 2.253 -10.600 -14.855 1.00 93.81 517 MET A N 1
ATOM 3933 C CA . MET A 1 517 ? 3.569 -10.461 -14.234 1.00 93.81 517 MET A CA 1
ATOM 3934 C C . MET A 1 517 ? 3.583 -11.074 -12.823 1.00 93.81 517 MET A C 1
ATOM 3936 O O . MET A 1 517 ? 2.931 -10.571 -11.908 1.00 93.81 517 MET A O 1
ATOM 3940 N N . VAL A 1 518 ? 4.361 -12.143 -12.631 1.00 96.06 518 VAL A N 1
ATOM 3941 C CA . VAL A 1 518 ? 4.694 -12.686 -11.305 1.00 96.06 518 VAL A CA 1
ATOM 3942 C C . VAL A 1 518 ? 5.903 -11.946 -10.747 1.00 96.06 518 VAL A C 1
ATOM 3944 O O . VAL A 1 518 ? 6.951 -11.850 -11.395 1.00 96.06 518 VAL A O 1
ATOM 3947 N N . VAL A 1 519 ? 5.783 -11.497 -9.504 1.00 96.69 519 VAL A N 1
ATOM 3948 C CA . VAL A 1 519 ? 6.837 -10.831 -8.732 1.00 96.69 519 VAL A CA 1
ATOM 3949 C C . VAL A 1 519 ? 7.105 -11.564 -7.415 1.00 96.69 519 VAL A C 1
ATOM 3951 O O . VAL A 1 519 ? 6.354 -12.462 -7.028 1.00 96.69 519 VAL A O 1
ATOM 3954 N N . ARG A 1 520 ? 8.186 -11.196 -6.721 1.00 96.81 520 ARG A N 1
ATOM 3955 C CA . ARG A 1 520 ? 8.500 -11.648 -5.357 1.00 96.81 520 ARG A CA 1
ATOM 3956 C C . ARG A 1 520 ? 8.232 -10.529 -4.349 1.00 96.81 520 ARG A C 1
ATOM 3958 O O . ARG A 1 520 ? 8.589 -9.378 -4.595 1.00 96.81 520 ARG A O 1
ATOM 3965 N N . LEU A 1 521 ? 7.605 -10.887 -3.229 1.00 96.88 521 LEU A N 1
ATOM 3966 C CA . LEU A 1 521 ? 7.462 -10.051 -2.035 1.00 96.88 521 LEU A CA 1
ATOM 3967 C C . LEU A 1 521 ? 8.270 -10.669 -0.896 1.00 96.88 521 LEU A C 1
ATOM 3969 O O . LEU A 1 521 ? 8.185 -11.881 -0.678 1.00 96.88 521 LEU A O 1
ATOM 3973 N N . ASP A 1 522 ? 9.009 -9.848 -0.156 1.00 94.81 522 ASP A N 1
ATOM 3974 C CA . ASP A 1 522 ? 9.833 -10.295 0.966 1.00 94.81 522 ASP A CA 1
ATOM 3975 C C . ASP A 1 522 ? 9.040 -10.433 2.284 1.00 94.81 522 ASP A C 1
ATOM 3977 O O . ASP A 1 522 ? 7.912 -9.951 2.440 1.00 94.81 522 ASP A O 1
ATOM 3981 N N . GLU A 1 523 ? 9.638 -11.097 3.279 1.00 91.62 523 GLU A N 1
ATOM 3982 C CA . GLU A 1 523 ? 9.014 -11.267 4.601 1.00 91.62 523 GLU A CA 1
ATOM 3983 C C . GLU A 1 523 ? 8.748 -9.932 5.334 1.00 91.62 523 GLU A C 1
ATOM 3985 O O . GLU A 1 523 ? 7.907 -9.888 6.235 1.00 91.62 523 GLU A O 1
ATOM 3990 N N . ALA A 1 524 ? 9.436 -8.833 5.008 1.00 91.19 524 ALA A N 1
ATOM 3991 C CA . ALA A 1 524 ? 9.152 -7.526 5.608 1.00 91.19 524 ALA A CA 1
ATOM 3992 C C . ALA A 1 524 ? 7.843 -6.936 5.071 1.00 91.19 524 ALA A C 1
ATOM 3994 O O . ALA A 1 524 ? 6.961 -6.574 5.853 1.00 91.19 524 ALA A O 1
ATOM 3995 N N . THR A 1 525 ? 7.696 -6.932 3.752 1.00 94.00 525 THR A N 1
ATOM 3996 C CA . THR A 1 525 ? 6.537 -6.428 3.016 1.00 94.00 525 THR A CA 1
ATOM 3997 C C . THR A 1 525 ? 5.279 -7.216 3.367 1.00 94.00 525 THR A C 1
ATOM 3999 O O . THR A 1 525 ? 4.271 -6.642 3.779 1.00 94.00 525 THR A O 1
ATOM 4002 N N . LEU A 1 526 ? 5.358 -8.550 3.325 1.00 92.12 526 LEU A N 1
ATOM 4003 C CA . LEU A 1 526 ? 4.231 -9.440 3.627 1.00 92.12 526 LEU A CA 1
ATOM 4004 C C . LEU A 1 526 ? 3.667 -9.254 5.046 1.00 92.12 526 LEU A C 1
ATOM 4006 O O . LEU A 1 526 ? 2.457 -9.349 5.242 1.00 92.12 526 LEU A O 1
ATOM 4010 N N . ARG A 1 527 ? 4.520 -8.953 6.036 1.00 90.50 527 ARG A N 1
ATOM 4011 C CA . ARG A 1 527 ? 4.083 -8.678 7.419 1.00 90.50 527 ARG A CA 1
ATOM 4012 C C . ARG A 1 527 ? 3.386 -7.327 7.583 1.00 90.50 527 ARG A C 1
ATOM 4014 O O . ARG A 1 527 ? 2.596 -7.187 8.509 1.00 90.50 527 ARG A O 1
ATOM 4021 N N . GLY A 1 528 ? 3.672 -6.351 6.720 1.00 92.25 528 GLY A N 1
ATOM 4022 C CA . GLY A 1 528 ? 2.954 -5.073 6.687 1.00 92.25 528 GLY A CA 1
ATOM 4023 C C . GLY A 1 528 ? 1.595 -5.165 5.986 1.00 92.25 528 GLY A C 1
ATOM 4024 O O . GLY A 1 528 ? 0.665 -4.459 6.360 1.00 92.25 528 GLY A O 1
ATOM 4025 N N . LEU A 1 529 ? 1.481 -6.057 4.998 1.00 94.56 529 LEU A N 1
ATOM 4026 C CA . LEU A 1 529 ? 0.280 -6.253 4.181 1.00 94.56 529 LEU A CA 1
ATOM 4027 C C . LEU A 1 529 ? -0.833 -7.071 4.856 1.00 94.56 529 LEU A C 1
ATOM 4029 O O . LEU A 1 529 ? -1.997 -6.910 4.501 1.00 94.56 529 LEU A O 1
ATOM 4033 N N . LEU A 1 530 ? -0.496 -7.953 5.803 1.00 91.94 530 LEU A N 1
ATOM 4034 C CA . LEU A 1 530 ? -1.438 -8.896 6.426 1.00 91.94 530 LEU A CA 1
ATOM 4035 C C . LEU A 1 530 ? -1.564 -8.663 7.951 1.00 91.94 530 LEU A C 1
ATOM 4037 O O . LEU A 1 530 ? -1.111 -9.498 8.741 1.00 91.94 530 LEU A O 1
ATOM 4041 N N . PRO A 1 531 ? -2.147 -7.528 8.392 1.00 91.25 531 PRO A N 1
ATOM 4042 C CA . PRO A 1 531 ? -2.373 -7.231 9.807 1.00 91.25 531 PRO A CA 1
ATOM 4043 C C . PRO A 1 531 ? -3.446 -8.134 10.436 1.00 91.25 531 PRO A C 1
ATOM 4045 O O . PRO A 1 531 ? -4.254 -8.763 9.753 1.00 91.25 531 PRO A O 1
ATOM 4048 N N . SER A 1 532 ? -3.492 -8.165 11.771 1.00 92.06 532 SER A N 1
ATOM 4049 C CA . SER A 1 532 ? -4.554 -8.867 12.502 1.00 92.06 532 SER A CA 1
ATOM 4050 C C . SER A 1 532 ? -5.832 -8.025 12.589 1.00 92.06 532 SER A C 1
ATOM 4052 O O . SER A 1 532 ? -5.764 -6.798 12.684 1.00 92.06 532 SER A O 1
ATOM 4054 N N . VAL A 1 533 ? -6.997 -8.676 12.659 1.00 94.06 533 VAL A N 1
ATOM 4055 C CA . VAL A 1 533 ? -8.287 -7.985 12.849 1.00 94.06 533 VAL A CA 1
ATOM 4056 C C . VAL A 1 533 ? -8.283 -7.122 14.119 1.00 94.06 533 VAL A C 1
ATOM 4058 O O . VAL A 1 533 ? -8.684 -5.964 14.093 1.00 94.06 533 VAL A O 1
ATOM 4061 N N . ALA A 1 534 ? -7.760 -7.664 15.225 1.00 94.31 534 ALA A N 1
ATOM 4062 C CA . ALA A 1 534 ? -7.714 -6.987 16.522 1.00 94.31 534 ALA A CA 1
ATOM 4063 C C . ALA A 1 534 ? -6.870 -5.699 16.508 1.00 94.31 534 ALA A C 1
ATOM 4065 O O . ALA A 1 534 ? -7.163 -4.773 17.256 1.00 94.31 534 ALA A O 1
ATOM 4066 N N . THR A 1 535 ? -5.854 -5.612 15.641 1.00 94.94 535 THR A N 1
ATOM 4067 C CA . THR A 1 535 ? -5.041 -4.393 15.467 1.00 94.94 535 THR A CA 1
ATOM 4068 C C . THR A 1 535 ? -5.707 -3.312 14.610 1.00 94.94 535 THR A C 1
ATOM 4070 O O . THR A 1 535 ? -5.178 -2.207 14.531 1.00 94.94 535 THR A O 1
ATOM 4073 N N . LEU A 1 536 ? -6.837 -3.608 13.960 1.00 96.75 536 LEU A N 1
ATOM 4074 C CA . LEU A 1 536 ? -7.571 -2.674 13.094 1.00 96.75 536 LEU A CA 1
ATOM 4075 C C . LEU A 1 536 ? -8.830 -2.093 13.759 1.00 96.75 536 LEU A C 1
ATOM 4077 O O . LEU A 1 536 ? -9.385 -1.131 13.241 1.00 96.75 536 LEU A O 1
ATOM 4081 N N . VAL A 1 537 ? -9.287 -2.651 14.885 1.00 97.56 537 VAL A N 1
ATOM 4082 C CA . VAL A 1 537 ? -10.439 -2.140 15.651 1.00 97.56 537 VAL A CA 1
ATOM 4083 C C . VAL A 1 537 ? -9.996 -1.041 16.615 1.00 97.56 537 VAL A C 1
ATOM 4085 O O . VAL A 1 537 ? -8.996 -1.203 17.306 1.00 97.56 537 VAL A O 1
ATOM 4088 N N . GLU A 1 538 ? -10.774 0.040 16.720 1.00 97.44 538 GLU A N 1
ATOM 4089 C CA . GLU A 1 538 ? -10.555 1.134 17.676 1.00 97.44 538 GLU A CA 1
ATOM 4090 C C . GLU A 1 538 ? -10.612 0.617 19.129 1.00 97.44 538 GLU A C 1
ATOM 4092 O O . GLU A 1 538 ? -11.686 0.194 19.583 1.00 97.44 538 GLU A O 1
ATOM 4097 N N . PRO A 1 539 ? -9.495 0.654 19.883 1.00 97.62 539 PRO A N 1
ATOM 4098 C CA . PRO A 1 539 ? -9.408 0.049 21.211 1.00 97.62 539 PRO A CA 1
ATOM 4099 C C . PRO A 1 539 ? -10.037 0.865 22.358 1.00 97.62 539 PRO A C 1
ATOM 4101 O O . PRO A 1 539 ? -9.914 0.442 23.507 1.00 97.62 539 PRO A O 1
ATOM 4104 N N . THR A 1 540 ? -10.694 2.007 22.115 1.00 97.50 540 T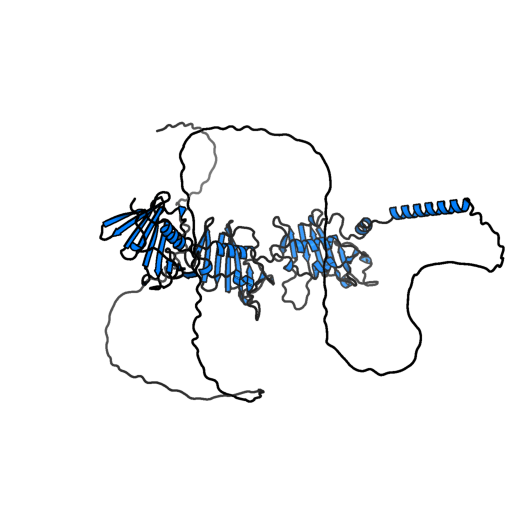HR A N 1
ATOM 4105 C CA . THR A 1 540 ? -11.425 2.750 23.168 1.00 97.50 540 THR A CA 1
ATOM 4106 C C . THR A 1 540 ? -12.843 2.215 23.375 1.00 97.50 540 THR A C 1
ATOM 4108 O O . THR A 1 540 ? -13.515 1.841 22.412 1.00 97.50 540 THR A O 1
ATOM 4111 N N . GLY A 1 541 ? -13.328 2.181 24.621 1.00 96.75 541 GLY A N 1
ATOM 4112 C CA . GLY A 1 541 ? -14.623 1.583 24.985 1.00 96.75 541 GLY A CA 1
ATOM 4113 C C . GLY A 1 541 ? -15.833 2.168 24.245 1.00 96.75 541 GLY A C 1
ATOM 4114 O O . GLY A 1 541 ? -16.726 1.419 23.864 1.00 96.75 541 GLY A O 1
ATOM 4115 N N . SER A 1 542 ? -15.832 3.474 23.971 1.00 97.50 542 SER A N 1
ATOM 4116 C CA . SER A 1 542 ? -16.891 4.190 23.250 1.00 97.50 542 SER A CA 1
ATOM 4117 C C . SER A 1 542 ? -16.336 5.153 22.197 1.00 97.50 542 SER A C 1
ATOM 4119 O O . SER A 1 542 ? -15.211 5.638 22.302 1.00 97.50 542 SER A O 1
ATOM 4121 N N . GLY A 1 543 ? -17.141 5.423 21.163 1.00 95.38 543 GLY A N 1
ATOM 4122 C CA . GLY A 1 543 ? -16.813 6.332 20.058 1.00 95.38 543 GLY A CA 1
ATOM 4123 C C . GLY A 1 543 ? -17.468 7.717 20.124 1.00 95.38 543 GLY A C 1
ATOM 4124 O O . GLY A 1 543 ? -17.459 8.425 19.108 1.00 95.38 543 GLY A O 1
ATOM 4125 N N . VAL A 1 544 ? -18.083 8.082 21.257 1.00 96.88 544 VAL A N 1
ATOM 4126 C CA . VAL A 1 544 ? -18.686 9.411 21.466 1.00 96.88 544 VAL A CA 1
ATOM 4127 C C . VAL A 1 544 ? -17.626 10.506 21.562 1.00 96.88 544 VAL A C 1
ATOM 4129 O O . VAL A 1 544 ? -16.470 10.254 21.885 1.00 96.88 544 VAL A O 1
ATOM 4132 N N . ARG A 1 545 ? -18.020 11.758 21.321 1.00 95.81 545 ARG A N 1
ATOM 4133 C CA . ARG A 1 545 ? -17.186 12.921 21.651 1.00 95.81 545 ARG A CA 1
ATOM 4134 C C . ARG A 1 545 ? -17.616 13.460 23.014 1.00 95.81 545 ARG A C 1
ATOM 4136 O O . ARG A 1 545 ? -18.807 13.735 23.165 1.00 95.81 545 ARG A O 1
ATOM 4143 N N . PRO A 1 546 ? -16.703 13.714 23.970 1.00 95.50 546 PRO A N 1
ATOM 4144 C CA . PRO A 1 546 ? -17.075 14.260 25.278 1.00 95.50 546 PRO A CA 1
ATOM 4145 C C . PRO A 1 546 ? -17.884 15.564 25.207 1.00 95.50 546 PRO A C 1
ATOM 4147 O O . PRO A 1 546 ? -18.787 15.779 26.015 1.00 95.50 546 PRO A O 1
ATOM 4150 N N . ALA A 1 547 ? -17.631 16.405 24.199 1.00 95.12 547 ALA A N 1
ATOM 4151 C CA . ALA A 1 547 ? -18.387 17.634 23.955 1.00 95.12 547 ALA A CA 1
ATOM 4152 C C . ALA A 1 547 ? -19.877 17.399 23.623 1.00 95.12 547 ALA A C 1
ATOM 4154 O O . ALA A 1 547 ? -20.705 18.220 24.008 1.00 95.12 547 ALA A O 1
ATOM 4155 N N . ASP A 1 548 ? -20.222 16.284 22.969 1.00 97.12 548 ASP A N 1
ATOM 4156 C CA . ASP A 1 548 ? -21.581 15.998 22.481 1.00 97.12 548 ASP A CA 1
ATOM 4157 C C . ASP A 1 548 ? -22.474 15.340 23.562 1.00 97.12 548 ASP A C 1
ATOM 4159 O O . ASP A 1 548 ? -23.700 15.318 23.433 1.00 97.12 548 ASP A O 1
ATOM 4163 N N . VAL A 1 549 ? -21.874 14.829 24.647 1.00 98.12 549 VAL A N 1
ATOM 4164 C CA . VAL A 1 549 ? -22.571 14.200 25.783 1.00 98.12 549 VAL A CA 1
ATOM 4165 C C . VAL A 1 549 ? -23.228 15.262 26.675 1.00 98.12 549 VAL A C 1
ATOM 4167 O O . VAL A 1 549 ? -22.548 16.115 27.239 1.00 98.12 549 VAL A O 1
ATOM 4170 N N . LYS A 1 550 ? -24.550 15.178 26.857 1.00 97.88 550 LYS A N 1
ATOM 4171 C CA . LYS A 1 550 ? -25.332 15.992 27.811 1.00 97.88 550 LYS A CA 1
ATOM 4172 C C . LYS A 1 550 ? -25.553 15.263 29.136 1.00 97.88 550 LYS A C 1
ATOM 4174 O O . LYS A 1 550 ? -25.584 15.902 30.184 1.00 97.88 550 LYS A O 1
ATOM 4179 N N . SER A 1 551 ? -25.712 13.942 29.102 1.00 97.94 551 SER A N 1
ATOM 4180 C CA . SER A 1 551 ? -25.894 13.134 30.312 1.00 97.94 551 SER A CA 1
ATOM 4181 C C . SER A 1 551 ? -25.324 11.729 30.160 1.00 97.94 551 SER A C 1
ATOM 4183 O O . SER A 1 551 ? -25.239 11.212 29.048 1.00 97.94 551 SER A O 1
ATOM 4185 N N . ILE A 1 552 ? -24.943 11.130 31.283 1.00 98.12 552 ILE A N 1
ATOM 4186 C CA . ILE A 1 552 ? -24.423 9.768 31.400 1.00 98.12 552 ILE A CA 1
ATOM 4187 C C . ILE A 1 552 ? -25.351 9.017 32.353 1.00 98.12 552 ILE A C 1
ATOM 4189 O O . ILE A 1 552 ? -25.682 9.538 33.415 1.00 98.12 552 ILE A O 1
ATOM 4193 N N . GLU A 1 553 ? -25.778 7.816 31.988 1.00 97.31 553 GLU A N 1
ATOM 4194 C CA . GLU A 1 553 ? -26.616 6.964 32.834 1.00 97.31 553 GLU A CA 1
ATOM 4195 C C . GLU A 1 553 ? -25.865 5.670 33.129 1.00 97.31 553 GLU A C 1
ATOM 4197 O O . GLU A 1 553 ? -25.452 4.963 32.211 1.00 97.31 553 GLU A O 1
ATOM 4202 N N . ILE A 1 554 ? -25.656 5.383 34.409 1.00 97.19 554 ILE A N 1
ATOM 4203 C CA . ILE A 1 554 ? -24.930 4.220 34.912 1.00 97.19 554 ILE A CA 1
ATOM 4204 C C . ILE A 1 554 ? -25.944 3.306 35.594 1.00 97.19 554 ILE A C 1
ATOM 4206 O O . ILE A 1 554 ? -26.750 3.755 36.407 1.00 97.19 554 ILE A O 1
ATOM 4210 N N . THR A 1 555 ? -25.921 2.021 35.255 1.00 95.69 555 THR A N 1
ATOM 4211 C CA . THR A 1 555 ? -26.749 0.988 35.893 1.00 95.69 555 THR A CA 1
ATOM 4212 C C . THR A 1 555 ? -25.848 -0.148 36.346 1.00 95.69 555 THR A C 1
ATOM 4214 O O . THR A 1 555 ? -25.213 -0.782 35.499 1.00 95.69 555 THR A O 1
ATOM 4217 N N . ALA A 1 556 ? -25.776 -0.393 37.654 1.00 93.19 556 ALA A N 1
ATOM 4218 C CA . ALA A 1 556 ? -24.852 -1.336 38.281 1.00 93.19 556 ALA A CA 1
ATOM 4219 C C . ALA A 1 556 ? -25.612 -2.252 39.255 1.00 93.19 556 ALA A C 1
ATOM 4221 O O . ALA A 1 556 ? -25.937 -1.873 40.376 1.00 93.19 556 ALA A O 1
ATOM 4222 N N . GLY A 1 557 ? -25.951 -3.465 38.808 1.00 87.00 557 GLY A N 1
ATOM 4223 C CA . GLY A 1 557 ? -26.920 -4.300 39.524 1.00 87.00 557 GLY A CA 1
ATOM 4224 C C . GLY A 1 557 ? -28.292 -3.618 39.559 1.00 87.00 557 GLY A C 1
ATOM 4225 O O . GLY A 1 557 ? -28.822 -3.276 38.503 1.00 87.00 557 GLY A O 1
ATOM 4226 N N . ASP A 1 558 ? -28.826 -3.407 40.763 1.00 86.00 558 ASP A N 1
ATOM 4227 C CA . ASP A 1 558 ? -30.071 -2.660 40.996 1.00 86.00 558 ASP A CA 1
ATOM 4228 C C . ASP A 1 558 ? -29.842 -1.140 41.186 1.00 86.00 558 ASP A C 1
ATOM 4230 O O . ASP A 1 558 ? -30.806 -0.378 41.275 1.00 86.00 558 ASP A O 1
ATOM 4234 N N . GLU A 1 559 ? -28.586 -0.672 41.241 1.00 90.12 559 GLU A N 1
ATOM 4235 C CA . GLU A 1 559 ? -28.251 0.749 41.405 1.00 90.12 559 GLU A CA 1
ATOM 4236 C C . GLU A 1 559 ? -28.367 1.533 40.089 1.00 90.12 559 GLU A C 1
ATOM 4238 O O . GLU A 1 559 ? -27.970 1.056 39.020 1.00 90.12 559 GLU A O 1
ATOM 4243 N N . PHE A 1 560 ? -28.843 2.780 40.179 1.00 92.31 560 PHE A N 1
ATOM 4244 C CA . PHE A 1 560 ? -28.929 3.715 39.057 1.00 92.31 560 PHE A CA 1
ATOM 4245 C C . PHE A 1 560 ? -28.386 5.099 39.434 1.00 92.31 560 PHE A C 1
ATOM 4247 O O . PHE A 1 560 ? -28.860 5.720 40.390 1.00 92.31 560 PHE A O 1
ATOM 4254 N N . VAL A 1 561 ? -27.444 5.601 38.630 1.00 94.00 561 VAL A N 1
ATOM 4255 C CA . VAL A 1 561 ? -26.893 6.962 38.718 1.00 94.00 561 VAL A CA 1
ATOM 4256 C C . VAL A 1 561 ? -27.072 7.661 37.374 1.00 94.00 561 VAL A C 1
ATOM 4258 O O . VAL A 1 561 ? -26.630 7.160 36.341 1.00 94.00 561 VAL A O 1
ATOM 4261 N N . ARG A 1 562 ? -27.657 8.858 37.379 1.00 95.69 562 ARG A N 1
ATOM 4262 C CA . ARG A 1 562 ? -27.704 9.767 36.231 1.00 95.69 562 ARG A CA 1
ATOM 4263 C C . ARG A 1 562 ? -26.847 10.997 36.517 1.00 95.69 562 ARG A C 1
ATOM 4265 O O . ARG A 1 562 ? -27.072 11.716 37.483 1.00 95.69 562 ARG A O 1
ATOM 4272 N N . LEU A 1 563 ? -25.885 11.249 35.640 1.00 96.75 563 LEU A N 1
ATOM 4273 C CA . LEU A 1 563 ? -25.033 12.434 35.631 1.00 96.75 563 LEU A CA 1
ATOM 4274 C C . LEU A 1 563 ? -25.517 13.352 34.510 1.00 96.75 563 LEU A C 1
ATOM 4276 O O . LEU A 1 563 ? -25.629 12.914 33.366 1.00 96.75 563 LEU A O 1
ATOM 4280 N N . GLU A 1 564 ? -25.790 14.622 34.791 1.00 97.00 564 G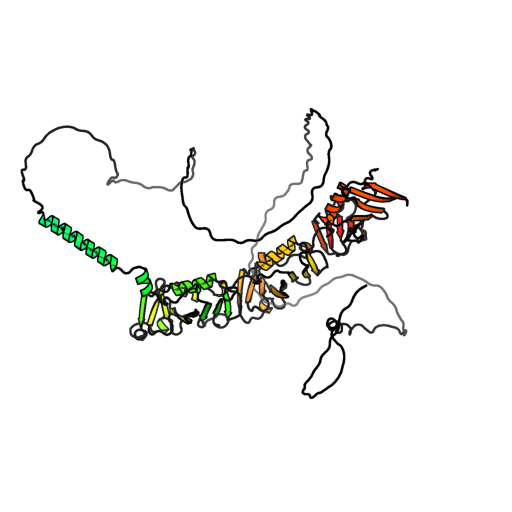LU A N 1
ATOM 4281 C CA . GLU A 1 564 ? -26.227 15.588 33.782 1.00 97.00 564 GLU A CA 1
ATOM 4282 C C . GLU A 1 564 ? -25.371 16.855 33.804 1.00 97.00 564 GLU A C 1
ATOM 4284 O O . GLU A 1 564 ? -25.187 17.485 34.842 1.00 97.00 564 GLU A O 1
ATOM 4289 N N . ARG A 1 565 ? -24.854 17.244 32.635 1.00 97.31 565 ARG A N 1
ATOM 4290 C CA . ARG A 1 565 ? -24.022 18.438 32.478 1.00 97.31 565 ARG A CA 1
ATOM 4291 C C . ARG A 1 565 ? -24.885 19.691 32.543 1.00 97.31 565 ARG A C 1
ATOM 4293 O O . ARG A 1 565 ? -25.794 19.844 31.718 1.00 97.31 565 ARG A O 1
ATOM 4300 N N . ASP A 1 566 ? -24.564 20.604 33.450 1.00 94.62 566 ASP A N 1
ATOM 4301 C CA . ASP A 1 566 ? -25.121 21.956 33.487 1.00 94.62 566 ASP A CA 1
ATOM 4302 C C . ASP A 1 566 ? -23.991 22.982 33.357 1.00 94.62 566 ASP A C 1
ATOM 4304 O O . ASP A 1 566 ? -23.199 23.179 34.272 1.00 94.62 566 ASP A O 1
ATOM 4308 N N . LEU A 1 567 ? -23.890 23.597 32.175 1.00 90.25 567 LEU A N 1
ATOM 4309 C CA . LEU A 1 567 ? -22.801 24.500 31.783 1.00 90.25 567 LEU A CA 1
ATOM 4310 C C . LEU A 1 567 ? -21.397 23.900 32.019 1.00 90.25 567 LEU A C 1
ATOM 4312 O O . LEU A 1 567 ? -20.948 23.080 31.218 1.00 90.25 567 LEU A O 1
ATOM 4316 N N . ASP A 1 568 ? -20.709 24.345 33.071 1.00 88.88 568 ASP A N 1
ATOM 4317 C CA . ASP A 1 568 ? -19.364 23.959 33.511 1.00 88.88 568 ASP A CA 1
ATOM 4318 C C . ASP A 1 568 ? -19.358 22.919 34.654 1.00 88.88 568 ASP A C 1
ATOM 4320 O O . ASP A 1 568 ? -18.294 22.541 35.145 1.00 88.88 568 ASP A O 1
ATOM 4324 N N . ARG A 1 569 ? -20.541 22.444 35.062 1.00 94.44 569 ARG A N 1
ATOM 4325 C CA . ARG A 1 569 ? -20.778 21.566 36.216 1.00 94.44 569 ARG A CA 1
ATOM 4326 C C . ARG A 1 569 ? -21.427 20.252 35.803 1.00 94.44 569 ARG A C 1
ATOM 4328 O O . ARG A 1 569 ? -21.990 20.120 34.712 1.00 94.44 569 ARG A O 1
ATOM 4335 N N . TRP A 1 570 ? -21.441 19.312 36.741 1.00 96.69 570 TRP A N 1
ATOM 4336 C CA . TRP A 1 570 ? -22.254 18.106 36.660 1.00 96.69 570 TRP A CA 1
ATOM 4337 C C . TRP A 1 570 ? -23.188 18.003 37.859 1.00 96.69 570 TRP A C 1
ATOM 4339 O O . TRP A 1 570 ? -22.775 18.136 39.011 1.00 96.69 570 TRP A O 1
ATOM 4349 N N . LEU A 1 571 ? -24.455 17.736 37.568 1.00 95.69 571 LEU A N 1
ATOM 4350 C CA . LEU A 1 571 ? -25.453 17.335 38.544 1.00 95.69 571 LEU A CA 1
ATOM 4351 C C . LEU A 1 571 ? -25.477 15.807 38.608 1.00 95.69 571 LEU A C 1
ATOM 4353 O O . LEU A 1 571 ? -25.469 15.151 37.566 1.00 95.69 571 LEU A O 1
ATOM 4357 N N . VAL A 1 572 ? -25.529 15.250 39.814 1.00 95.19 572 VAL A N 1
ATOM 4358 C CA . VAL A 1 572 ? -25.796 13.826 40.044 1.00 95.19 572 VAL A CA 1
ATOM 4359 C C . VAL A 1 572 ? -27.233 13.642 40.508 1.00 95.19 572 VAL A C 1
ATOM 4361 O O . VAL A 1 572 ? -27.771 14.458 41.259 1.00 95.19 572 VAL A O 1
ATOM 4364 N N . GLU A 1 573 ? -27.845 12.552 40.068 1.00 93.31 573 GLU A N 1
ATOM 4365 C CA . GLU A 1 573 ? -29.163 12.091 40.468 1.00 93.31 573 GLU A CA 1
ATOM 4366 C C . GLU A 1 573 ? -29.119 10.570 40.674 1.00 93.31 573 GLU A C 1
ATOM 4368 O O . GLU A 1 573 ? -28.578 9.848 39.837 1.00 93.31 573 GLU A O 1
ATOM 4373 N N . PHE A 1 574 ? -29.679 10.072 41.774 1.00 87.62 574 PHE A N 1
ATOM 4374 C CA . PHE A 1 574 ? -29.750 8.639 42.071 1.00 87.62 574 PHE A CA 1
ATOM 4375 C C . PHE A 1 574 ? -31.060 8.274 42.778 1.00 87.62 574 PHE A C 1
ATOM 4377 O O . PHE A 1 574 ? -31.786 9.142 43.277 1.00 87.62 574 PHE A O 1
ATOM 4384 N N . VAL A 1 575 ? -31.380 6.978 42.787 1.00 75.88 575 VAL A N 1
ATOM 4385 C CA . VAL A 1 575 ? -32.563 6.420 43.457 1.00 75.88 575 VAL A CA 1
ATOM 4386 C C . VAL A 1 575 ? -32.103 5.475 44.563 1.00 75.88 575 VAL A C 1
ATOM 4388 O O . VAL A 1 575 ? -31.558 4.414 44.283 1.00 75.88 575 VAL A O 1
ATOM 4391 N N . GLU A 1 576 ? -32.346 5.862 45.812 1.00 69.31 576 GLU A N 1
ATOM 4392 C CA . GLU A 1 576 ? -31.942 5.139 47.023 1.00 69.31 576 GLU A CA 1
ATOM 4393 C C . GLU A 1 576 ? -33.188 4.931 47.899 1.00 69.31 576 GLU A C 1
ATOM 4395 O O . GLU A 1 576 ? -33.951 5.871 48.130 1.00 69.31 576 GLU A O 1
ATOM 4400 N N . ASP A 1 577 ? -33.478 3.686 48.297 1.00 70.62 577 ASP A N 1
ATOM 4401 C CA . ASP A 1 577 ? -34.713 3.284 49.001 1.00 70.62 577 ASP A CA 1
ATOM 4402 C C . ASP A 1 577 ? -36.022 3.837 48.380 1.00 70.62 577 ASP A C 1
ATOM 4404 O O . ASP A 1 577 ? -36.990 4.181 49.062 1.00 70.62 577 ASP A O 1
ATOM 4408 N N . GLY A 1 578 ? -36.057 3.952 47.046 1.00 71.62 578 GLY A N 1
ATOM 4409 C CA . GLY A 1 578 ? -37.188 4.511 46.291 1.00 71.62 578 GLY A CA 1
ATOM 4410 C C . GLY A 1 578 ? -37.333 6.038 46.379 1.00 71.62 578 GLY A C 1
ATOM 4411 O O . GLY A 1 578 ? -38.244 6.602 45.770 1.00 71.62 578 GLY A O 1
ATOM 4412 N N . THR A 1 579 ? -36.433 6.719 47.088 1.00 72.44 579 THR A N 1
ATOM 4413 C CA . THR A 1 579 ? -36.335 8.180 47.147 1.00 72.44 579 THR A CA 1
ATOM 4414 C C . THR A 1 579 ? -35.344 8.671 46.094 1.00 72.44 579 THR A C 1
ATOM 4416 O O . THR A 1 579 ? -34.259 8.121 45.933 1.00 72.44 579 THR A O 1
ATOM 4419 N N . ARG A 1 580 ? -35.716 9.718 45.352 1.00 80.62 580 ARG A N 1
ATOM 4420 C CA . ARG A 1 580 ? -34.875 10.311 44.304 1.00 80.62 580 ARG A CA 1
ATOM 4421 C C . ARG A 1 580 ? -34.092 11.487 44.882 1.00 80.62 580 ARG A C 1
ATOM 4423 O O . ARG A 1 580 ? -34.699 12.487 45.264 1.00 80.62 580 ARG A O 1
ATOM 4430 N N . ALA A 1 581 ? -32.772 11.360 44.956 1.00 81.50 581 ALA A N 1
ATOM 4431 C CA . ALA A 1 581 ? -31.869 12.384 45.475 1.00 81.50 581 ALA A CA 1
ATOM 4432 C C . ALA A 1 581 ? -31.076 13.038 44.335 1.00 81.50 581 ALA A C 1
ATOM 4434 O O . ALA A 1 581 ? -30.776 12.391 43.333 1.00 81.50 581 ALA A O 1
ATOM 4435 N N . SER A 1 582 ? -30.726 14.318 44.487 1.00 88.06 582 SER A N 1
ATOM 4436 C CA . SER A 1 582 ? -29.924 15.057 43.503 1.00 88.06 582 SER A CA 1
ATOM 4437 C C . SER A 1 582 ? -29.057 16.149 44.138 1.00 88.06 582 SER A C 1
ATOM 4439 O O . SER A 1 582 ? -29.369 16.644 45.224 1.00 88.06 582 SER A O 1
ATOM 4441 N N . GLY A 1 583 ? -27.986 16.553 43.455 1.00 90.44 583 GLY A N 1
ATOM 4442 C CA . GLY A 1 583 ? -27.101 17.657 43.853 1.00 90.44 583 GLY A CA 1
ATOM 4443 C C . GLY A 1 583 ? -25.991 17.900 42.828 1.00 90.44 583 GLY A C 1
ATOM 4444 O O . GLY A 1 583 ? -25.982 17.268 41.775 1.00 90.44 583 GLY A O 1
ATOM 4445 N N . GLU A 1 584 ? -25.050 18.796 43.124 1.00 93.88 584 GLU A N 1
ATOM 4446 C CA . GLU A 1 584 ? -23.830 18.959 42.314 1.00 93.88 584 GLU A CA 1
ATOM 4447 C C . GLU A 1 584 ? -22.824 17.839 42.653 1.00 93.88 584 GLU A C 1
ATOM 4449 O O . GLU A 1 584 ? -22.839 17.311 43.767 1.00 93.88 584 GLU A O 1
ATOM 4454 N N . THR A 1 585 ? -21.969 17.439 41.710 1.00 95.31 585 THR A N 1
ATOM 4455 C CA . THR A 1 585 ? -20.950 16.394 41.919 1.00 95.31 585 THR A CA 1
ATOM 4456 C C . THR A 1 585 ? -19.585 16.774 41.339 1.00 95.31 585 THR A C 1
ATOM 4458 O O . THR A 1 585 ? -19.425 17.823 40.719 1.00 95.31 585 THR A O 1
ATOM 4461 N N . SER A 1 586 ? -18.573 15.935 41.570 1.00 94.88 586 SER A N 1
ATOM 4462 C CA . SER A 1 586 ? -17.201 16.165 41.107 1.00 94.88 586 SER A CA 1
ATOM 4463 C C . SER A 1 586 ? -17.094 15.997 39.591 1.00 94.88 586 SER A C 1
ATOM 4465 O O . SER A 1 586 ? -17.182 14.885 39.065 1.00 94.88 586 SER A O 1
ATOM 4467 N N . THR A 1 587 ? -16.832 17.106 38.896 1.00 94.75 587 THR A N 1
ATOM 4468 C CA . THR A 1 587 ? -16.461 17.115 37.475 1.00 94.75 587 THR A CA 1
ATOM 4469 C C . THR A 1 587 ? -15.246 16.226 37.213 1.00 94.75 587 THR A C 1
ATOM 4471 O O . THR A 1 587 ? -15.219 15.522 36.211 1.00 94.75 587 THR A O 1
ATOM 4474 N N . GLU A 1 588 ? -14.285 16.171 38.138 1.00 94.19 588 GLU A N 1
ATOM 4475 C CA . GLU A 1 588 ? -13.074 15.353 38.021 1.00 94.19 588 GLU A CA 1
ATOM 4476 C C . GLU A 1 588 ? -13.378 13.848 37.935 1.00 94.19 588 GLU A C 1
ATOM 4478 O O . GLU A 1 588 ? -12.721 13.137 37.177 1.00 94.19 588 GLU A O 1
ATOM 4483 N N . LEU A 1 589 ? -14.386 13.356 38.666 1.00 95.31 589 LEU A N 1
ATOM 4484 C CA . LEU A 1 589 ? -14.821 11.956 38.583 1.00 95.31 589 LEU A CA 1
ATOM 4485 C C . LEU A 1 589 ? -15.593 11.661 37.292 1.00 95.31 589 LEU A C 1
ATOM 4487 O O . LEU A 1 589 ? -15.435 10.580 36.719 1.00 95.31 589 LEU A O 1
ATOM 4491 N N . VAL A 1 590 ? -16.383 12.619 36.793 1.00 95.88 590 VAL A N 1
ATOM 4492 C CA . VAL A 1 590 ? -17.057 12.467 35.495 1.00 95.88 590 VAL A CA 1
ATOM 4493 C C . VAL A 1 590 ? -16.037 12.463 34.355 1.00 95.88 590 VAL A C 1
ATOM 4495 O O . VAL A 1 590 ? -16.096 11.597 33.483 1.00 95.88 590 VAL A O 1
ATOM 4498 N N . ASP A 1 591 ? -15.052 13.358 34.394 1.00 95.00 591 ASP A N 1
ATOM 4499 C CA . ASP A 1 591 ? -13.966 13.424 33.416 1.00 95.00 591 ASP A CA 1
ATOM 4500 C C . ASP A 1 591 ? -13.053 12.186 33.490 1.00 95.00 591 ASP A C 1
ATOM 4502 O O . ASP A 1 591 ? -12.613 11.695 32.448 1.00 95.00 591 ASP A O 1
ATOM 4506 N N . ALA A 1 592 ? -12.829 11.608 34.678 1.00 94.81 592 ALA A N 1
ATOM 4507 C CA . ALA A 1 592 ? -12.114 10.338 34.840 1.00 94.81 592 ALA A CA 1
ATOM 4508 C C . ALA A 1 592 ? -12.881 9.149 34.230 1.00 94.81 592 ALA A C 1
ATOM 4510 O O . ALA A 1 592 ? -12.286 8.334 33.516 1.00 94.81 592 ALA A O 1
ATOM 4511 N N . LEU A 1 593 ? -14.202 9.067 34.437 1.00 96.38 593 LEU A N 1
ATOM 4512 C CA . LEU A 1 593 ? -15.058 8.061 33.797 1.00 96.38 593 LEU A CA 1
ATOM 4513 C C . LEU A 1 593 ? -15.050 8.220 32.266 1.00 96.38 593 LEU A C 1
ATOM 4515 O O . LEU A 1 593 ? -14.853 7.244 31.540 1.00 96.38 593 LEU A O 1
ATOM 4519 N N . MET A 1 594 ? -15.209 9.454 31.776 1.00 96.25 594 MET A N 1
ATOM 4520 C CA . MET A 1 594 ? -15.173 9.789 30.349 1.00 96.25 594 MET A CA 1
ATOM 4521 C C . MET A 1 594 ? -13.824 9.428 29.715 1.00 96.25 594 MET A C 1
ATOM 4523 O O . MET A 1 594 ? -13.797 8.705 28.721 1.00 96.25 594 MET A O 1
ATOM 4527 N N . THR A 1 595 ? -12.708 9.848 30.315 1.00 95.44 595 THR A N 1
ATOM 4528 C CA . THR A 1 595 ? -11.347 9.493 29.873 1.00 95.44 595 THR A CA 1
ATOM 4529 C C . THR A 1 595 ? -11.153 7.975 29.844 1.00 95.44 595 THR A C 1
ATOM 4531 O O . THR A 1 595 ? -10.586 7.437 28.890 1.00 95.44 595 THR A O 1
ATOM 4534 N N . THR A 1 596 ? -11.660 7.247 30.843 1.00 96.50 596 THR A N 1
ATOM 4535 C CA . THR A 1 596 ? -11.489 5.786 30.917 1.00 96.50 596 THR A CA 1
ATOM 4536 C C . THR A 1 596 ? -12.307 5.046 29.856 1.00 96.50 596 THR A C 1
ATOM 4538 O O . THR A 1 596 ? -11.815 4.080 29.277 1.00 96.50 596 THR A O 1
ATOM 4541 N N . LEU A 1 597 ? -13.525 5.500 29.544 1.00 97.06 597 LEU A N 1
ATOM 4542 C CA . LEU A 1 597 ? -14.399 4.836 28.569 1.00 97.06 597 LEU A CA 1
ATOM 4543 C C . LEU A 1 597 ? -14.174 5.289 27.116 1.00 97.06 597 LEU A C 1
ATOM 4545 O O . LEU A 1 597 ? -14.379 4.492 26.203 1.00 97.06 597 LEU A O 1
ATOM 4549 N N . VAL A 1 598 ? -13.769 6.539 26.879 1.00 97.00 598 VAL A N 1
ATOM 4550 C CA . VAL A 1 598 ? -13.730 7.156 25.535 1.00 97.00 598 VAL A CA 1
ATOM 4551 C C . VAL A 1 598 ? -12.310 7.335 24.994 1.00 97.00 598 VAL A C 1
ATOM 4553 O O . VAL A 1 598 ? -12.109 7.222 23.786 1.00 97.00 598 VAL A O 1
ATOM 4556 N N . GLU A 1 599 ? -11.323 7.586 25.858 1.00 94.69 599 GLU A N 1
ATOM 4557 C CA . GLU A 1 599 ? -9.961 7.973 25.446 1.00 94.69 599 GLU A CA 1
ATOM 4558 C C . GLU A 1 599 ? -8.901 6.914 25.788 1.00 94.69 599 GLU A C 1
ATOM 4560 O O . GLU A 1 599 ? -7.915 6.750 25.067 1.00 94.69 599 GLU A O 1
ATOM 4565 N N . THR A 1 600 ? -9.105 6.153 26.865 1.00 95.69 600 THR A N 1
ATOM 4566 C CA . THR A 1 600 ? -8.175 5.101 27.288 1.00 95.69 600 THR A CA 1
ATOM 4567 C C . THR A 1 600 ? -8.247 3.917 26.332 1.00 95.69 600 THR A C 1
ATOM 4569 O O . THR A 1 600 ? -9.280 3.265 26.175 1.00 95.69 600 THR A O 1
ATOM 4572 N N . ARG A 1 601 ? -7.118 3.633 25.683 1.00 96.19 601 ARG A N 1
ATOM 4573 C CA . ARG A 1 601 ? -6.982 2.541 24.716 1.00 96.19 601 ARG A CA 1
ATOM 4574 C C . ARG A 1 601 ? -6.708 1.222 25.441 1.00 96.19 601 ARG A C 1
ATOM 4576 O O . ARG A 1 601 ? -5.826 1.150 26.296 1.00 96.19 601 ARG A O 1
ATOM 4583 N N . ALA A 1 602 ? -7.461 0.186 25.085 1.00 97.62 602 ALA A N 1
ATOM 4584 C CA . ALA A 1 602 ? -7.297 -1.166 25.603 1.00 97.62 602 ALA A CA 1
ATOM 4585 C C . ALA A 1 602 ? -5.885 -1.733 25.393 1.00 97.62 602 ALA A C 1
ATOM 4587 O O . ALA A 1 602 ? -5.238 -1.503 24.372 1.00 97.62 602 ALA A O 1
ATOM 4588 N N . THR A 1 603 ? -5.441 -2.540 26.358 1.00 96.44 603 THR A N 1
ATOM 4589 C CA . THR A 1 603 ? -4.195 -3.319 26.27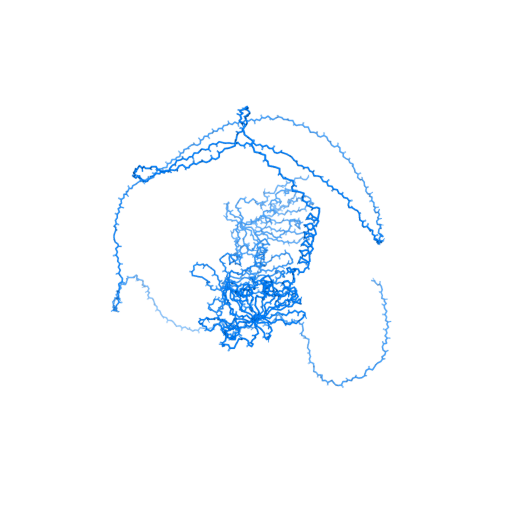4 1.00 96.44 603 THR A CA 1
ATOM 4590 C C . THR A 1 603 ? -4.326 -4.579 25.419 1.00 96.44 603 THR A C 1
ATOM 4592 O O . THR A 1 603 ? -3.320 -5.127 24.980 1.00 96.44 603 THR A O 1
ATOM 4595 N N . GLU A 1 604 ? -5.553 -5.050 25.198 1.00 97.00 604 GLU A N 1
ATOM 4596 C CA . GLU A 1 604 ? -5.881 -6.241 24.414 1.00 97.00 604 GLU A CA 1
ATOM 4597 C C . GLU A 1 604 ? -7.297 -6.070 23.835 1.00 97.00 604 GLU A C 1
ATOM 4599 O O . GLU A 1 604 ? -8.179 -5.518 24.497 1.00 97.00 604 GLU A O 1
ATOM 4604 N N . VAL A 1 605 ? -7.512 -6.514 22.595 1.00 97.88 605 VAL A N 1
ATOM 4605 C CA . VAL A 1 605 ? -8.795 -6.420 21.880 1.00 97.88 605 VAL A CA 1
ATOM 4606 C C . VAL A 1 605 ? -9.197 -7.825 21.438 1.00 97.88 605 VAL A C 1
ATOM 4608 O O . VAL A 1 605 ? -8.440 -8.485 20.727 1.00 97.88 605 VAL A O 1
ATOM 4611 N N . VAL A 1 606 ? -10.371 -8.295 21.869 1.00 97.06 606 VAL A N 1
ATOM 4612 C CA . VAL A 1 606 ? -10.822 -9.684 21.677 1.00 97.06 606 VAL A CA 1
ATOM 4613 C C . VAL A 1 606 ? -12.211 -9.710 21.045 1.00 97.06 606 VAL A C 1
ATOM 4615 O O . VAL A 1 606 ? -13.181 -9.223 21.622 1.00 97.06 606 VAL A O 1
ATOM 4618 N N . ILE A 1 607 ? -12.319 -10.308 19.860 1.00 95.44 607 ILE A N 1
ATOM 4619 C CA . ILE A 1 607 ? -13.587 -10.454 19.136 1.00 95.44 607 ILE A CA 1
ATOM 4620 C C . ILE A 1 607 ? -14.305 -11.698 19.671 1.00 95.44 607 ILE A C 1
ATOM 4622 O O . ILE A 1 607 ? -13.929 -12.823 19.344 1.00 95.44 607 ILE A O 1
ATOM 4626 N N . GLN A 1 608 ? -15.306 -11.501 20.529 1.00 94.56 608 GLN A N 1
ATOM 4627 C CA . GLN A 1 608 ? -16.085 -12.581 21.139 1.00 94.56 608 GLN A CA 1
ATOM 4628 C C . GLN A 1 608 ? -17.414 -12.072 21.729 1.00 94.56 608 GLN A C 1
ATOM 4630 O O . GLN A 1 608 ? -17.528 -10.895 22.074 1.00 94.56 608 GLN A O 1
ATOM 4635 N N . PRO A 1 609 ? -18.411 -12.952 21.953 1.00 95.12 609 PRO A N 1
ATOM 4636 C CA . PRO A 1 609 ? -19.609 -12.595 22.705 1.00 95.12 609 PRO A CA 1
ATOM 4637 C C . PRO A 1 609 ? -19.287 -12.027 24.096 1.00 95.12 609 PRO A C 1
ATOM 4639 O O . PRO A 1 609 ? -18.417 -12.538 24.811 1.00 95.12 609 PRO A O 1
ATOM 4642 N N . PHE A 1 610 ? -20.033 -10.991 24.489 1.00 96.94 610 PHE A N 1
ATOM 4643 C CA . PHE A 1 610 ? -19.876 -10.332 25.783 1.00 96.94 610 PHE A CA 1
ATOM 4644 C C . PHE A 1 610 ? -20.182 -11.289 26.957 1.00 96.94 610 PHE A C 1
ATOM 4646 O O . PHE A 1 610 ? -21.240 -11.934 26.956 1.00 96.94 610 PHE A O 1
ATOM 4653 N N . PRO A 1 611 ? -19.298 -11.400 27.970 1.00 96.88 611 PRO A N 1
ATOM 4654 C CA . PRO A 1 611 ? -19.428 -12.374 29.049 1.00 96.88 611 PRO A CA 1
ATOM 4655 C C . PRO A 1 611 ? -20.454 -11.911 30.094 1.00 96.88 611 PRO A C 1
ATOM 4657 O O . PRO A 1 611 ? -20.096 -11.401 31.151 1.00 96.88 611 PRO A O 1
ATOM 4660 N N . GLN A 1 612 ? -21.743 -12.130 29.815 1.00 95.75 612 GLN A N 1
ATOM 4661 C CA . GLN A 1 612 ? -22.868 -11.686 30.659 1.00 95.75 612 GLN A CA 1
ATOM 4662 C C . GLN A 1 612 ? -22.728 -12.074 32.147 1.00 95.75 612 GLN A C 1
ATOM 4664 O O . GLN A 1 612 ? -23.114 -11.307 33.020 1.00 95.75 612 GLN A O 1
ATOM 4669 N N . ALA A 1 613 ? -22.136 -13.234 32.456 1.00 95.75 613 ALA A N 1
ATOM 4670 C CA . ALA A 1 613 ? -21.914 -13.699 33.833 1.00 95.75 613 ALA A CA 1
ATOM 4671 C C . ALA A 1 613 ? -20.812 -12.934 34.605 1.00 95.75 613 ALA A C 1
ATOM 4673 O O . ALA A 1 613 ? -20.644 -13.155 35.800 1.00 95.75 613 ALA A O 1
ATOM 4674 N N . LEU A 1 614 ? -20.053 -12.066 33.927 1.00 96.31 614 LEU A N 1
ATOM 4675 C CA . LEU A 1 614 ? -19.035 -11.177 34.499 1.00 96.31 614 LEU A CA 1
ATOM 4676 C C . LEU A 1 614 ? -19.446 -9.696 34.427 1.00 96.31 614 LEU A C 1
ATOM 4678 O O . LEU A 1 614 ? -18.634 -8.823 34.739 1.00 96.31 614 LEU A O 1
ATOM 4682 N N . MET A 1 615 ? -20.669 -9.405 33.974 1.00 96.56 615 MET A N 1
ATOM 4683 C CA . MET A 1 615 ? -21.192 -8.049 33.836 1.00 96.56 615 MET A CA 1
ATOM 4684 C C . MET A 1 615 ? -21.334 -7.374 35.203 1.00 96.56 615 MET A C 1
ATOM 4686 O O . MET A 1 615 ? -21.829 -7.979 36.151 1.00 96.56 615 MET A O 1
ATOM 4690 N N . VAL A 1 616 ? -20.915 -6.112 35.287 1.00 95.69 616 VAL A N 1
ATOM 4691 C CA . VAL A 1 616 ? -20.975 -5.301 36.515 1.00 95.69 616 VAL A CA 1
ATOM 4692 C C . VAL A 1 616 ? -21.691 -3.967 36.320 1.00 95.69 616 VAL A C 1
ATOM 4694 O O . VAL A 1 616 ? -22.289 -3.478 37.271 1.00 95.69 616 VAL A O 1
ATOM 4697 N N . ALA A 1 617 ? -21.683 -3.395 35.108 1.00 96.81 617 ALA A N 1
ATOM 4698 C CA . ALA A 1 617 ? -22.444 -2.183 34.806 1.00 96.81 617 ALA A CA 1
ATOM 4699 C C . ALA A 1 617 ? -22.803 -2.042 33.315 1.00 96.81 617 ALA A C 1
ATOM 4701 O O . ALA A 1 617 ? -22.166 -2.642 32.444 1.00 96.81 617 ALA A O 1
ATOM 4702 N N . THR A 1 618 ? -23.781 -1.182 33.026 1.00 98.00 618 THR A N 1
ATOM 4703 C CA . THR A 1 618 ? -23.942 -0.506 31.726 1.00 98.00 618 THR A CA 1
ATOM 4704 C C . THR A 1 618 ? -23.758 0.996 31.923 1.00 98.00 618 THR A C 1
ATOM 4706 O O . THR A 1 618 ? -24.256 1.537 32.908 1.00 98.00 618 THR A O 1
ATOM 4709 N N . VAL A 1 619 ? -23.086 1.665 30.986 1.00 98.38 619 VAL A N 1
ATOM 4710 C CA . VAL A 1 619 ? -22.955 3.128 30.928 1.00 98.38 619 VAL A CA 1
ATOM 4711 C C . VAL A 1 619 ? -23.496 3.624 29.588 1.00 98.38 619 VAL A C 1
ATOM 4713 O O . VAL A 1 619 ? -22.953 3.287 28.538 1.00 98.38 619 VAL A O 1
ATOM 4716 N N . VAL A 1 620 ? -24.567 4.417 29.609 1.00 98.50 620 VAL A N 1
ATOM 4717 C CA . VAL A 1 620 ? -25.211 4.994 28.419 1.00 98.50 620 VAL A CA 1
ATOM 4718 C C . VAL A 1 620 ? -24.862 6.473 28.313 1.00 98.50 620 VAL A C 1
ATOM 4720 O O . VAL A 1 620 ? -25.117 7.252 29.232 1.00 98.50 620 VAL A O 1
ATOM 4723 N N . PHE A 1 621 ? -24.305 6.879 27.174 1.00 98.62 621 PHE A N 1
ATOM 4724 C CA . PHE A 1 621 ? -24.035 8.281 26.867 1.00 98.62 621 PHE A CA 1
ATOM 4725 C C . PHE A 1 621 ? -25.210 8.870 26.091 1.00 98.62 621 PHE A C 1
ATOM 4727 O O . PHE A 1 621 ? -25.559 8.363 25.030 1.00 98.62 621 PHE A O 1
ATOM 4734 N N . ASN A 1 622 ? -25.799 9.958 26.583 1.00 98.50 622 ASN A N 1
ATOM 4735 C CA . ASN A 1 622 ? -26.964 10.615 25.989 1.00 98.50 622 ASN A CA 1
ATOM 4736 C C . ASN A 1 622 ? -26.625 12.039 25.515 1.00 98.50 622 ASN A C 1
ATOM 4738 O O . ASN A 1 622 ? -25.970 12.808 26.227 1.00 98.50 622 ASN A O 1
ATOM 4742 N N . GLY A 1 623 ? -27.091 12.401 24.319 1.00 98.06 623 GLY A N 1
ATOM 4743 C CA . GLY A 1 623 ? -26.835 13.685 23.665 1.00 98.06 623 GLY A CA 1
ATOM 4744 C C . GLY A 1 623 ? -27.777 14.815 24.088 1.00 98.06 623 GLY A C 1
ATOM 4745 O O . GLY A 1 623 ? -28.764 14.610 24.795 1.00 98.06 623 GLY A O 1
ATOM 4746 N N . PHE A 1 624 ? -27.491 16.034 23.622 1.00 97.00 624 PHE A N 1
ATOM 4747 C CA . PHE A 1 624 ? -28.306 17.233 23.894 1.00 97.00 624 PHE A CA 1
ATOM 4748 C C . PHE A 1 624 ? -29.728 17.191 23.299 1.00 97.00 624 PHE A C 1
ATOM 4750 O O . PHE A 1 624 ? -30.565 18.007 23.679 1.00 97.00 624 PHE A O 1
ATOM 4757 N N . ASP A 1 625 ? -30.022 16.252 22.394 1.00 95.81 625 ASP A N 1
ATOM 4758 C CA . ASP A 1 625 ? -31.371 15.965 21.887 1.00 95.81 625 ASP A CA 1
ATOM 4759 C C . ASP A 1 625 ? -32.120 14.896 22.712 1.00 95.81 625 ASP A C 1
ATOM 4761 O O . ASP A 1 625 ? -33.237 14.514 22.357 1.00 95.81 625 ASP A O 1
ATOM 4765 N N . GLY A 1 626 ? -31.517 14.418 23.807 1.00 91.50 626 GLY A N 1
ATOM 4766 C CA . GLY A 1 626 ? -32.071 13.395 24.693 1.00 91.50 626 GLY A CA 1
ATOM 4767 C C . GLY A 1 626 ? -31.973 11.966 24.154 1.00 91.50 626 GLY A C 1
ATOM 4768 O O . GLY A 1 626 ? -32.652 11.088 24.680 1.00 91.50 626 GLY A O 1
ATOM 4769 N N . ARG A 1 627 ? -31.180 11.713 23.102 1.00 96.62 627 ARG A N 1
ATOM 4770 C CA . ARG A 1 627 ? -31.007 10.368 22.532 1.00 96.62 627 ARG A CA 1
ATOM 4771 C C . ARG A 1 627 ? -29.715 9.694 23.001 1.00 96.62 627 ARG A C 1
ATOM 4773 O O . ARG A 1 627 ? -28.703 10.387 23.134 1.00 96.62 627 ARG A O 1
ATOM 4780 N N . PRO A 1 628 ? -29.700 8.356 23.137 1.00 97.50 628 PRO A N 1
ATOM 4781 C CA . PRO A 1 628 ? -28.463 7.601 23.279 1.00 97.50 628 PRO A CA 1
ATOM 4782 C C . PRO A 1 628 ? -27.533 7.827 22.081 1.00 97.50 628 PRO A C 1
ATOM 4784 O O . PRO A 1 628 ? -27.950 7.725 20.926 1.00 97.50 628 PRO A O 1
ATOM 4787 N N . LEU A 1 629 ? -26.273 8.130 22.378 1.00 97.94 629 LEU A N 1
ATOM 4788 C CA . LEU A 1 629 ? -25.169 8.263 21.430 1.00 97.94 629 LEU A CA 1
ATOM 4789 C C . LEU A 1 629 ? -24.397 6.944 21.300 1.00 97.94 629 LEU A C 1
ATOM 4791 O O . LEU A 1 629 ? -23.986 6.581 20.201 1.00 97.94 629 LEU A O 1
ATOM 4795 N N . ASP A 1 630 ? -24.189 6.257 22.426 1.00 98.25 630 ASP A N 1
ATOM 4796 C CA . ASP A 1 630 ? -23.484 4.976 22.550 1.00 98.25 630 ASP A CA 1
ATOM 4797 C C . ASP A 1 630 ? -23.805 4.355 23.927 1.00 98.25 630 ASP A C 1
ATOM 4799 O O . ASP A 1 630 ? -24.230 5.066 24.845 1.00 98.25 630 ASP A O 1
ATOM 4803 N N . ALA A 1 631 ? -23.598 3.047 24.089 1.00 98.06 631 ALA A N 1
ATOM 4804 C CA . ALA A 1 631 ? -23.847 2.340 25.347 1.00 98.06 631 ALA A CA 1
ATOM 4805 C C . ALA A 1 631 ? -22.779 1.269 25.599 1.00 98.06 631 ALA A C 1
ATOM 4807 O O . ALA A 1 631 ? -22.702 0.278 24.875 1.00 98.06 631 ALA A O 1
ATOM 4808 N N . VAL A 1 632 ? -21.970 1.459 26.643 1.00 98.50 632 VAL A N 1
ATOM 4809 C CA . VAL A 1 632 ? -20.868 0.562 27.006 1.00 98.50 632 VAL A CA 1
ATOM 4810 C C . VAL A 1 632 ? -21.320 -0.420 28.079 1.00 98.50 632 VAL A C 1
ATOM 4812 O O . VAL A 1 632 ? -21.697 -0.028 29.184 1.00 98.50 632 VAL A O 1
ATOM 4815 N N . ARG A 1 633 ? -21.231 -1.713 27.781 1.00 98.38 633 ARG A N 1
ATOM 4816 C CA . ARG A 1 633 ? -21.333 -2.793 28.762 1.00 98.38 633 ARG A CA 1
ATOM 4817 C C . ARG A 1 633 ? -19.967 -3.029 29.392 1.00 98.38 633 ARG A C 1
ATOM 4819 O O . ARG A 1 633 ? -18.962 -3.128 28.687 1.00 98.38 633 ARG A O 1
ATOM 4826 N N . ILE A 1 634 ? -19.936 -3.134 30.717 1.00 98.19 634 ILE A N 1
ATOM 4827 C CA . ILE A 1 634 ? -18.714 -3.309 31.502 1.00 98.19 634 ILE A CA 1
ATOM 4828 C C . ILE A 1 634 ? -18.768 -4.663 32.206 1.00 98.19 634 ILE A C 1
ATOM 4830 O O . ILE A 1 634 ? -19.715 -4.959 32.940 1.00 98.19 634 ILE A O 1
ATOM 4834 N N . ALA A 1 635 ? -17.732 -5.472 32.000 1.00 97.44 635 ALA A N 1
ATOM 4835 C CA . ALA A 1 635 ? -17.491 -6.718 32.719 1.00 97.44 635 ALA A CA 1
ATOM 4836 C C . ALA A 1 635 ? -16.148 -6.681 33.467 1.00 97.44 635 ALA A C 1
ATOM 4838 O O . ALA A 1 635 ? -15.262 -5.892 33.128 1.00 97.44 635 ALA A O 1
ATOM 4839 N N . ARG A 1 636 ? -15.986 -7.541 34.481 1.00 95.94 636 ARG A N 1
ATOM 4840 C CA . ARG A 1 636 ? -14.756 -7.636 35.286 1.00 95.94 636 ARG A CA 1
ATOM 4841 C C . ARG A 1 636 ? -14.360 -9.084 35.567 1.00 95.94 636 ARG A C 1
ATOM 4843 O O . ARG A 1 636 ? -15.204 -9.901 35.921 1.00 95.94 636 ARG A O 1
ATOM 4850 N N . GLU A 1 637 ? -13.066 -9.393 35.503 1.00 93.50 637 GLU A N 1
ATOM 4851 C CA . GLU A 1 637 ? -12.499 -10.717 35.830 1.00 93.50 637 GLU A CA 1
ATOM 4852 C C . GLU A 1 637 ? -12.456 -11.000 37.355 1.00 93.50 637 GLU A C 1
ATOM 4854 O O . GLU A 1 637 ? -11.449 -11.450 37.900 1.00 93.50 637 GLU A O 1
ATOM 4859 N N . GLY A 1 638 ? -13.544 -10.708 38.074 1.00 86.12 638 GLY A N 1
ATOM 4860 C CA . GLY A 1 638 ? -13.636 -10.841 39.531 1.00 86.12 638 GLY A CA 1
ATOM 4861 C C . GLY A 1 638 ? -12.909 -9.739 40.327 1.00 86.12 638 GLY A C 1
ATOM 4862 O O . GLY A 1 638 ? -12.496 -8.716 39.768 1.00 86.12 638 GLY A O 1
ATOM 4863 N N . PRO A 1 639 ? -12.775 -9.898 41.660 1.00 85.00 639 PRO A N 1
ATOM 4864 C CA . PRO A 1 639 ? -12.162 -8.893 42.531 1.00 85.00 639 PRO A CA 1
ATOM 4865 C C . PRO A 1 639 ? -10.687 -8.652 42.181 1.00 85.00 639 PRO A C 1
ATOM 4867 O O . PRO A 1 639 ? -9.864 -9.560 42.269 1.00 85.00 639 PRO A O 1
ATOM 4870 N N . GLY A 1 640 ? -10.348 -7.423 41.783 1.00 85.00 640 GLY A N 1
ATOM 4871 C CA . GLY A 1 640 ? -8.996 -7.074 41.325 1.00 85.00 640 GLY A CA 1
ATOM 4872 C C . GLY A 1 640 ? -8.623 -7.620 39.938 1.00 85.00 640 GLY A C 1
ATOM 4873 O O . GLY A 1 640 ? -7.471 -7.486 39.534 1.00 85.00 640 GLY A O 1
ATOM 4874 N N . GLY A 1 641 ? -9.572 -8.214 39.207 1.00 93.12 641 GLY A N 1
ATOM 4875 C CA . GLY A 1 641 ? -9.395 -8.625 37.815 1.00 93.12 641 GLY A CA 1
ATOM 4876 C C . GLY A 1 641 ? -9.463 -7.458 36.825 1.00 93.12 641 GLY A C 1
ATOM 4877 O O . GLY A 1 641 ? -9.868 -6.346 37.190 1.00 93.12 641 GLY A O 1
ATOM 4878 N N . ARG A 1 642 ? -9.071 -7.714 35.566 1.00 96.25 642 ARG A N 1
ATOM 4879 C CA . ARG A 1 642 ? -9.133 -6.727 34.473 1.00 96.25 642 ARG A CA 1
ATOM 4880 C C . ARG A 1 642 ? -10.581 -6.350 34.162 1.00 96.25 642 ARG A C 1
ATOM 4882 O O . ARG A 1 642 ? -11.512 -7.099 34.471 1.00 96.25 642 ARG A O 1
ATOM 4889 N N . TRP A 1 643 ? -10.751 -5.200 33.522 1.00 97.44 643 TRP A N 1
ATOM 4890 C CA . TRP A 1 643 ? -12.036 -4.743 33.002 1.00 97.44 643 TRP A CA 1
ATOM 4891 C C . TRP A 1 643 ? -12.152 -5.077 31.513 1.00 97.44 643 TRP A C 1
ATOM 4893 O O . TRP A 1 643 ? -11.151 -5.074 30.796 1.00 97.44 643 TRP A O 1
ATOM 4903 N N . ALA A 1 644 ? -13.369 -5.321 31.039 1.00 97.88 644 ALA A N 1
ATOM 4904 C CA . ALA A 1 644 ? -13.682 -5.477 29.624 1.00 97.88 644 ALA A CA 1
ATOM 4905 C C . ALA A 1 644 ? -14.844 -4.551 29.250 1.00 97.88 644 ALA A C 1
ATOM 4907 O O . ALA A 1 644 ? -15.917 -4.634 29.852 1.00 97.88 644 ALA A O 1
ATOM 4908 N N . PHE A 1 645 ? -14.624 -3.686 28.260 1.00 98.38 645 PHE A N 1
ATOM 4909 C CA . PHE A 1 645 ? -15.642 -2.799 27.693 1.00 98.38 645 PHE A CA 1
ATOM 4910 C C . PHE A 1 645 ? -16.103 -3.325 26.332 1.00 98.38 645 PHE A C 1
ATOM 4912 O O . PHE A 1 645 ? -15.283 -3.782 25.538 1.00 98.38 645 PHE A O 1
ATOM 4919 N N . GLU A 1 646 ? -17.395 -3.237 26.042 1.00 98.06 646 GLU A N 1
ATOM 4920 C CA . GLU A 1 646 ? -17.976 -3.568 24.736 1.00 98.06 646 GLU A CA 1
ATOM 4921 C C . GLU A 1 646 ? -19.176 -2.656 24.477 1.00 98.06 646 GLU A C 1
ATOM 4923 O O . GLU A 1 646 ? -19.899 -2.329 25.418 1.00 98.06 646 GLU A O 1
ATOM 4928 N N . ASN A 1 647 ? -19.379 -2.215 23.233 1.00 96.75 647 ASN A N 1
ATOM 4929 C CA . ASN A 1 647 ? -20.416 -1.233 22.900 1.00 96.75 647 ASN A CA 1
ATOM 4930 C C . ASN A 1 647 ? -21.413 -1.746 21.842 1.00 96.75 647 ASN A C 1
ATOM 4932 O O . ASN A 1 647 ? -21.770 -1.060 20.887 1.00 96.75 647 ASN A O 1
ATOM 4936 N N . GLY A 1 648 ? -21.844 -3.000 22.006 1.00 94.75 648 GLY A N 1
ATOM 4937 C CA . GLY A 1 648 ? -22.780 -3.698 21.117 1.00 94.75 648 GLY A CA 1
ATOM 4938 C C . GLY A 1 648 ? -22.169 -4.277 19.835 1.00 94.75 648 GLY A C 1
ATOM 4939 O O . GLY A 1 648 ? -22.895 -4.891 19.054 1.00 94.75 648 GLY A O 1
ATOM 4940 N N . ASP A 1 649 ? -20.863 -4.110 19.615 1.00 95.50 649 ASP A N 1
ATOM 4941 C CA . ASP A 1 649 ? -20.143 -4.548 18.413 1.00 95.50 649 ASP A CA 1
ATOM 4942 C C . ASP A 1 649 ? -19.560 -5.972 18.499 1.00 95.50 649 ASP A C 1
ATOM 4944 O O . ASP A 1 649 ? -18.985 -6.467 17.529 1.00 95.50 649 ASP A O 1
ATOM 4948 N N . GLY A 1 650 ? -19.697 -6.654 19.643 1.00 95.62 650 GLY A N 1
ATOM 4949 C CA . GLY A 1 650 ? -19.099 -7.971 19.866 1.00 95.62 650 GLY A CA 1
ATOM 4950 C C . GLY A 1 650 ? -17.575 -7.947 20.029 1.00 95.62 650 GLY A C 1
ATOM 4951 O O . GLY A 1 650 ? -16.930 -8.983 19.842 1.00 95.62 650 GLY A O 1
ATOM 4952 N N . VAL A 1 651 ? -16.986 -6.790 20.364 1.00 97.88 651 VAL A N 1
ATOM 4953 C CA . VAL A 1 651 ? -15.543 -6.657 20.594 1.00 97.88 651 VAL A CA 1
ATOM 4954 C C . VAL A 1 651 ? -15.249 -6.203 22.022 1.00 97.88 651 VAL A C 1
ATOM 4956 O O . VAL A 1 651 ? -15.521 -5.067 22.417 1.00 97.88 651 VAL A O 1
ATOM 4959 N N . LEU A 1 652 ? -14.623 -7.094 22.792 1.00 98.31 652 LEU A N 1
ATOM 4960 C CA . LEU A 1 652 ? -14.116 -6.784 24.121 1.00 98.31 652 LEU A CA 1
ATOM 4961 C C . LEU A 1 652 ? -12.830 -5.968 24.027 1.00 98.31 652 LEU A C 1
ATOM 4963 O O . LEU A 1 652 ? -11.868 -6.353 23.362 1.00 98.31 652 LEU A O 1
ATOM 4967 N N . ARG A 1 653 ? -12.802 -4.869 24.768 1.00 98.31 653 ARG A N 1
ATOM 4968 C CA . ARG A 1 653 ? -11.674 -3.951 24.901 1.00 98.31 653 ARG A CA 1
ATOM 4969 C C . ARG A 1 653 ? -11.171 -4.060 26.332 1.00 98.31 653 ARG A C 1
ATOM 4971 O O . ARG A 1 653 ? -11.836 -3.610 27.265 1.00 98.31 653 ARG A O 1
ATOM 4978 N N . ILE A 1 654 ? -10.053 -4.759 26.506 1.00 97.94 654 ILE A N 1
ATOM 4979 C CA . ILE A 1 654 ? -9.549 -5.181 27.813 1.00 97.94 654 ILE A CA 1
ATOM 4980 C C . ILE A 1 654 ? -8.621 -4.117 28.400 1.00 97.94 654 ILE A C 1
ATOM 4982 O O . ILE A 1 654 ? -7.608 -3.741 27.801 1.00 97.94 654 ILE A O 1
ATOM 4986 N N . ILE A 1 655 ? -8.959 -3.661 29.600 1.00 96.25 655 ILE A N 1
ATOM 4987 C CA . ILE A 1 655 ? -8.341 -2.535 30.300 1.00 96.25 655 ILE A CA 1
ATOM 4988 C C . ILE A 1 655 ? -7.728 -3.041 31.622 1.00 96.25 655 ILE A C 1
ATOM 4990 O O . ILE A 1 655 ? -8.347 -3.868 32.304 1.00 96.25 655 ILE A O 1
ATOM 4994 N N . PRO A 1 656 ? -6.520 -2.586 32.016 1.00 94.19 656 PRO A N 1
ATOM 4995 C CA . PRO A 1 656 ? -5.862 -3.036 33.242 1.00 94.19 656 PRO A CA 1
ATOM 4996 C C . PRO A 1 656 ? -6.728 -2.892 34.499 1.00 94.19 656 PRO A C 1
ATOM 4998 O O . PRO A 1 656 ? -7.454 -1.915 34.664 1.00 94.19 656 PRO A O 1
ATOM 5001 N N . ALA A 1 657 ? -6.576 -3.829 35.439 1.00 92.94 657 ALA A N 1
ATOM 5002 C CA . ALA A 1 657 ? -7.300 -3.843 36.716 1.00 92.94 657 ALA A CA 1
ATOM 5003 C C . ALA A 1 657 ? -7.078 -2.593 37.598 1.00 92.94 657 ALA A C 1
ATOM 5005 O O . ALA A 1 657 ? -7.832 -2.370 38.542 1.00 92.94 657 ALA A O 1
ATOM 5006 N N . SER A 1 658 ? -6.042 -1.803 37.294 1.00 91.31 658 SER A N 1
ATOM 5007 C CA . SER A 1 658 ? -5.708 -0.525 37.929 1.00 91.31 658 SER A CA 1
ATOM 5008 C C . SER A 1 658 ? -6.480 0.678 37.375 1.00 91.31 658 SER A C 1
ATOM 5010 O O . SER A 1 658 ? -6.234 1.790 37.826 1.00 91.31 658 SER A O 1
ATOM 5012 N N . ALA A 1 659 ? -7.354 0.498 36.379 1.00 89.81 659 ALA A N 1
ATOM 5013 C CA . ALA A 1 659 ? -8.298 1.541 35.997 1.00 89.81 659 ALA A 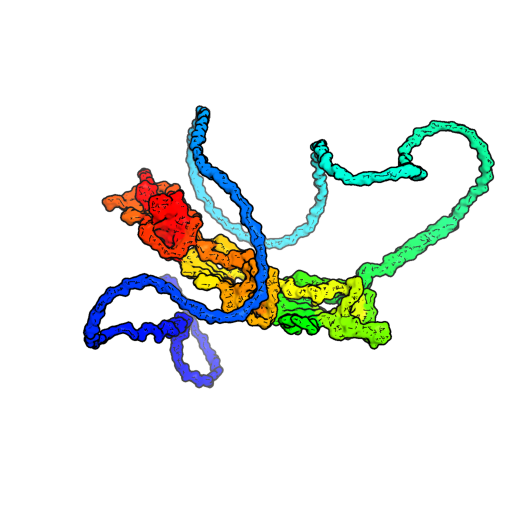CA 1
ATOM 5014 C C . ALA A 1 659 ? -9.375 1.673 37.084 1.00 89.81 659 ALA A C 1
ATOM 5016 O O . ALA A 1 659 ? -10.011 0.684 37.461 1.00 89.81 659 ALA A O 1
ATOM 5017 N N . GLU A 1 660 ? -9.562 2.891 37.582 1.00 83.25 660 GLU A N 1
ATOM 5018 C CA . GLU A 1 660 ? -10.600 3.233 38.551 1.00 83.25 660 GLU A CA 1
ATOM 5019 C C . GLU A 1 660 ? -11.858 3.677 37.794 1.00 83.25 660 GLU A C 1
ATOM 5021 O O . GLU A 1 660 ? -11.787 4.473 36.860 1.00 83.25 660 GLU A O 1
ATOM 5026 N N . LEU A 1 661 ? -13.010 3.116 38.163 1.00 89.19 661 LEU A N 1
ATOM 5027 C CA . LEU A 1 661 ? -14.294 3.360 37.507 1.00 89.19 661 LEU A CA 1
ATOM 5028 C C . LEU A 1 661 ? -15.351 3.650 38.586 1.00 89.19 661 LEU A C 1
ATOM 5030 O O . LEU A 1 661 ? -15.728 2.718 39.303 1.00 89.19 661 LEU A O 1
ATOM 5034 N N . PRO A 1 662 ? -15.835 4.898 38.720 1.00 90.81 662 PRO A N 1
ATOM 5035 C CA . PRO A 1 662 ? -16.912 5.237 39.650 1.00 90.81 662 PRO A CA 1
ATOM 5036 C C . PRO A 1 662 ? -18.258 4.736 39.097 1.00 90.81 662 PRO A C 1
ATOM 5038 O O . PRO A 1 662 ? -18.932 5.426 38.337 1.00 90.81 662 PRO A O 1
ATOM 5041 N N . LEU A 1 663 ? -18.621 3.489 39.418 1.00 90.50 663 LEU A N 1
ATOM 5042 C CA . LEU A 1 663 ? -19.809 2.812 38.865 1.00 90.50 663 LEU A CA 1
ATOM 5043 C C . LEU A 1 663 ? -20.979 2.682 39.850 1.00 90.50 663 LEU A C 1
ATOM 5045 O O . LEU A 1 663 ? -22.114 2.563 39.400 1.00 90.50 663 LEU A O 1
ATOM 5049 N N . ALA A 1 664 ? -20.705 2.688 41.154 1.00 87.81 664 ALA A N 1
ATOM 5050 C CA . ALA A 1 664 ? -21.710 2.577 42.211 1.00 87.81 664 ALA A CA 1
ATOM 5051 C C . ALA A 1 664 ? -22.118 3.965 42.736 1.00 87.81 664 ALA A C 1
ATOM 5053 O O . ALA A 1 664 ? -21.386 4.942 42.554 1.00 87.81 664 ALA A O 1
ATOM 5054 N N . ILE A 1 665 ? -23.272 4.060 43.400 1.00 85.44 665 ILE A N 1
ATOM 5055 C CA . ILE A 1 665 ? -23.808 5.310 43.969 1.00 85.44 665 ILE A CA 1
ATOM 5056 C C . ILE A 1 665 ? -22.821 5.924 44.977 1.00 85.44 665 ILE A C 1
ATOM 5058 O O . ILE A 1 665 ? -22.597 7.135 44.958 1.00 85.44 665 ILE A O 1
ATOM 5062 N N . ASP A 1 666 ? -22.169 5.093 45.798 1.00 86.75 666 ASP A N 1
ATOM 5063 C CA . ASP A 1 666 ? -21.203 5.513 46.829 1.00 86.75 666 ASP A CA 1
ATOM 5064 C C . ASP A 1 666 ? -19.976 6.265 46.281 1.00 86.75 666 ASP A C 1
ATOM 5066 O O . ASP A 1 666 ? -19.308 7.007 47.005 1.00 86.75 666 ASP A O 1
ATOM 5070 N N . SER A 1 667 ? -19.699 6.092 44.989 1.00 87.50 667 SER A N 1
ATOM 5071 C CA . SER A 1 667 ? -18.547 6.654 44.298 1.00 87.50 667 SER A CA 1
ATOM 5072 C C . SER A 1 667 ? -18.763 8.118 43.895 1.00 87.50 667 SER A C 1
ATOM 5074 O O . SER A 1 667 ? -17.805 8.784 43.507 1.00 87.50 667 SER A O 1
ATOM 5076 N N . TRP A 1 668 ? -19.997 8.632 43.987 1.00 90.94 668 TRP A N 1
ATOM 5077 C CA . TRP A 1 668 ? -20.377 9.966 43.520 1.00 90.94 668 TRP A CA 1
ATOM 5078 C C . TRP A 1 668 ? -20.663 10.921 44.689 1.00 90.94 668 TRP A C 1
ATOM 5080 O O . TRP A 1 668 ? -21.739 10.868 45.289 1.00 90.94 668 TRP A O 1
ATOM 5090 N N . PRO A 1 669 ? -19.741 11.845 45.028 1.00 89.81 669 PRO A N 1
ATOM 5091 C CA . PRO A 1 669 ? -19.976 12.807 46.094 1.00 89.81 669 PRO A CA 1
ATOM 5092 C C . PRO A 1 669 ? -21.101 13.764 45.693 1.00 89.81 669 PRO A C 1
ATOM 5094 O O . PRO A 1 669 ? -21.058 14.371 44.622 1.00 89.81 669 PRO A O 1
ATOM 5097 N N . ARG A 1 670 ? -22.093 13.926 46.571 1.00 86.56 670 ARG A N 1
ATOM 5098 C CA . ARG A 1 670 ? -23.166 14.915 46.427 1.00 86.56 670 ARG A CA 1
ATOM 5099 C C . ARG A 1 670 ? -22.812 16.156 47.244 1.00 86.56 670 ARG A C 1
ATOM 5101 O O . ARG A 1 670 ? -22.785 16.100 48.472 1.00 86.56 670 ARG A O 1
ATOM 5108 N N . PHE A 1 671 ? -22.553 17.267 46.569 1.00 83.31 671 PHE A N 1
ATOM 5109 C CA . PHE A 1 671 ? -22.395 18.573 47.195 1.00 83.31 671 PHE A CA 1
ATOM 5110 C C . PHE A 1 671 ? -23.774 19.229 47.363 1.00 83.31 671 PHE A C 1
ATOM 5112 O O . PHE A 1 671 ? -24.594 19.217 46.438 1.00 83.31 671 PHE A O 1
ATOM 5119 N N . ASP A 1 672 ? -24.041 19.778 48.551 1.00 67.81 672 ASP A N 1
ATOM 5120 C CA . ASP A 1 672 ? -25.203 20.647 48.767 1.00 67.81 672 ASP A CA 1
ATOM 5121 C C . ASP A 1 672 ? -24.948 22.027 48.105 1.00 67.81 672 ASP A C 1
ATOM 5123 O O . ASP A 1 672 ? -23.799 22.484 48.113 1.00 67.81 672 ASP A O 1
ATOM 5127 N N . PRO A 1 673 ? -25.979 22.662 47.507 1.00 58.47 673 PRO A N 1
ATOM 5128 C CA . PRO A 1 673 ? -25.848 23.847 46.641 1.00 58.47 673 PRO A CA 1
ATOM 5129 C C . PRO A 1 673 ? -25.668 25.194 47.371 1.00 58.47 673 PRO A C 1
ATOM 5131 O O . PRO A 1 673 ? -26.164 25.338 48.513 1.00 58.47 673 PRO A O 1
#

Radius of gyration: 47.85 Å; chains: 1; bounding box: 148×111×109 Å